Protein AF-0000000076643589 (afdb_homodimer)

Organism: NCBI:txid1194090

pLDDT: mean 88.9, std 22.43, range [17.17, 98.94]

Secondary structure (DSSP, 8-state):
---------------------------------------PPP-PPSSEEEETTEEEEPPTT-EEEE---SB-B-EEETTTTEEEEEE--S-TTT-SS--EEEEE-TTS-EEEEEEE--S-HHHHTTSSSPP-------EEEETTEEEEEEEE--SBTTB--EEEEEEEETTT--B---EEETT-S----EEE-TTS-EEEEE----SSS--GGG-EEEEE-TT--EEEEEESTT-SSEEEEEE-TTS-EEEEESSSSEEEEE-TTS-EEEEEE-SSSSEEEEEE-TTS-EEEEETTT--EEEE-TTS-EEEEE---TTB-B-EEETTTTEEEEEEGGGTEEEEEE--/---------------------------------------PPP-PPSSEEEETTEEEEPPTT-EEEE---SB-B-EEETTTTEEEEEE--S-TTT-SS--EEEEE-TTS-EEEEEEE--S-HHHHTTSSSPP-------EEEETTEEEEEEEE--SBTTB--EEEEEEEETTT--B---EEETT-S----EEE-TTS-EEEEE----SSS--GGG-EEEEE-TT--EEEEEESTT-SSEEEEEE-TTS-EEEEESSSSEEEEE-TTS-EEEEEE-SSSSEEEEEE-TTS-EEEEETTT--EEEE-TTS-EEEEE---TTB-B-EEETTTTEEEEEEGGGTEEEEEE--

Structure (mmCIF, N/CA/C/O backbone):
data_AF-0000000076643589-model_v1
#
loop_
_entity.id
_entity.type
_entity.pdbx_description
1 polymer 'Sugar lactone lactonase YvrE'
#
loop_
_atom_site.group_PDB
_atom_site.id
_atom_site.type_symbol
_atom_site.label_atom_id
_atom_site.label_alt_id
_atom_site.label_comp_id
_atom_site.label_asym_id
_atom_site.label_entity_id
_atom_site.label_seq_id
_atom_site.pdbx_PDB_ins_code
_atom_site.Cartn_x
_atom_site.Cartn_y
_atom_site.Cartn_z
_atom_site.occupancy
_atom_site.B_iso_or_equiv
_atom_site.auth_seq_id
_atom_site.auth_comp_id
_atom_site.auth_asym_id
_atom_site.auth_atom_id
_atom_site.pdbx_PDB_model_num
ATOM 1 N N . MET A 1 1 ? 22.094 65.625 -28.172 1 22.08 1 MET A N 1
ATOM 2 C CA . MET A 1 1 ? 22 64.562 -29.156 1 22.08 1 MET A CA 1
ATOM 3 C C . MET A 1 1 ? 23.266 63.688 -29.156 1 22.08 1 MET A C 1
ATOM 5 O O . MET A 1 1 ? 23.609 63.094 -30.172 1 22.08 1 MET A O 1
ATOM 9 N N . LYS A 1 2 ? 24.047 63.531 -28.078 1 18.34 2 LYS A N 1
ATOM 10 C CA . LYS A 1 2 ? 25.5 63.438 -28.047 1 18.34 2 LYS A CA 1
ATOM 11 C C . LYS A 1 2 ? 25.984 62.062 -28.438 1 18.34 2 LYS A C 1
ATOM 13 O O . LYS A 1 2 ? 25.672 61.062 -27.75 1 18.34 2 LYS A O 1
ATOM 18 N N . LYS A 1 3 ? 26.469 61.875 -29.703 1 22.38 3 LYS A N 1
ATOM 19 C CA . LYS A 1 3 ? 26.812 60.781 -30.609 1 22.38 3 LYS A CA 1
ATOM 20 C C . LYS A 1 3 ? 28.031 60 -30.109 1 22.38 3 LYS A C 1
ATOM 22 O O . LYS A 1 3 ? 29.172 60.312 -30.5 1 22.38 3 LYS A O 1
ATOM 27 N N . SER A 1 4 ? 28.328 59.844 -28.75 1 21.42 4 SER A N 1
ATOM 28 C CA . SER A 1 4 ? 29.688 59.469 -28.375 1 21.42 4 SER A CA 1
ATOM 29 C C . SER A 1 4 ? 30.062 58.125 -28.938 1 21.42 4 SER A C 1
ATOM 31 O O . SER A 1 4 ? 29.281 57.156 -28.859 1 21.42 4 SER A O 1
ATOM 33 N N . ASN A 1 5 ? 31.031 58.094 -29.906 1 21.81 5 ASN A N 1
ATOM 34 C CA . ASN A 1 5 ? 31.688 57.188 -30.844 1 21.81 5 ASN A CA 1
ATOM 35 C C . ASN A 1 5 ? 32.406 56.031 -30.109 1 21.81 5 ASN A C 1
ATOM 37 O O . ASN A 1 5 ? 33.156 56.281 -29.172 1 21.81 5 ASN A O 1
ATOM 41 N N . PRO A 1 6 ? 32.062 54.719 -30.422 1 23.7 6 PRO A N 1
ATOM 42 C CA . PRO A 1 6 ? 32.281 53.344 -29.906 1 23.7 6 PRO A CA 1
ATOM 43 C C . PRO A 1 6 ? 33.688 52.812 -30.203 1 23.7 6 PRO A C 1
ATOM 45 O O . PRO A 1 6 ? 34.031 52.594 -31.359 1 23.7 6 PRO A O 1
ATOM 48 N N . ARG A 1 7 ? 34.812 53.469 -29.578 1 20.39 7 ARG A N 1
ATOM 49 C CA . ARG A 1 7 ? 36.188 53.125 -29.953 1 20.39 7 ARG A CA 1
ATOM 50 C C . ARG A 1 7 ? 36.438 51.656 -29.828 1 20.39 7 ARG A C 1
ATOM 52 O O . ARG A 1 7 ? 36.156 51.031 -28.797 1 20.39 7 ARG A O 1
ATOM 59 N N . THR A 1 8 ? 36.719 50.844 -30.953 1 19.97 8 THR A N 1
ATOM 60 C CA . THR A 1 8 ? 36.906 49.469 -31.375 1 19.97 8 THR A CA 1
ATOM 61 C C . THR A 1 8 ? 38.281 48.938 -30.953 1 19.97 8 THR A C 1
ATOM 63 O O . THR A 1 8 ? 39.281 49.406 -31.469 1 19.97 8 THR A O 1
ATOM 66 N N . PHE A 1 9 ? 38.75 48.938 -29.641 1 20.39 9 PHE A N 1
ATOM 67 C CA . PHE A 1 9 ? 40.156 48.625 -29.391 1 20.39 9 PHE A CA 1
ATOM 68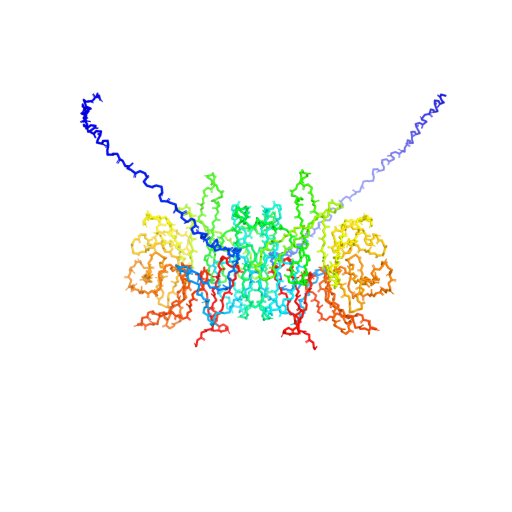 C C . PHE A 1 9 ? 40.469 47.219 -29.812 1 20.39 9 PHE A C 1
ATOM 70 O O . PHE A 1 9 ? 39.812 46.25 -29.391 1 20.39 9 PHE A O 1
ATOM 77 N N . HIS A 1 10 ? 41.062 47.031 -31.016 1 19.94 10 HIS A N 1
ATOM 78 C CA . HIS A 1 10 ? 41.469 45.812 -31.719 1 19.94 10 HIS A CA 1
ATOM 79 C C . HIS A 1 10 ? 42.688 45.188 -31.062 1 19.94 10 HIS A C 1
ATOM 81 O O . HIS A 1 10 ? 43.781 45.75 -31.094 1 19.94 10 HIS A O 1
ATOM 87 N N . LEU A 1 11 ? 42.688 44.719 -29.766 1 20.22 11 LEU A N 1
ATOM 88 C CA . LEU A 1 11 ? 43.969 44.219 -29.234 1 20.22 11 LEU A CA 1
ATOM 89 C C . LEU A 1 11 ? 44.438 43 -30.016 1 20.22 11 LEU A C 1
ATOM 91 O O . LEU A 1 11 ? 43.719 42.031 -30.156 1 20.22 11 LEU A O 1
ATOM 95 N N . ILE A 1 12 ? 45.406 43.156 -30.891 1 20.02 12 ILE A N 1
ATOM 96 C CA . ILE A 1 12 ? 46.062 42.281 -31.844 1 20.02 12 ILE A CA 1
ATOM 97 C C . ILE A 1 12 ? 46.938 41.281 -31.078 1 20.02 12 ILE A C 1
ATOM 99 O O . ILE A 1 12 ? 47.875 41.656 -30.406 1 20.02 12 ILE A O 1
ATOM 103 N N . ILE A 1 13 ? 46.375 40.406 -30.156 1 21.41 13 ILE A N 1
ATOM 104 C CA . ILE A 1 13 ? 47.312 39.562 -29.406 1 21.41 13 ILE A CA 1
ATOM 105 C C . ILE A 1 13 ? 48.031 38.594 -30.359 1 21.41 13 ILE A C 1
ATOM 107 O O . ILE A 1 13 ? 47.406 38 -31.219 1 21.41 13 ILE A O 1
ATOM 111 N N . ASN A 1 14 ? 49.344 38.781 -30.516 1 20.58 14 ASN A N 1
ATOM 112 C CA . ASN A 1 14 ? 50.406 38.156 -31.25 1 20.58 14 ASN A CA 1
ATOM 113 C C . ASN A 1 14 ? 50.469 36.656 -30.984 1 20.58 14 ASN A C 1
ATOM 115 O O . ASN A 1 14 ? 50.375 36.219 -29.828 1 20.58 14 ASN A O 1
ATOM 119 N N . THR A 1 15 ? 50.156 35.781 -32.031 1 20.41 15 THR A N 1
ATOM 120 C CA . THR A 1 15 ? 49.938 34.375 -32.25 1 20.41 15 THR A CA 1
ATOM 121 C C . THR A 1 15 ? 51.25 33.594 -32.188 1 20.41 15 THR A C 1
ATOM 123 O O . THR A 1 15 ? 51.312 32.438 -32.625 1 20.41 15 THR A O 1
ATOM 126 N N . VAL A 1 16 ? 52.188 33.906 -31.234 1 22.73 16 VAL A N 1
ATOM 127 C CA . VAL A 1 16 ? 53.438 33.188 -31.484 1 22.73 16 VAL A CA 1
ATOM 128 C C . VAL A 1 16 ? 53.188 31.688 -31.453 1 22.73 16 VAL A C 1
ATOM 130 O O . VAL A 1 16 ? 52.625 31.172 -30.484 1 22.73 16 VAL A O 1
ATOM 133 N N . VAL A 1 17 ? 53.219 31.047 -32.625 1 21.38 17 VAL A N 1
ATOM 134 C CA . VAL A 1 17 ? 53 29.656 -33 1 21.38 17 VAL A CA 1
ATOM 135 C C . VAL A 1 17 ? 54.156 28.797 -32.5 1 21.38 17 VAL A C 1
ATOM 137 O O . VAL A 1 17 ? 55.281 28.875 -33.031 1 21.38 17 VAL A O 1
ATOM 140 N N . LEU A 1 18 ? 54.562 28.859 -31.188 1 22.28 18 LEU A N 1
ATOM 141 C CA . LEU A 1 18 ? 55.75 28.031 -30.875 1 22.28 18 LEU A CA 1
ATOM 142 C C . LEU A 1 18 ? 55.469 26.562 -31.188 1 22.28 18 LEU A C 1
ATOM 144 O O . LEU A 1 18 ? 54.438 26.016 -30.734 1 22.28 18 LEU A O 1
ATOM 148 N N . THR A 1 19 ? 56.031 26.047 -32.281 1 22.34 19 THR A N 1
ATOM 149 C CA . THR A 1 19 ? 55.969 24.719 -32.875 1 22.34 19 THR A CA 1
ATOM 150 C C . THR A 1 19 ? 56.656 23.703 -31.969 1 22.34 19 THR A C 1
ATOM 152 O O . THR A 1 19 ? 57.906 23.656 -31.906 1 22.34 19 THR A O 1
ATOM 155 N N . THR A 1 20 ? 56.531 23.734 -30.609 1 22.42 20 THR A N 1
ATOM 156 C CA . THR A 1 20 ? 57.344 22.734 -29.953 1 22.42 20 THR A CA 1
ATOM 157 C C . THR A 1 20 ? 57 21.328 -30.453 1 22.42 20 THR A C 1
ATOM 159 O O . THR A 1 20 ? 55.812 20.984 -30.562 1 22.42 20 THR A O 1
ATOM 162 N N . VAL A 1 21 ? 57.906 20.688 -31.125 1 24.98 21 VAL A N 1
ATOM 163 C CA . VAL A 1 21 ? 58 19.328 -31.656 1 24.98 21 VAL A CA 1
ATOM 164 C C . VAL A 1 21 ? 57.875 18.328 -30.5 1 24.98 21 VAL A C 1
ATOM 166 O O . VAL A 1 21 ? 58.781 18.219 -29.672 1 24.98 21 VAL A O 1
ATOM 169 N N . LEU A 1 22 ? 56.781 18.297 -29.719 1 22.33 22 LEU A N 1
ATOM 170 C CA . LEU A 1 22 ? 56.812 17.297 -28.641 1 22.33 22 LEU A CA 1
ATOM 171 C C . LEU A 1 22 ? 56.875 15.891 -29.219 1 22.33 22 LEU A C 1
ATOM 173 O O . LEU A 1 22 ? 56.062 15.523 -30.062 1 22.33 22 LEU A O 1
ATOM 177 N N . THR A 1 23 ? 58.062 15.25 -29.156 1 26.44 23 THR A N 1
ATOM 178 C CA . THR A 1 23 ? 58.344 13.844 -29.391 1 26.44 23 THR A CA 1
ATOM 179 C C . THR A 1 23 ? 57.406 12.953 -28.578 1 26.44 23 THR A C 1
ATOM 181 O O . THR A 1 23 ? 57.375 13.055 -27.344 1 26.44 23 THR A O 1
ATOM 184 N N . ILE A 1 24 ? 56.312 12.523 -29.141 1 23.69 24 ILE A N 1
ATOM 185 C CA . ILE A 1 24 ? 55.312 11.648 -28.562 1 23.69 24 ILE A CA 1
ATOM 186 C C . ILE A 1 24 ? 55.906 10.273 -28.281 1 23.69 24 ILE A C 1
ATOM 188 O O . ILE A 1 24 ? 56.312 9.562 -29.203 1 23.69 24 ILE A O 1
ATOM 192 N N . GLY A 1 25 ? 56.812 10.211 -27.203 1 27.08 25 GLY A N 1
ATOM 193 C CA . GLY A 1 25 ? 57.094 8.844 -26.797 1 27.08 25 GLY A CA 1
ATOM 194 C C . GLY A 1 25 ? 55.844 8 -26.594 1 27.08 25 GLY A C 1
ATOM 195 O O . GLY A 1 25 ? 54.875 8.453 -25.969 1 27.08 25 GLY A O 1
ATOM 196 N N . VAL A 1 26 ? 55.656 7.004 -27.453 1 29.16 26 VAL A N 1
ATOM 197 C CA . VAL A 1 26 ? 54.625 5.996 -27.406 1 29.16 26 VAL A CA 1
ATOM 198 C C . VAL A 1 26 ? 54.719 5.188 -26.125 1 29.16 26 VAL A C 1
ATOM 200 O O . VAL A 1 26 ? 55.688 4.461 -25.906 1 29.16 26 VAL A O 1
ATOM 203 N N . SER A 1 27 ? 54.594 5.898 -24.922 1 29.83 27 SER A N 1
ATOM 204 C CA . SER A 1 27 ? 54.469 4.93 -23.828 1 29.83 27 SER A CA 1
ATOM 205 C C . SER A 1 27 ? 53.375 3.906 -24.109 1 29.83 27 SER A C 1
ATOM 207 O O . SER A 1 27 ? 52.281 4.266 -24.516 1 29.83 27 SER A O 1
ATOM 209 N N . VAL A 1 28 ? 53.75 2.672 -24.359 1 34.12 28 VAL A N 1
ATOM 210 C CA . VAL A 1 28 ? 52.906 1.491 -24.312 1 34.12 28 VAL A CA 1
ATOM 211 C C . VAL A 1 28 ? 52.125 1.471 -23 1 34.12 28 VAL A C 1
ATOM 213 O O . VAL A 1 28 ? 52.688 1.375 -21.922 1 34.12 28 VAL A O 1
ATOM 216 N N . ASN A 1 29 ? 51.125 2.34 -22.906 1 30.98 29 ASN A N 1
ATOM 217 C CA . ASN A 1 29 ? 50.25 2.174 -21.766 1 30.98 29 ASN A CA 1
ATOM 218 C C . ASN A 1 29 ? 49.75 0.729 -21.625 1 30.98 29 ASN A C 1
ATOM 220 O O . ASN A 1 29 ? 49.125 0.189 -22.547 1 30.98 29 ASN A O 1
ATOM 224 N N . SER A 1 30 ? 50.562 -0.019 -20.906 1 34.72 30 SER A N 1
ATOM 225 C CA . SER A 1 30 ? 49.969 -1.243 -20.391 1 34.72 30 SER A CA 1
ATOM 226 C C . SER A 1 30 ? 48.531 -0.989 -19.922 1 34.72 30 SER A C 1
ATOM 228 O O . SER A 1 30 ? 48.312 -0.137 -19.062 1 34.72 30 SER A O 1
ATOM 230 N N . SER A 1 31 ? 47.656 -1.167 -20.75 1 33.59 31 SER A N 1
ATOM 231 C CA . SER A 1 31 ? 46.25 -1.226 -20.328 1 33.59 31 SER A CA 1
ATOM 232 C C . SER A 1 31 ? 46.094 -2.096 -19.078 1 33.59 31 SER A C 1
ATOM 234 O O . SER A 1 31 ? 46.25 -3.316 -19.141 1 33.59 31 SER A O 1
ATOM 236 N N . THR A 1 32 ? 46.656 -1.638 -17.938 1 35.19 32 THR A N 1
ATOM 237 C CA . THR A 1 32 ? 46 -2.275 -16.797 1 35.19 32 THR A CA 1
ATOM 238 C C . THR A 1 32 ? 44.5 -2.441 -17.062 1 35.19 32 THR A C 1
ATOM 240 O O . THR A 1 32 ? 43.812 -1.477 -17.406 1 35.19 32 THR A O 1
ATOM 243 N N . ALA A 1 33 ? 44.188 -3.541 -17.359 1 33.34 33 ALA A N 1
ATOM 244 C CA . ALA A 1 33 ? 42.781 -3.914 -17.219 1 33.34 33 ALA A CA 1
ATOM 245 C C . ALA A 1 33 ? 42.156 -3.312 -15.961 1 33.34 33 ALA A C 1
ATOM 247 O O . ALA A 1 33 ? 42.531 -3.699 -14.844 1 33.34 33 ALA A O 1
ATOM 248 N N . GLN A 1 34 ? 41.938 -2.051 -15.875 1 33.09 34 GLN A N 1
ATOM 249 C CA . GLN A 1 34 ? 40.938 -1.758 -14.836 1 33.09 34 GLN A CA 1
ATOM 250 C C . GLN A 1 34 ? 39.938 -2.891 -14.711 1 33.09 34 GLN A C 1
ATOM 252 O O . GLN A 1 34 ? 39.281 -3.26 -15.688 1 33.09 34 GLN A O 1
ATOM 257 N N . ALA A 1 35 ? 40.125 -3.816 -13.828 1 36.97 35 ALA A N 1
ATOM 258 C CA . ALA A 1 35 ? 39.031 -4.711 -13.438 1 36.97 35 ALA A CA 1
ATOM 259 C C . ALA A 1 35 ? 37.656 -4.016 -13.57 1 36.97 35 ALA A C 1
ATOM 261 O O . ALA A 1 35 ? 37.438 -2.982 -12.945 1 36.97 35 ALA A O 1
ATOM 262 N N . GLN A 1 36 ? 37.062 -4.082 -14.727 1 37.12 36 GLN A N 1
ATOM 263 C CA . GLN A 1 36 ? 35.656 -3.672 -14.797 1 37.12 36 GLN A CA 1
ATOM 264 C C . GLN A 1 36 ? 34.938 -3.988 -13.492 1 37.12 36 GLN A C 1
ATOM 266 O O . GLN A 1 36 ? 34.75 -5.156 -13.156 1 37.12 36 GLN A O 1
ATOM 271 N N . GLN A 1 37 ? 35.094 -3.355 -12.445 1 40.94 37 GLN A N 1
ATOM 272 C CA . GLN A 1 37 ? 34.188 -3.531 -11.305 1 40.94 37 GLN A CA 1
ATOM 273 C C . GLN A 1 37 ? 32.781 -3.916 -11.758 1 40.94 37 GLN A C 1
ATOM 275 O O . GLN A 1 37 ? 32.125 -3.143 -12.453 1 40.94 37 GLN A O 1
ATOM 280 N N . THR A 1 38 ? 32.469 -5.051 -12.203 1 49.25 38 THR A N 1
ATOM 281 C CA . THR A 1 38 ? 31.172 -5.582 -12.562 1 49.25 38 THR A CA 1
ATOM 282 C C . THR A 1 38 ? 30.078 -4.977 -11.68 1 49.25 38 THR A C 1
ATOM 284 O O . THR A 1 38 ? 30 -5.281 -10.492 1 49.25 38 THR A O 1
ATOM 287 N N . GLU A 1 39 ? 29.594 -3.744 -11.875 1 66.5 39 GLU A N 1
ATOM 288 C CA . GLU A 1 39 ? 28.562 -3.006 -11.141 1 66.5 39 GLU A CA 1
ATOM 289 C C . GLU A 1 39 ? 27.312 -3.85 -10.945 1 66.5 39 GLU A C 1
ATOM 291 O O . GLU A 1 39 ? 26.812 -4.465 -11.891 1 66.5 39 GLU A O 1
ATOM 296 N N . SER A 1 40 ? 27 -4.211 -9.703 1 86.44 40 SER A N 1
ATOM 297 C CA . SER A 1 40 ? 25.812 -4.965 -9.305 1 86.44 40 SER A CA 1
ATOM 298 C C . SER A 1 40 ? 24.547 -4.336 -9.875 1 86.44 40 SER A C 1
ATOM 300 O O . SER A 1 40 ? 24.5 -3.127 -10.109 1 86.44 40 SER A O 1
ATOM 302 N N . TYR A 1 41 ? 23.641 -5.176 -10.43 1 94.56 41 TYR A N 1
ATOM 303 C CA . TYR A 1 41 ? 22.344 -4.695 -10.891 1 94.56 41 TYR A CA 1
ATOM 304 C C . TYR A 1 41 ? 21.641 -3.889 -9.805 1 94.56 41 TYR A C 1
ATOM 306 O O . TYR A 1 41 ? 21.562 -4.316 -8.656 1 94.56 41 TYR A O 1
ATOM 314 N N . PRO A 1 42 ? 21.203 -2.682 -10.164 1 95.12 42 PRO A N 1
ATOM 315 C CA . PRO A 1 42 ? 20.625 -1.824 -9.125 1 95.12 42 PRO A CA 1
ATOM 316 C C . PRO A 1 42 ? 19.266 -2.324 -8.633 1 95.12 42 PRO A C 1
ATOM 318 O O . PRO A 1 42 ? 18.312 -2.396 -9.406 1 95.12 42 PRO A O 1
ATOM 321 N N . VAL A 1 43 ? 19.188 -2.676 -7.418 1 96.56 43 VAL A N 1
ATOM 322 C CA . VAL A 1 43 ? 17.938 -3.037 -6.738 1 96.56 43 VAL A CA 1
ATOM 323 C C . VAL A 1 43 ? 17.781 -2.197 -5.473 1 96.56 43 VAL A C 1
ATOM 325 O O . VAL A 1 43 ? 18.688 -1.459 -5.09 1 96.56 43 VAL A O 1
ATOM 328 N N . GLY A 1 44 ? 16.609 -2.254 -4.926 1 96.19 44 GLY A N 1
ATOM 329 C CA . GLY A 1 44 ? 16.375 -1.49 -3.711 1 96.19 44 GLY A CA 1
ATOM 330 C C . GLY A 1 44 ? 17.016 -2.117 -2.484 1 96.19 44 GLY A C 1
ATOM 331 O O . GLY A 1 44 ? 17.078 -3.344 -2.369 1 96.19 44 GLY A O 1
ATOM 332 N N . ASN A 1 45 ? 17.391 -1.239 -1.504 1 95.5 45 ASN A N 1
ATOM 333 C CA . ASN A 1 45 ? 17.906 -1.665 -0.206 1 95.5 45 ASN A CA 1
ATOM 334 C C . ASN A 1 45 ? 16.781 -1.934 0.783 1 95.5 45 ASN A C 1
ATOM 336 O O . ASN A 1 45 ? 15.656 -1.476 0.583 1 95.5 45 ASN A O 1
ATOM 340 N N . PRO A 1 46 ? 17.156 -2.721 1.817 1 97.44 46 PRO A N 1
ATOM 341 C CA . PRO A 1 46 ? 16.234 -2.717 2.953 1 97.44 46 PRO A CA 1
ATOM 342 C C . PRO A 1 46 ? 15.945 -1.312 3.473 1 97.44 46 PRO A C 1
ATOM 344 O O . PRO A 1 46 ? 16.625 -0.356 3.094 1 97.44 46 PRO A O 1
ATOM 347 N N . LEU A 1 47 ? 14.961 -1.165 4.297 1 98.19 47 LEU A N 1
ATOM 348 C CA . LEU A 1 47 ? 14.57 0.146 4.805 1 98.19 47 LEU A CA 1
ATOM 349 C C . LEU A 1 47 ? 15.75 0.848 5.465 1 98.19 47 LEU A C 1
ATOM 351 O O . LEU A 1 47 ? 16.453 0.25 6.285 1 98.19 47 LEU A O 1
ATOM 355 N N . GLY A 1 48 ? 15.891 2.1 5.168 1 98 48 GLY A N 1
ATOM 356 C CA . GLY A 1 48 ? 17 2.93 5.598 1 98 48 GLY A CA 1
ATOM 357 C C . GLY A 1 48 ? 17.312 4.07 4.641 1 98 48 GLY A C 1
ATOM 358 O O . GLY A 1 48 ? 16.484 4.402 3.789 1 98 48 GLY A O 1
ATOM 359 N N . LEU A 1 49 ? 18.438 4.734 4.844 1 96.44 49 LEU A N 1
ATOM 360 C CA . LEU A 1 49 ? 18.828 5.844 3.986 1 96.44 49 LEU A CA 1
ATOM 361 C C . LEU A 1 49 ? 20.281 5.695 3.543 1 96.44 49 LEU A C 1
ATOM 363 O O . LEU A 1 49 ? 21.109 5.184 4.293 1 96.44 49 LEU A O 1
ATOM 367 N N . THR A 1 50 ? 20.469 6.043 2.301 1 90.12 50 THR A N 1
ATOM 368 C CA . THR A 1 50 ? 21.844 6.125 1.789 1 90.12 50 THR A CA 1
ATOM 369 C C . THR A 1 50 ? 22.312 7.574 1.737 1 90.12 50 THR A C 1
ATOM 371 O O . THR A 1 50 ? 21.641 8.438 1.173 1 90.12 50 THR A O 1
ATOM 374 N N . SER A 1 51 ? 23.297 7.895 2.494 1 82.94 51 SER A N 1
ATOM 375 C CA . SER A 1 51 ? 23.906 9.219 2.486 1 82.94 51 SER A CA 1
ATOM 376 C C . SER A 1 51 ? 25.406 9.133 2.172 1 82.94 51 SER A C 1
ATOM 378 O O . SER A 1 51 ? 26.141 8.383 2.818 1 82.94 51 SER A O 1
ATOM 380 N N . GLU A 1 52 ? 25.844 9.953 1.196 1 81.19 52 GLU A N 1
ATOM 381 C CA . GLU A 1 52 ? 27.25 10.016 0.765 1 81.19 52 GLU A CA 1
ATOM 382 C C . GLU A 1 52 ? 27.797 8.625 0.485 1 81.19 52 GLU A C 1
ATOM 384 O O . GLU A 1 52 ? 28.906 8.297 0.907 1 81.19 52 GLU A O 1
ATOM 389 N N . GLY A 1 53 ? 26.938 7.703 -0.067 1 81.12 53 GLY A N 1
ATOM 390 C CA . GLY A 1 53 ? 27.359 6.383 -0.5 1 81.12 53 GLY A CA 1
ATOM 391 C C . GLY A 1 53 ? 27.266 5.336 0.592 1 81.12 53 GLY A C 1
ATOM 392 O O . GLY A 1 53 ? 27.469 4.145 0.339 1 81.12 53 GLY A O 1
ATOM 393 N N . ASP A 1 54 ? 27 5.828 1.791 1 90.88 54 ASP A N 1
ATOM 394 C CA . ASP A 1 54 ? 26.906 4.895 2.908 1 90.88 54 ASP A CA 1
ATOM 395 C C . ASP A 1 54 ? 25.438 4.609 3.256 1 90.88 54 ASP A C 1
ATOM 397 O O . ASP A 1 54 ? 24.672 5.531 3.533 1 90.88 54 ASP A O 1
ATOM 401 N N . PHE A 1 55 ? 25.125 3.357 3.23 1 94.62 55 PHE A N 1
ATOM 402 C CA . PHE A 1 55 ? 23.781 2.951 3.617 1 94.62 55 PHE A CA 1
ATOM 403 C C . PHE A 1 55 ? 23.672 2.799 5.129 1 94.62 55 PHE A C 1
ATOM 405 O O . PHE A 1 55 ? 24.531 2.166 5.758 1 94.62 55 PHE A O 1
ATOM 412 N N . LYS A 1 56 ? 22.672 3.449 5.668 1 97.19 56 LYS A N 1
ATOM 413 C CA . LYS A 1 56 ? 22.344 3.305 7.086 1 97.19 56 LYS A CA 1
ATOM 414 C C . LYS A 1 56 ? 20.938 2.734 7.27 1 97.19 56 LYS A C 1
ATOM 416 O O . LYS A 1 56 ? 19.969 3.307 6.785 1 97.19 56 LYS A O 1
ATOM 421 N N . PRO A 1 57 ? 20.875 1.586 7.953 1 97.81 57 PRO A N 1
ATOM 422 C CA . PRO A 1 57 ? 19.547 0.992 8.172 1 97.81 57 PRO A CA 1
ATOM 423 C C . PRO A 1 57 ? 18.641 1.857 9.047 1 97.81 57 PRO A C 1
ATOM 425 O O . PRO A 1 57 ? 19.141 2.641 9.859 1 97.81 57 PRO A O 1
ATOM 4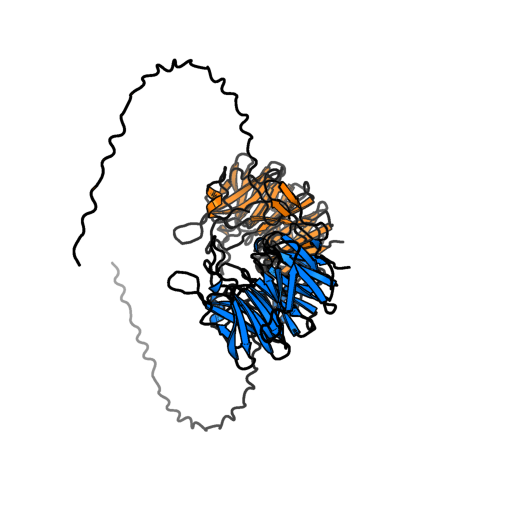28 N N . ILE A 1 58 ? 17.406 1.759 8.836 1 98.5 58 ILE A N 1
ATOM 429 C CA . ILE A 1 58 ? 16.406 2.406 9.672 1 98.5 58 ILE A CA 1
ATOM 430 C C . ILE A 1 58 ? 16.594 1.995 11.125 1 98.5 58 ILE A C 1
ATOM 432 O O . ILE A 1 58 ? 17.031 0.878 11.414 1 98.5 58 ILE A O 1
ATOM 436 N N . SER A 1 59 ? 16.266 2.914 12.07 1 98.56 59 SER A N 1
ATOM 437 C CA . SER A 1 59 ? 16.375 2.6 13.484 1 98.56 59 SER A CA 1
ATOM 438 C C . SER A 1 59 ? 15.594 1.337 13.836 1 98.56 59 SER A C 1
ATOM 440 O O . SER A 1 59 ? 14.477 1.141 13.359 1 98.56 59 SER A O 1
ATOM 442 N N . SER A 1 60 ? 16.141 0.493 14.734 1 97.94 60 SER A N 1
ATOM 443 C CA . SER A 1 60 ? 15.602 -0.825 15.039 1 97.94 60 SER A CA 1
ATOM 444 C C . SER A 1 60 ? 14.273 -0.715 15.781 1 97.94 60 SER A C 1
ATOM 446 O O . SER A 1 60 ? 13.508 -1.681 15.836 1 97.94 60 SER A O 1
ATOM 448 N N . ASN A 1 61 ? 14.008 0.438 16.391 1 98.38 61 ASN A N 1
ATOM 449 C CA . ASN A 1 61 ? 12.766 0.584 17.125 1 98.38 61 ASN A CA 1
ATOM 450 C C . ASN A 1 61 ? 11.617 1 16.219 1 98.38 61 ASN A C 1
ATOM 452 O O . ASN A 1 61 ? 10.492 1.228 16.688 1 98.38 61 ASN A O 1
ATOM 456 N N . VAL A 1 62 ? 11.867 1.12 14.914 1 98.81 62 VAL A N 1
ATOM 457 C CA . VAL A 1 62 ? 10.812 1.475 13.961 1 98.81 62 VAL A CA 1
ATOM 458 C C . VAL A 1 62 ? 10.297 0.216 13.273 1 98.81 62 VAL A C 1
ATOM 460 O O . VAL A 1 62 ? 11.062 -0.499 12.617 1 98.81 62 VAL A O 1
ATOM 463 N N . THR A 1 63 ? 9.031 -0.119 13.43 1 98.81 63 THR A N 1
ATOM 464 C CA . THR A 1 63 ? 8.383 -1.185 12.672 1 98.81 63 THR A CA 1
ATOM 465 C C . THR A 1 63 ? 7.535 -0.608 11.547 1 98.81 63 THR A C 1
ATOM 467 O O . THR A 1 63 ? 6.727 0.296 11.773 1 98.81 63 THR A O 1
ATOM 470 N N . VAL A 1 64 ? 7.695 -1.111 10.359 1 98.94 64 VAL A N 1
ATOM 471 C CA . VAL A 1 64 ? 7.102 -0.487 9.18 1 98.94 64 VAL A CA 1
ATOM 472 C C . VAL A 1 64 ? 6.148 -1.466 8.5 1 98.94 64 VAL A C 1
ATOM 474 O O . VAL A 1 64 ? 6.48 -2.639 8.312 1 98.94 64 VAL A O 1
ATOM 477 N N . TYR A 1 65 ? 4.938 -1.051 8.148 1 98.88 65 TYR A N 1
ATOM 478 C CA . TYR A 1 65 ? 3.975 -1.839 7.387 1 98.88 65 TYR A CA 1
ATOM 479 C C . TYR A 1 65 ? 3.568 -1.116 6.109 1 98.88 65 TYR A C 1
ATOM 481 O O . TYR A 1 65 ? 3.686 0.108 6.016 1 98.88 65 TYR A O 1
ATOM 489 N N . GLY A 1 66 ? 3.049 -1.886 5.117 1 98.69 66 GLY A N 1
ATOM 490 C CA . GLY A 1 66 ? 2.68 -1.323 3.828 1 98.69 66 GLY A CA 1
ATOM 491 C C . GLY A 1 66 ? 3.498 -1.88 2.678 1 98.69 66 GLY A C 1
ATOM 492 O O . GLY A 1 66 ? 3.676 -3.096 2.566 1 98.69 66 GLY A O 1
ATOM 493 N N . ALA A 1 67 ? 3.838 -0.991 1.727 1 98.44 67 ALA A N 1
ATOM 494 C CA . ALA A 1 67 ? 4.684 -1.283 0.572 1 98.44 67 ALA A CA 1
ATOM 495 C C . ALA A 1 67 ? 4.02 -2.303 -0.35 1 98.44 67 ALA A C 1
ATOM 497 O O . ALA A 1 67 ? 4.703 -3.102 -0.996 1 98.44 67 ALA A O 1
ATOM 498 N N . LEU A 1 68 ? 2.705 -2.328 -0.385 1 98.5 68 LEU A N 1
ATOM 499 C CA . LEU A 1 68 ? 1.935 -3.273 -1.185 1 98.5 68 LEU A CA 1
ATOM 500 C C . LEU A 1 68 ? 1.021 -2.543 -2.162 1 98.5 68 LEU A C 1
ATOM 502 O O . LEU A 1 68 ? 0.382 -1.553 -1.8 1 98.5 68 LEU A O 1
ATOM 506 N N . GLY A 1 69 ? 1.032 -2.992 -3.369 1 96.69 69 GLY A N 1
ATOM 507 C CA . GLY A 1 69 ? 0.206 -2.395 -4.406 1 96.69 69 GLY A CA 1
ATOM 508 C C . GLY A 1 69 ? -0.344 -3.408 -5.391 1 96.69 69 GLY A C 1
ATOM 509 O O . GLY A 1 69 ? 0.363 -3.842 -6.301 1 96.69 69 GLY A O 1
ATOM 510 N N . SER A 1 70 ? -1.549 -3.791 -5.18 1 96.69 70 SER A N 1
ATOM 511 C CA . SER A 1 70 ? -2.291 -4.668 -6.078 1 96.69 70 SER A CA 1
ATOM 512 C C . SER A 1 70 ? -1.543 -5.973 -6.32 1 96.69 70 SER A C 1
ATOM 514 O O . SER A 1 70 ? -1.371 -6.395 -7.465 1 96.69 70 SER A O 1
ATOM 516 N N . ALA A 1 71 ? -1.079 -6.555 -5.305 1 98.38 71 ALA A N 1
ATOM 517 C CA . ALA A 1 71 ? -0.403 -7.844 -5.422 1 98.38 71 ALA A CA 1
ATOM 518 C C . ALA A 1 71 ? -1.396 -8.953 -5.754 1 98.38 71 ALA A C 1
ATOM 520 O O . ALA A 1 71 ? -2.482 -9.016 -5.172 1 98.38 71 ALA A O 1
ATOM 521 N N . GLU A 1 72 ? -0.97 -9.805 -6.684 1 98.31 72 GLU A N 1
ATOM 522 C CA . GLU A 1 72 ? -1.803 -10.938 -7.07 1 98.31 72 GLU A CA 1
ATOM 523 C C . GLU A 1 72 ? -1.243 -12.242 -6.516 1 98.31 72 GLU A C 1
ATOM 525 O O . GLU A 1 72 ? -1.943 -13.258 -6.48 1 98.31 72 GLU A O 1
ATOM 530 N N . SER A 1 73 ? 0.024 -12.227 -6.164 1 98.88 73 SER A N 1
ATOM 531 C CA . SER A 1 73 ? 0.64 -13.445 -5.637 1 98.88 73 SER A CA 1
ATOM 532 C C . SER A 1 73 ? 1.722 -13.117 -4.613 1 98.88 73 SER A C 1
ATOM 534 O O . SER A 1 73 ? 2.125 -11.961 -4.477 1 98.88 73 SER A O 1
ATOM 536 N N . CYS A 1 74 ? 2.111 -14.062 -3.936 1 98.88 74 CYS A N 1
ATOM 537 C CA . CYS A 1 74 ? 3.279 -14.055 -3.061 1 98.88 74 CYS A CA 1
ATOM 538 C C . CYS A 1 74 ? 3.971 -15.414 -3.059 1 98.88 74 CYS A C 1
ATOM 540 O O . CYS A 1 74 ? 3.387 -16.406 -3.482 1 98.88 74 CYS A O 1
ATOM 542 N N . ILE A 1 75 ? 5.184 -15.375 -2.643 1 98.69 75 ILE A N 1
ATOM 543 C CA . ILE A 1 75 ? 5.969 -16.609 -2.584 1 98.69 75 ILE A CA 1
ATOM 544 C C . ILE A 1 75 ? 6.984 -16.516 -1.447 1 98.69 75 ILE A C 1
ATOM 546 O O . ILE A 1 75 ? 7.57 -15.461 -1.215 1 98.69 75 ILE A O 1
ATOM 550 N N . TYR A 1 76 ? 7.184 -17.609 -0.805 1 98.44 76 TYR A N 1
ATOM 551 C CA . TYR A 1 76 ? 8.188 -17.656 0.254 1 98.44 76 TYR A CA 1
ATOM 552 C C . TYR A 1 76 ? 9.57 -17.938 -0.317 1 98.44 76 TYR A C 1
ATOM 554 O O . TYR A 1 76 ? 9.75 -18.859 -1.107 1 98.44 76 TYR A O 1
ATOM 562 N N . ASP A 1 77 ? 10.508 -17.109 0.028 1 98.31 77 ASP A N 1
ATOM 563 C CA . ASP A 1 77 ? 11.922 -17.328 -0.259 1 98.31 77 ASP A CA 1
ATOM 564 C C . ASP A 1 77 ? 12.625 -18 0.922 1 98.31 77 ASP A C 1
ATOM 566 O O . ASP A 1 77 ? 12.93 -17.344 1.921 1 98.31 77 ASP A O 1
ATOM 570 N N . PRO A 1 78 ? 12.953 -19.25 0.812 1 95.94 78 PRO A N 1
ATOM 571 C CA . PRO A 1 78 ? 13.539 -19.938 1.962 1 95.94 78 PRO A CA 1
ATOM 572 C C . PRO A 1 78 ? 14.961 -19.469 2.27 1 95.94 78 PRO A C 1
ATOM 574 O O . PRO A 1 78 ? 15.43 -19.609 3.398 1 95.94 78 PRO A O 1
ATOM 577 N N . GLU A 1 79 ? 15.648 -18.953 1.308 1 97.12 79 GLU A N 1
ATOM 578 C CA . GLU A 1 79 ? 17.016 -18.5 1.535 1 97.12 79 GLU A CA 1
ATOM 579 C C . GLU A 1 79 ? 17.047 -17.234 2.387 1 97.12 79 GLU A C 1
ATOM 581 O O . GLU A 1 79 ? 17.828 -17.141 3.346 1 97.12 79 GLU A O 1
ATOM 586 N N . ARG A 1 80 ? 16.156 -16.297 2.07 1 97 80 ARG A N 1
ATOM 587 C CA . ARG A 1 80 ? 16.141 -15.039 2.812 1 97 80 ARG A CA 1
ATOM 588 C C . ARG A 1 80 ? 15.195 -15.125 4.008 1 97 80 ARG A C 1
ATOM 590 O O . ARG A 1 80 ? 15.227 -14.273 4.898 1 97 80 ARG A O 1
ATOM 597 N N . GLU A 1 81 ? 14.367 -16.188 3.955 1 98.12 81 GLU A N 1
ATOM 598 C CA . GLU A 1 81 ? 13.305 -16.328 4.945 1 98.12 81 GLU A CA 1
ATOM 599 C C . GLU A 1 81 ? 12.375 -15.117 4.938 1 98.12 81 GLU A C 1
ATOM 601 O O . GLU A 1 81 ? 12.07 -14.555 5.992 1 98.12 81 GLU A O 1
ATOM 606 N N . LEU A 1 82 ? 12.031 -14.641 3.75 1 98.81 82 LEU A N 1
ATOM 607 C CA . LEU A 1 82 ? 11.133 -13.516 3.512 1 98.81 82 LEU A CA 1
ATOM 608 C C . LEU A 1 82 ? 10.016 -13.906 2.543 1 98.81 82 LEU A C 1
ATOM 610 O O . LEU A 1 82 ? 10.141 -14.898 1.82 1 98.81 82 LEU A O 1
ATOM 614 N N . ILE A 1 83 ? 8.969 -13.18 2.592 1 98.94 83 ILE A N 1
ATOM 615 C CA . ILE A 1 83 ? 7.895 -13.289 1.615 1 98.94 83 ILE A CA 1
ATOM 616 C C . ILE A 1 83 ? 8.164 -12.344 0.444 1 98.94 83 ILE A C 1
ATOM 618 O O . ILE A 1 83 ? 8.352 -11.141 0.638 1 98.94 83 ILE A O 1
ATOM 622 N N . VAL A 1 84 ? 8.227 -12.891 -0.736 1 98.94 84 VAL A N 1
ATOM 623 C CA . VAL A 1 84 ? 8.438 -12.148 -1.977 1 98.94 84 VAL A CA 1
ATOM 624 C C . VAL A 1 84 ? 7.094 -11.805 -2.607 1 98.94 84 VAL A C 1
ATOM 626 O O . VAL A 1 84 ? 6.273 -12.688 -2.863 1 98.94 84 VAL A O 1
ATOM 629 N N . VAL A 1 85 ? 6.879 -10.516 -2.881 1 98.94 85 VAL A N 1
ATOM 630 C CA . VAL A 1 85 ? 5.551 -10.094 -3.305 1 98.94 85 VAL A CA 1
ATOM 631 C C . VAL A 1 85 ? 5.66 -9.258 -4.578 1 98.94 85 VAL A C 1
ATOM 633 O O . VAL A 1 85 ? 5.961 -8.062 -4.523 1 98.94 85 VAL A O 1
ATOM 636 N N . PRO A 1 86 ? 5.383 -9.82 -5.73 1 98.88 86 PRO A N 1
ATOM 637 C CA . PRO A 1 86 ? 5.215 -8.992 -6.922 1 98.88 86 PRO A CA 1
ATOM 638 C C . PRO A 1 86 ? 3.98 -8.094 -6.848 1 98.88 86 PRO A C 1
ATOM 640 O O . PRO A 1 86 ? 2.885 -8.57 -6.539 1 98.88 86 PRO A O 1
ATOM 643 N N . ASN A 1 87 ? 4.199 -6.836 -7.078 1 98.44 87 ASN A N 1
ATOM 644 C CA . ASN A 1 87 ? 3.131 -5.844 -7.059 1 98.44 87 ASN A CA 1
ATOM 645 C C . ASN A 1 87 ? 2.881 -5.258 -8.445 1 98.44 87 ASN A C 1
ATOM 647 O O . ASN A 1 87 ? 3.822 -4.891 -9.148 1 98.44 87 ASN A O 1
ATOM 651 N N . ARG A 1 88 ? 1.652 -5.133 -8.82 1 96.25 88 ARG A N 1
ATOM 652 C CA . ARG A 1 88 ? 1.296 -4.641 -10.148 1 96.25 88 ARG A CA 1
ATOM 653 C C . ARG A 1 88 ? 1.478 -3.129 -10.242 1 96.25 88 ARG A C 1
ATOM 655 O O . ARG A 1 88 ? 1.887 -2.609 -11.281 1 96.25 88 ARG A O 1
ATOM 662 N N . GLY A 1 89 ? 1.146 -2.473 -9.086 1 91.19 89 GLY A N 1
ATOM 663 C CA . GLY A 1 89 ? 1.136 -1.019 -9.125 1 91.19 89 GLY A CA 1
ATOM 664 C C . GLY A 1 89 ? -0.022 -0.449 -9.922 1 91.19 89 GLY A C 1
ATOM 665 O O . GLY A 1 89 ? -1.173 -0.841 -9.719 1 91.19 89 GLY A O 1
ATOM 666 N N . ALA A 1 90 ? 0.271 0.479 -10.828 1 86 90 ALA A N 1
ATOM 667 C CA . ALA A 1 90 ? -0.753 1.078 -11.68 1 86 90 ALA A CA 1
ATOM 668 C C . ALA A 1 90 ? -1.15 0.131 -12.805 1 86 90 ALA A C 1
ATOM 670 O O . ALA A 1 90 ? -0.299 -0.552 -13.383 1 86 90 ALA A O 1
ATOM 671 N N . PRO A 1 91 ? -2.463 0.166 -13.133 1 85.5 91 PRO A N 1
ATOM 672 C CA . PRO A 1 91 ? -2.846 -0.604 -14.312 1 85.5 91 PRO A CA 1
ATOM 673 C C . PRO A 1 91 ? -2.086 -0.176 -15.57 1 85.5 91 PRO A C 1
ATOM 675 O O . PRO A 1 91 ? -1.775 1.007 -15.734 1 85.5 91 PRO A O 1
ATOM 678 N N . GLN A 1 92 ? -1.859 -1.077 -16.469 1 88 92 GLN A N 1
ATOM 679 C CA . GLN A 1 92 ? -1.071 -0.807 -17.672 1 88 92 GLN A CA 1
ATOM 680 C C . GLN A 1 92 ? -1.72 0.281 -18.531 1 88 92 GLN A C 1
ATOM 682 O O . GLN A 1 92 ? -1.03 1.008 -19.25 1 88 92 GLN A O 1
ATOM 687 N N . GLN A 1 93 ? -3.016 0.369 -18.422 1 84.19 93 GLN A N 1
ATOM 688 C CA . GLN A 1 93 ? -3.73 1.39 -19.188 1 84.19 93 GLN A CA 1
ATOM 689 C C . GLN A 1 93 ? -3.359 2.791 -18.703 1 84.19 93 GLN A C 1
ATOM 691 O O . GLN A 1 93 ? -3.5 3.764 -19.453 1 84.19 93 GLN A O 1
ATOM 696 N N . VAL A 1 94 ? -2.908 2.795 -17.484 1 83.06 94 VAL A N 1
ATOM 697 C CA . VAL A 1 94 ? -2.525 4.07 -16.875 1 83.06 94 VAL A CA 1
ATOM 698 C C . VAL A 1 94 ? -1.025 4.297 -17.062 1 83.06 94 VAL A C 1
ATOM 700 O O . VAL A 1 94 ? -0.6 5.367 -17.5 1 83.06 94 VAL A O 1
ATOM 703 N N . GLN A 1 95 ? -0.23 3.326 -16.797 1 87.06 95 GLN A N 1
ATOM 704 C CA . GLN A 1 95 ? 1.222 3.396 -16.922 1 87.06 95 GLN A CA 1
ATOM 705 C C . GLN A 1 95 ? 1.829 2.006 -17.062 1 87.06 95 GLN A C 1
ATOM 707 O O . GLN A 1 95 ? 1.659 1.15 -16.203 1 87.06 95 GLN A O 1
ATOM 712 N N . THR A 1 96 ? 2.553 1.806 -18.156 1 91.94 96 THR A N 1
ATOM 713 C CA . THR A 1 96 ? 3.252 0.542 -18.375 1 91.94 96 THR A CA 1
ATOM 714 C C . THR A 1 96 ? 4.527 0.485 -17.531 1 91.94 96 THR A C 1
ATOM 716 O O . THR A 1 96 ? 5.047 1.521 -17.109 1 91.94 96 THR A O 1
ATOM 719 N N . ASN A 1 97 ? 4.992 -0.753 -17.297 1 95.75 97 ASN A N 1
ATOM 720 C CA . ASN A 1 97 ? 6.281 -0.995 -16.656 1 95.75 97 ASN A CA 1
ATOM 721 C C . ASN A 1 97 ? 6.348 -0.372 -15.266 1 95.75 97 ASN A C 1
ATOM 723 O O . ASN A 1 97 ? 7.363 0.22 -14.898 1 95.75 97 ASN A O 1
ATOM 727 N N . ASN A 1 98 ? 5.277 -0.515 -14.5 1 93.88 98 ASN A N 1
ATOM 728 C CA . ASN A 1 98 ? 5.156 0.137 -13.195 1 93.88 98 ASN A CA 1
ATOM 729 C C . ASN A 1 98 ? 5.254 -0.869 -12.055 1 93.88 98 ASN A C 1
ATOM 731 O O . ASN A 1 98 ? 5.305 -0.484 -10.883 1 93.88 98 ASN A O 1
ATOM 735 N N . ALA A 1 99 ? 5.418 -2.133 -12.328 1 97.44 99 ALA A N 1
ATOM 736 C CA . ALA A 1 99 ? 5.371 -3.168 -11.297 1 97.44 99 ALA A CA 1
ATOM 737 C C . ALA A 1 99 ? 6.672 -3.217 -10.508 1 97.44 99 ALA A C 1
ATOM 739 O O . ALA A 1 99 ? 7.688 -2.656 -10.93 1 97.44 99 ALA A O 1
ATOM 740 N N . TRP A 1 100 ? 6.625 -3.805 -9.328 1 98.12 100 TRP A N 1
ATOM 741 C CA . TRP A 1 100 ? 7.809 -3.98 -8.492 1 98.12 100 TRP A CA 1
ATOM 742 C C . TRP A 1 100 ? 7.676 -5.215 -7.605 1 98.12 100 TRP A C 1
ATOM 744 O O . TRP A 1 100 ? 6.625 -5.863 -7.59 1 98.12 100 TRP A O 1
ATOM 754 N N . VAL A 1 101 ? 8.734 -5.598 -6.926 1 98.88 101 VAL A N 1
ATOM 755 C CA . VAL A 1 101 ? 8.734 -6.684 -5.953 1 98.88 101 VAL A CA 1
ATOM 756 C C . VAL A 1 101 ? 9.094 -6.145 -4.57 1 98.88 101 VAL A C 1
ATOM 758 O O . VAL A 1 101 ? 10.125 -5.488 -4.406 1 98.88 101 VAL A O 1
ATOM 761 N N . SER A 1 102 ? 8.273 -6.367 -3.627 1 98.88 102 SER A N 1
ATOM 762 C CA . SER A 1 102 ? 8.586 -6.078 -2.232 1 98.88 102 SER A CA 1
ATOM 763 C C . SER A 1 102 ? 9.016 -7.34 -1.487 1 98.88 102 SER A C 1
ATOM 765 O O . SER A 1 102 ? 8.695 -8.453 -1.91 1 98.88 102 SER A O 1
ATOM 767 N N . LEU A 1 103 ? 9.797 -7.176 -0.439 1 98.94 103 LEU A N 1
ATOM 768 C CA . LEU A 1 103 ? 10.156 -8.234 0.497 1 98.94 103 LEU A CA 1
ATOM 769 C C . LEU A 1 103 ? 9.562 -7.973 1.875 1 98.94 103 LEU A C 1
ATOM 771 O O . LEU A 1 103 ? 9.82 -6.926 2.479 1 98.94 103 LEU A O 1
ATOM 775 N N . ILE A 1 104 ? 8.766 -8.906 2.334 1 98.94 104 ILE A N 1
ATOM 776 C CA . ILE A 1 104 ? 7.969 -8.734 3.545 1 98.94 104 ILE A CA 1
ATOM 777 C C . ILE A 1 104 ? 8.383 -9.773 4.586 1 98.94 104 ILE A C 1
ATOM 779 O O . ILE A 1 104 ? 8.617 -10.938 4.25 1 98.94 104 ILE A O 1
ATOM 783 N N . ASN A 1 105 ? 8.461 -9.352 5.844 1 98.88 105 ASN A N 1
ATOM 784 C CA . ASN A 1 105 ? 8.773 -10.258 6.945 1 98.88 105 ASN A CA 1
ATOM 785 C C . ASN A 1 105 ? 7.586 -11.141 7.297 1 98.88 105 ASN A C 1
ATOM 787 O O . ASN A 1 105 ? 6.453 -10.859 6.898 1 98.88 105 ASN A O 1
ATOM 791 N N . HIS A 1 106 ? 7.805 -12.109 8.164 1 98.44 106 HIS A N 1
ATOM 792 C CA . HIS A 1 106 ? 6.785 -13.07 8.57 1 98.44 106 HIS A CA 1
ATOM 793 C C . HIS A 1 106 ? 5.652 -12.383 9.328 1 98.44 106 HIS A C 1
ATOM 795 O O . HIS A 1 106 ? 4.512 -12.844 9.297 1 98.44 106 HIS A O 1
ATOM 801 N N . ASP A 1 107 ? 6.008 -11.312 9.977 1 98.38 107 ASP A N 1
ATOM 802 C CA . ASP A 1 107 ? 5.012 -10.656 10.82 1 98.38 107 ASP A CA 1
ATOM 803 C C . ASP A 1 107 ? 4.273 -9.562 10.047 1 98.38 107 ASP A C 1
ATOM 805 O O . ASP A 1 107 ? 3.523 -8.781 10.625 1 98.38 107 ASP A O 1
ATOM 809 N N . GLY A 1 108 ? 4.508 -9.5 8.758 1 98.75 108 GLY A N 1
ATOM 810 C CA . GLY A 1 108 ? 3.818 -8.539 7.914 1 98.75 108 GLY A CA 1
ATOM 811 C C . GLY A 1 108 ? 4.562 -7.223 7.777 1 98.75 108 GLY A C 1
ATOM 812 O O . GLY A 1 108 ? 4.188 -6.371 6.969 1 98.75 108 GLY A O 1
ATOM 813 N N . SER A 1 109 ? 5.613 -7.004 8.562 1 98.81 109 SER A N 1
ATOM 814 C CA . SER A 1 109 ? 6.391 -5.773 8.445 1 98.81 109 SER A CA 1
ATOM 815 C C . SER A 1 109 ? 7.258 -5.789 7.191 1 98.81 109 SER A C 1
ATOM 817 O O . SER A 1 109 ? 7.57 -6.852 6.66 1 98.81 109 SER A O 1
ATOM 819 N N . VAL A 1 110 ? 7.664 -4.66 6.785 1 98.88 110 VAL A N 1
ATOM 820 C CA . VAL A 1 110 ? 8.375 -4.504 5.52 1 98.88 110 VAL A CA 1
ATOM 821 C C . VAL A 1 110 ? 9.875 -4.699 5.742 1 98.88 110 VAL A C 1
ATOM 823 O O . VAL A 1 110 ? 10.453 -4.105 6.656 1 98.88 110 VAL A O 1
ATOM 826 N N . HIS A 1 111 ? 10.484 -5.531 4.996 1 98.81 111 HIS A N 1
ATOM 827 C CA . HIS A 1 111 ? 11.938 -5.605 4.906 1 98.81 111 HIS A CA 1
ATOM 828 C C . HIS A 1 111 ? 12.477 -4.652 3.846 1 98.81 111 HIS A C 1
ATOM 830 O O . HIS A 1 111 ? 13.328 -3.805 4.137 1 98.81 111 HIS A O 1
ATOM 836 N N . THR A 1 112 ? 12.016 -4.742 2.668 1 98.62 112 THR A N 1
ATOM 837 C CA . THR A 1 112 ? 12.375 -3.922 1.516 1 98.62 112 THR A CA 1
ATOM 838 C C . THR A 1 112 ? 11.125 -3.502 0.742 1 98.62 112 THR A C 1
ATOM 840 O O . THR A 1 112 ? 10.367 -4.352 0.275 1 98.62 112 THR A O 1
ATOM 843 N N . SER A 1 113 ? 10.961 -2.242 0.587 1 98.25 113 SER A N 1
ATOM 844 C CA . SER A 1 113 ? 9.742 -1.756 -0.048 1 98.25 113 SER A CA 1
ATOM 845 C C . SER A 1 113 ? 9.719 -2.092 -1.535 1 98.25 113 SER A C 1
ATOM 847 O O . SER A 1 113 ? 8.719 -2.588 -2.051 1 98.25 113 SER A O 1
ATOM 849 N N . LYS A 1 114 ? 10.789 -1.803 -2.207 1 97.94 114 LYS A N 1
ATOM 850 C CA . LYS A 1 114 ? 10.953 -2.109 -3.625 1 97.94 114 LYS A CA 1
ATOM 851 C C . LYS A 1 114 ? 12.32 -2.736 -3.898 1 97.94 114 LYS A C 1
ATOM 853 O O . LYS A 1 114 ? 13.297 -2.027 -4.145 1 97.94 114 LYS A O 1
ATOM 858 N N . TRP A 1 115 ? 12.336 -4.027 -3.883 1 98.5 115 TRP A N 1
ATOM 859 C CA . TRP A 1 115 ? 13.57 -4.742 -4.184 1 98.5 115 TRP A CA 1
ATOM 860 C C . TRP A 1 115 ? 13.875 -4.699 -5.68 1 98.5 115 TRP A C 1
ATOM 862 O O . TRP A 1 115 ? 14.898 -4.156 -6.094 1 98.5 115 TRP A O 1
ATOM 872 N N . ILE A 1 116 ? 13 -5.215 -6.414 1 98.38 116 ILE A N 1
ATOM 873 C CA . ILE A 1 116 ? 13.039 -5.039 -7.859 1 98.38 116 ILE A CA 1
ATOM 874 C C . ILE A 1 116 ? 12.039 -3.963 -8.273 1 98.38 116 ILE A C 1
ATOM 876 O O . ILE A 1 116 ? 10.891 -3.963 -7.82 1 98.38 116 ILE A O 1
ATOM 880 N N . GLY A 1 117 ? 12.492 -3.043 -9.133 1 97.25 117 GLY A N 1
ATOM 881 C CA . GLY A 1 117 ? 11.578 -2.045 -9.664 1 97.25 117 GLY A CA 1
ATOM 882 C C . GLY A 1 117 ? 11.602 -0.744 -8.883 1 97.25 117 GLY A C 1
ATOM 883 O O . GLY A 1 117 ? 10.594 -0.029 -8.836 1 97.25 117 GLY A O 1
ATOM 884 N N . MET A 1 118 ? 12.68 -0.385 -8.273 1 93.62 118 MET A N 1
ATOM 885 C CA . MET A 1 118 ? 12.781 0.864 -7.523 1 93.62 118 MET A CA 1
ATOM 886 C C . MET A 1 118 ? 12.844 2.061 -8.469 1 93.62 118 MET A C 1
ATOM 888 O O . MET A 1 118 ? 12.523 3.184 -8.078 1 93.62 118 MET A O 1
ATOM 892 N N . GLN A 1 119 ? 13.227 1.817 -9.711 1 92.69 119 GLN A N 1
ATOM 893 C CA . GLN A 1 119 ? 13.383 2.891 -10.688 1 92.69 119 GLN A CA 1
ATOM 894 C C . GLN A 1 119 ? 12.031 3.314 -11.258 1 92.69 119 GLN A C 1
ATOM 896 O O . GLN A 1 119 ? 11.125 2.49 -11.398 1 92.69 119 GLN A O 1
ATOM 901 N N . ASN A 1 120 ? 11.945 4.516 -11.602 1 88.94 120 ASN A N 1
ATOM 902 C CA . ASN A 1 120 ? 10.789 4.938 -12.375 1 88.94 120 ASN A CA 1
ATOM 903 C C . ASN A 1 120 ? 10.781 4.301 -13.758 1 88.94 120 ASN A C 1
ATOM 905 O O . ASN A 1 120 ? 11.836 3.979 -14.305 1 88.94 120 ASN A O 1
ATOM 909 N N . PRO A 1 121 ? 9.602 4.18 -14.289 1 86.81 121 PRO A N 1
ATOM 910 C CA . PRO A 1 121 ? 9.492 3.5 -15.586 1 86.81 121 PRO A CA 1
ATOM 911 C C . PRO A 1 121 ? 10.422 4.098 -16.641 1 86.81 121 PRO A C 1
ATOM 913 O O . PRO A 1 121 ? 11.016 3.361 -17.422 1 86.81 121 PRO A O 1
ATOM 916 N N . SER A 1 122 ? 10.641 5.391 -16.641 1 87.62 122 SER A N 1
ATOM 917 C CA . SER A 1 122 ? 11.469 6.039 -17.656 1 87.62 122 SER A CA 1
ATOM 918 C C . SER A 1 122 ? 12.938 5.699 -17.484 1 87.62 122 SER A C 1
ATOM 920 O O . SER A 1 122 ? 13.727 5.785 -18.422 1 87.62 122 SER A O 1
ATOM 922 N N . GLN A 1 123 ? 13.352 5.281 -16.281 1 93.81 123 GLN A N 1
ATOM 923 C CA . GLN A 1 123 ? 14.742 4.977 -15.961 1 93.81 123 GLN A CA 1
ATOM 924 C C . GLN A 1 123 ? 15.062 3.512 -16.234 1 93.81 123 GLN A C 1
ATOM 926 O O . GLN A 1 123 ? 16.234 3.129 -16.297 1 93.81 123 GLN A O 1
ATOM 931 N N . ARG A 1 124 ? 14.047 2.705 -16.438 1 96.69 124 ARG A N 1
ATOM 932 C CA . ARG A 1 124 ? 14.227 1.257 -16.453 1 96.69 124 ARG A CA 1
ATOM 933 C C . ARG A 1 124 ? 14.844 0.804 -17.781 1 96.69 124 ARG A C 1
ATOM 935 O O . ARG A 1 124 ? 15.492 -0.241 -17.844 1 96.69 124 ARG A O 1
ATOM 942 N N . SER A 1 125 ? 14.641 1.596 -18.844 1 94.62 125 SER A N 1
ATOM 943 C CA . SER A 1 125 ? 15.195 1.257 -20.141 1 94.62 125 SER A CA 1
ATOM 944 C C . SER A 1 125 ? 16.703 1.466 -20.172 1 94.62 125 SER A C 1
ATOM 946 O O . SER A 1 125 ? 17.406 0.937 -21.047 1 94.62 125 SER A O 1
ATOM 948 N N . GLU A 1 126 ? 17.266 2.277 -19.203 1 94.75 126 GLU A N 1
ATOM 949 C CA . GLU A 1 126 ? 18.688 2.604 -19.156 1 94.75 126 GLU A CA 1
ATOM 950 C C . GLU A 1 126 ? 19.469 1.548 -18.391 1 94.75 126 GLU A C 1
ATOM 952 O O . GLU A 1 126 ? 20.703 1.549 -18.391 1 94.75 126 GLU A O 1
ATOM 957 N N . LEU A 1 127 ? 18.719 0.688 -17.766 1 96.38 127 LEU A N 1
ATOM 958 C CA . LEU A 1 127 ? 19.391 -0.381 -17.031 1 96.38 127 LEU A CA 1
ATOM 959 C C . LEU A 1 127 ? 19.984 -1.413 -17.969 1 96.38 127 LEU A C 1
ATOM 961 O O . LEU A 1 127 ? 19.609 -1.471 -19.156 1 96.38 127 LEU A O 1
ATOM 965 N N . SER A 1 128 ? 21.016 -2.17 -17.406 1 95.12 128 SER A N 1
ATOM 966 C CA . SER A 1 128 ? 21.641 -3.242 -18.188 1 95.12 128 SER A CA 1
ATOM 967 C C . SER A 1 128 ? 21.562 -4.574 -17.438 1 95.12 128 SER A C 1
ATOM 969 O O . SER A 1 128 ? 22.297 -4.801 -16.484 1 95.12 128 SER A O 1
ATOM 971 N N . PRO A 1 129 ? 20.719 -5.531 -17.922 1 96.88 129 PRO A N 1
ATOM 972 C CA . PRO A 1 129 ? 19.734 -5.328 -18.984 1 96.88 129 PRO A CA 1
ATOM 973 C C . PRO A 1 129 ? 18.578 -4.418 -18.547 1 96.88 129 PRO A C 1
ATOM 975 O O . PRO A 1 129 ? 18.453 -4.117 -17.359 1 96.88 129 PRO A O 1
ATOM 978 N N . PRO A 1 130 ? 17.75 -3.945 -19.547 1 97.19 130 PRO A N 1
ATOM 979 C CA . PRO A 1 130 ? 16.578 -3.154 -19.172 1 97.19 130 PRO A CA 1
ATOM 980 C C . PRO A 1 130 ? 15.57 -3.945 -18.328 1 97.19 130 PRO A C 1
ATOM 982 O O . PRO A 1 130 ? 15.461 -5.164 -18.484 1 97.19 130 PRO A O 1
ATOM 985 N N . LEU A 1 131 ? 14.852 -3.234 -17.469 1 98.12 131 LEU A N 1
ATOM 986 C CA . LEU A 1 131 ? 13.797 -3.861 -16.688 1 98.12 131 LEU A CA 1
ATOM 987 C C . LEU A 1 131 ? 12.438 -3.668 -17.359 1 98.12 131 LEU A C 1
ATOM 989 O O . LEU A 1 131 ? 12.055 -2.539 -17.672 1 98.12 131 LEU A O 1
ATOM 993 N N . VAL A 1 132 ? 11.773 -4.73 -17.641 1 97.56 132 VAL A N 1
ATOM 994 C CA . VAL A 1 132 ? 10.383 -4.719 -18.062 1 97.56 132 VAL A CA 1
ATOM 995 C C . VAL A 1 132 ? 9.531 -5.527 -17.094 1 97.56 132 VAL A C 1
ATOM 997 O O . VAL A 1 132 ? 9.797 -6.711 -16.875 1 97.56 132 VAL A O 1
ATOM 1000 N N . PHE A 1 133 ? 8.594 -4.914 -16.516 1 98.12 133 PHE A N 1
ATOM 1001 C CA . PHE A 1 133 ? 7.715 -5.508 -15.523 1 98.12 133 PHE A CA 1
ATOM 1002 C C . PHE A 1 133 ? 6.355 -4.812 -15.516 1 98.12 133 PHE A C 1
ATOM 1004 O O . PHE A 1 133 ? 6.199 -3.752 -14.906 1 98.12 133 PHE A O 1
ATOM 1011 N N . ASN A 1 134 ? 5.355 -5.402 -16.141 1 96.88 134 ASN A N 1
ATOM 1012 C CA . ASN A 1 134 ? 4.129 -4.695 -16.484 1 96.88 134 ASN A CA 1
ATOM 1013 C C . ASN A 1 134 ? 2.994 -5.035 -15.523 1 96.88 134 ASN A C 1
ATOM 1015 O O . ASN A 1 134 ? 2.607 -4.207 -14.695 1 96.88 134 ASN A O 1
ATOM 1019 N N . GLU A 1 135 ? 2.543 -6.27 -15.562 1 96 135 GLU A N 1
ATOM 1020 C CA . GLU A 1 135 ? 1.368 -6.676 -14.789 1 96 135 GLU A CA 1
ATOM 1021 C C . GLU A 1 135 ? 1.535 -8.086 -14.234 1 96 135 GLU A C 1
ATOM 1023 O O . GLU A 1 135 ? 0.849 -9.016 -14.664 1 96 135 GLU A O 1
ATOM 1028 N N . PRO A 1 136 ? 2.357 -8.18 -13.242 1 98.25 136 PRO A N 1
ATOM 1029 C CA . PRO A 1 136 ? 2.602 -9.508 -12.68 1 98.25 136 PRO A CA 1
ATOM 1030 C C . PRO A 1 136 ? 1.347 -10.133 -12.07 1 98.25 136 PRO A C 1
ATOM 1032 O O . PRO A 1 136 ? 0.554 -9.438 -11.43 1 98.25 136 PRO A O 1
ATOM 1035 N N . LEU A 1 137 ? 1.153 -11.414 -12.305 1 98.12 137 LEU A N 1
ATOM 1036 C CA . LEU A 1 137 ? 0.093 -12.219 -11.711 1 98.12 137 LEU A CA 1
ATOM 1037 C C . LEU A 1 137 ? 0.675 -13.312 -10.828 1 98.12 137 LEU A C 1
ATOM 1039 O O . LEU A 1 137 ? 1.309 -13.023 -9.805 1 98.12 137 LEU A O 1
ATOM 1043 N N . GLY A 1 138 ? 0.605 -14.57 -11.18 1 98.81 138 GLY A N 1
ATOM 1044 C CA . GLY A 1 138 ? 1.184 -15.656 -10.414 1 98.81 138 GLY A CA 1
ATOM 1045 C C . GLY A 1 138 ? 2.699 -15.688 -10.461 1 98.81 138 GLY A C 1
ATOM 1046 O O . GLY A 1 138 ? 3.303 -15.211 -11.422 1 98.81 138 GLY A O 1
ATOM 1047 N N . SER A 1 139 ? 3.264 -16.312 -9.445 1 98.88 139 SER A N 1
ATOM 1048 C CA . SER A 1 139 ? 4.719 -16.375 -9.367 1 98.88 139 SER A CA 1
ATOM 1049 C C . SER A 1 139 ? 5.176 -17.625 -8.609 1 98.88 139 SER A C 1
ATOM 1051 O O . SER A 1 139 ? 4.395 -18.219 -7.863 1 98.88 139 SER A O 1
ATOM 1053 N N . THR A 1 140 ? 6.406 -17.984 -8.875 1 98.81 140 THR A N 1
ATOM 1054 C CA . THR A 1 140 ? 7.055 -19.062 -8.141 1 98.81 140 THR A CA 1
ATOM 1055 C C . THR A 1 140 ? 8.57 -18.875 -8.125 1 98.81 140 THR A C 1
ATOM 1057 O O . THR A 1 140 ? 9.109 -18.062 -8.875 1 98.81 140 THR A O 1
ATOM 1060 N N . ILE A 1 141 ? 9.203 -19.516 -7.195 1 98.75 141 ILE A N 1
ATOM 1061 C CA . ILE A 1 141 ? 10.664 -19.547 -7.133 1 98.75 141 ILE A CA 1
ATOM 1062 C C . ILE A 1 141 ? 11.156 -20.969 -7.34 1 98.75 141 ILE A C 1
ATOM 1064 O O . ILE A 1 141 ? 10.664 -21.906 -6.699 1 98.75 141 ILE A O 1
ATOM 1068 N N . ALA A 1 142 ? 12.047 -21.125 -8.25 1 98.31 142 ALA A N 1
ATOM 1069 C CA . ALA A 1 142 ? 12.695 -22.406 -8.492 1 98.31 142 ALA A CA 1
ATOM 1070 C C . ALA A 1 142 ? 14.148 -22.219 -8.906 1 98.31 142 ALA A C 1
ATOM 1072 O O . ALA A 1 142 ? 14.453 -21.391 -9.773 1 98.31 142 ALA A O 1
ATOM 1073 N N . ASP A 1 143 ? 15.031 -22.953 -8.227 1 97.31 143 ASP A N 1
ATOM 1074 C CA . ASP A 1 143 ? 16.453 -22.984 -8.562 1 97.31 143 ASP A CA 1
ATOM 1075 C C . ASP A 1 143 ? 17.031 -21.578 -8.609 1 97.31 143 ASP A C 1
ATOM 1077 O O . ASP A 1 143 ? 17.719 -21.203 -9.57 1 97.31 143 ASP A O 1
ATOM 1081 N N . GLY A 1 144 ? 16.719 -20.766 -7.695 1 97.88 144 GLY A N 1
ATOM 1082 C CA . GLY A 1 144 ? 17.297 -19.438 -7.539 1 97.88 144 GLY A CA 1
ATOM 1083 C C . GLY A 1 144 ? 16.719 -18.422 -8.5 1 97.88 144 GLY A C 1
ATOM 1084 O O . GLY A 1 144 ? 17.281 -17.344 -8.688 1 97.88 144 GLY A O 1
ATOM 1085 N N . ILE A 1 145 ? 15.617 -18.781 -9.141 1 98.69 145 ILE A N 1
ATOM 1086 C CA . ILE A 1 145 ? 15 -17.891 -10.117 1 98.69 145 ILE A CA 1
ATOM 1087 C C . ILE A 1 145 ? 13.57 -17.578 -9.688 1 98.69 145 ILE A C 1
ATOM 1089 O O . ILE A 1 145 ? 12.82 -18.469 -9.297 1 98.69 145 ILE A O 1
ATOM 1093 N N . LEU A 1 146 ? 13.227 -16.312 -9.703 1 98.88 146 LEU A N 1
ATOM 1094 C CA . LEU A 1 146 ? 11.836 -15.875 -9.586 1 98.88 146 LEU A CA 1
ATOM 1095 C C . LEU A 1 146 ? 11.148 -15.891 -10.953 1 98.88 146 LEU A C 1
ATOM 1097 O O . LEU A 1 146 ? 11.602 -15.219 -11.883 1 98.88 146 LEU A O 1
ATOM 1101 N N . TYR A 1 147 ? 10.141 -16.688 -11.109 1 98.94 147 TYR A N 1
ATOM 1102 C CA . TYR A 1 147 ? 9.281 -16.703 -12.289 1 98.94 147 TYR A CA 1
ATOM 1103 C C . TYR A 1 147 ? 7.984 -15.953 -12.039 1 98.94 147 TYR A C 1
ATOM 1105 O O . TYR A 1 147 ? 7.309 -16.188 -11.039 1 98.94 147 TYR A O 1
ATOM 1113 N N . VAL A 1 148 ? 7.648 -15.062 -12.977 1 98.94 148 VAL A N 1
ATOM 1114 C CA . VAL A 1 148 ? 6.426 -14.273 -12.805 1 98.94 148 VAL A CA 1
ATOM 1115 C C . VAL A 1 148 ? 5.621 -14.289 -14.102 1 98.94 148 VAL A C 1
ATOM 1117 O O . VAL A 1 148 ? 6.145 -13.969 -15.172 1 98.94 148 VAL A O 1
ATOM 1120 N N . ALA A 1 149 ? 4.352 -14.703 -14.016 1 98.88 149 ALA A N 1
ATOM 1121 C CA . ALA A 1 149 ? 3.438 -14.508 -15.133 1 98.88 149 ALA A CA 1
ATOM 1122 C C . ALA A 1 149 ? 3.18 -13.023 -15.383 1 98.88 149 ALA A C 1
ATOM 1124 O O . ALA A 1 149 ? 2.756 -12.297 -14.484 1 98.88 149 ALA A O 1
ATOM 1125 N N . ASP A 1 150 ? 3.457 -12.578 -16.547 1 98.38 150 ASP A N 1
ATOM 1126 C CA . ASP A 1 150 ? 3.318 -11.188 -16.969 1 98.38 150 ASP A CA 1
ATOM 1127 C C . ASP A 1 150 ? 2.82 -11.094 -18.406 1 98.38 150 ASP A C 1
ATOM 1129 O O . ASP A 1 150 ? 2.365 -12.086 -18.969 1 98.38 150 ASP A O 1
ATOM 1133 N N . ARG A 1 151 ? 2.729 -9.891 -18.906 1 96.94 151 ARG A N 1
ATOM 1134 C CA . ARG A 1 151 ? 2.322 -9.727 -20.297 1 96.94 151 ARG A CA 1
ATOM 1135 C C . ARG A 1 151 ? 2.898 -8.445 -20.891 1 96.94 151 ARG A C 1
ATOM 1137 O O . ARG A 1 151 ? 3.232 -7.512 -20.141 1 96.94 151 ARG A O 1
ATOM 1144 N N . ASP A 1 152 ? 3.088 -8.438 -22.094 1 96.44 152 ASP A N 1
ATOM 1145 C CA . ASP A 1 152 ? 3.365 -7.242 -22.891 1 96.44 152 ASP A CA 1
ATOM 1146 C C . ASP A 1 152 ? 2.143 -6.824 -23.703 1 96.44 152 ASP A C 1
ATOM 1148 O O . ASP A 1 152 ? 1.317 -7.668 -24.062 1 96.44 152 ASP A O 1
ATOM 1152 N N . GLY A 1 153 ? 2.039 -5.555 -23.875 1 94.25 153 GLY A N 1
ATOM 1153 C CA . GLY A 1 153 ? 0.935 -5.047 -24.672 1 94.25 153 GLY A CA 1
ATOM 1154 C C . GLY A 1 153 ? -0.39 -5.059 -23.938 1 94.25 153 GLY A C 1
ATOM 1155 O O . GLY A 1 153 ? -0.423 -4.949 -22.703 1 94.25 153 GLY A O 1
ATOM 1156 N N . GLY A 1 154 ? -1.559 -4.977 -24.719 1 90.69 154 GLY A N 1
ATOM 1157 C CA . GLY A 1 154 ? -2.898 -4.992 -24.156 1 90.69 154 GLY A CA 1
ATOM 1158 C C . GLY A 1 154 ? -3.359 -3.629 -23.688 1 90.69 154 GLY A C 1
ATOM 1159 O O . GLY A 1 154 ? -4.223 -3.533 -22.797 1 90.69 154 GLY A O 1
ATOM 1160 N N . THR A 1 155 ? -2.703 -2.629 -24.094 1 89.5 155 THR A N 1
ATOM 1161 C CA . THR A 1 155 ? -3.047 -1.291 -23.625 1 89.5 155 THR A CA 1
ATOM 1162 C C . THR A 1 155 ? -4.008 -0.606 -24.594 1 89.5 155 THR A C 1
ATOM 1164 O O . THR A 1 155 ? -4.469 0.507 -24.328 1 89.5 155 THR A O 1
ATOM 1167 N N . GLY A 1 156 ? -4.293 -1.249 -25.688 1 86.62 156 GLY A N 1
ATOM 1168 C CA . GLY A 1 156 ? -5.188 -0.72 -26.719 1 86.62 156 GLY A CA 1
ATOM 1169 C C . GLY A 1 156 ? -5.359 -1.65 -27.891 1 86.62 156 GLY A C 1
ATOM 1170 O O . GLY A 1 156 ? -4.723 -2.705 -27.969 1 86.62 156 GLY A O 1
ATOM 1171 N N . ASN A 1 157 ? -6.125 -1.278 -28.797 1 86.81 157 ASN A N 1
ATOM 1172 C CA . ASN A 1 157 ? -6.457 -2.115 -29.938 1 86.81 157 ASN A CA 1
ATOM 1173 C C . ASN A 1 157 ? -5.238 -2.373 -30.812 1 86.81 157 ASN A C 1
ATOM 1175 O O . ASN A 1 157 ? -5.137 -3.424 -31.453 1 86.81 157 ASN A O 1
ATOM 1179 N N . ASP A 1 158 ? -4.34 -1.466 -30.891 1 90.94 158 ASP A N 1
ATOM 1180 C CA . ASP A 1 158 ? -3.162 -1.588 -31.75 1 90.94 158 ASP A CA 1
ATOM 1181 C C . ASP A 1 158 ? -1.968 -2.125 -30.953 1 90.94 158 ASP A C 1
ATOM 1183 O O . ASP A 1 158 ? -0.827 -2.043 -31.422 1 90.94 158 ASP A O 1
ATOM 1187 N N . ASP A 1 159 ? -2.172 -2.678 -29.797 1 93 159 ASP A N 1
ATOM 1188 C CA . ASP A 1 159 ? -1.138 -3.217 -28.922 1 93 159 ASP A CA 1
ATOM 1189 C C . ASP A 1 159 ? -1.576 -4.543 -28.312 1 93 159 ASP A C 1
ATOM 1191 O O . ASP A 1 159 ? -1.831 -4.621 -27.109 1 93 159 ASP A O 1
ATOM 1195 N N . PRO A 1 160 ? -1.649 -5.547 -29.203 1 93.12 160 PRO A N 1
ATOM 1196 C CA . PRO A 1 160 ? -2.148 -6.832 -28.703 1 93.12 160 PRO A CA 1
ATOM 1197 C C . PRO A 1 160 ? -1.342 -7.359 -27.516 1 93.12 160 PRO A C 1
ATOM 1199 O O . PRO A 1 160 ? -0.121 -7.184 -27.469 1 93.12 160 PRO A O 1
ATOM 1202 N N . SER A 1 161 ? -2.1 -7.988 -26.672 1 95.56 161 SER A N 1
ATOM 1203 C CA . SER A 1 161 ? -1.469 -8.562 -25.484 1 95.56 161 SER A CA 1
ATOM 1204 C C . SER A 1 161 ? -0.768 -9.875 -25.828 1 95.56 161 SER A C 1
ATOM 1206 O O . SER A 1 161 ? -1.286 -10.688 -26.594 1 95.56 161 SER A O 1
ATOM 1208 N N . VAL A 1 162 ? 0.395 -10.094 -25.25 1 97.69 162 VAL A N 1
ATOM 1209 C CA . VAL A 1 162 ? 1.117 -11.359 -25.359 1 97.69 162 VAL A CA 1
ATOM 1210 C C . VAL A 1 162 ? 1.62 -11.789 -23.984 1 97.69 162 VAL A C 1
ATOM 1212 O O . VAL A 1 162 ? 2.146 -10.977 -23.219 1 97.69 162 VAL A O 1
ATOM 1215 N N . ALA A 1 163 ? 1.465 -13.07 -23.719 1 98.5 163 ALA A N 1
ATOM 1216 C CA . ALA A 1 163 ? 1.915 -13.625 -22.453 1 98.5 163 ALA A CA 1
ATOM 1217 C C . ALA A 1 163 ? 3.438 -13.695 -22.391 1 98.5 163 ALA A C 1
ATOM 1219 O O . ALA A 1 163 ? 4.082 -14.117 -23.359 1 98.5 163 ALA A O 1
ATOM 1220 N N . VAL A 1 164 ? 3.963 -13.281 -21.297 1 98.69 164 VAL A N 1
ATOM 1221 C CA . VAL A 1 164 ? 5.402 -13.328 -21.062 1 98.69 164 VAL A CA 1
ATOM 1222 C C . VAL A 1 164 ? 5.684 -13.867 -19.656 1 98.69 164 VAL A C 1
ATOM 1224 O O . VAL A 1 164 ? 5.047 -13.445 -18.688 1 98.69 164 VAL A O 1
ATOM 1227 N N . ILE A 1 165 ? 6.531 -14.797 -19.516 1 98.88 165 ILE A N 1
ATOM 1228 C CA . ILE A 1 165 ? 7.098 -15.18 -18.234 1 98.88 165 ILE A CA 1
ATOM 1229 C C . ILE A 1 165 ? 8.375 -14.375 -17.969 1 98.88 165 ILE A C 1
ATOM 1231 O O . ILE A 1 165 ? 9.367 -14.523 -18.688 1 98.88 165 ILE A O 1
ATOM 1235 N N . ARG A 1 166 ? 8.289 -13.492 -16.969 1 98.88 166 ARG A N 1
ATOM 1236 C CA . ARG A 1 166 ? 9.477 -12.766 -16.516 1 98.88 166 ARG A CA 1
ATOM 1237 C C . ARG A 1 166 ? 10.305 -13.617 -15.562 1 98.88 166 ARG A C 1
ATOM 1239 O O . ARG A 1 166 ? 9.758 -14.281 -14.68 1 98.88 166 ARG A O 1
ATOM 1246 N N . ARG A 1 167 ? 11.602 -13.57 -15.758 1 98.81 167 ARG A N 1
ATOM 1247 C CA . ARG A 1 167 ? 12.516 -14.273 -14.867 1 98.81 167 ARG A CA 1
ATOM 1248 C C . ARG A 1 167 ? 13.523 -13.312 -14.242 1 98.81 167 ARG A C 1
ATOM 1250 O O . ARG A 1 167 ? 14.062 -12.438 -14.922 1 98.81 167 ARG A O 1
ATOM 1257 N N . PHE A 1 168 ? 13.719 -13.445 -12.953 1 98.88 168 PHE A N 1
ATOM 1258 C CA . PHE A 1 168 ? 14.68 -12.625 -12.227 1 98.88 168 PHE A CA 1
ATOM 1259 C C . PHE A 1 168 ? 15.594 -13.5 -11.367 1 98.88 168 PHE A C 1
ATOM 1261 O O . PHE A 1 168 ? 15.141 -14.469 -10.766 1 98.88 168 PHE A O 1
ATOM 1268 N N . SER A 1 169 ? 16.891 -13.141 -11.258 1 98.62 169 SER A N 1
ATOM 1269 C CA . SER A 1 169 ? 17.797 -13.789 -10.32 1 98.62 169 SER A CA 1
ATOM 1270 C C . SER A 1 169 ? 17.422 -13.484 -8.875 1 98.62 169 SER A C 1
ATOM 1272 O O . SER A 1 169 ? 17.375 -12.32 -8.477 1 98.62 169 SER A O 1
ATOM 1274 N N . MET A 1 170 ? 17.188 -14.555 -8.086 1 98.38 170 MET A N 1
ATOM 1275 C CA . MET A 1 170 ? 16.891 -14.344 -6.676 1 98.38 170 MET A CA 1
ATOM 1276 C C . MET A 1 170 ? 18.109 -13.805 -5.93 1 98.38 170 MET A C 1
ATOM 1278 O O . MET A 1 170 ? 17.969 -13.148 -4.898 1 98.38 170 MET A O 1
ATOM 1282 N N . GLU A 1 171 ? 19.234 -14.031 -6.453 1 97.5 171 GLU A N 1
ATOM 1283 C CA . GLU A 1 171 ? 20.453 -13.578 -5.812 1 97.5 171 GLU A CA 1
ATOM 1284 C C . GLU A 1 171 ? 20.656 -12.078 -5.996 1 97.5 171 GLU A C 1
ATOM 1286 O O . GLU A 1 171 ? 21 -11.367 -5.047 1 97.5 171 GLU A O 1
ATOM 1291 N N . THR A 1 172 ? 20.359 -11.539 -7.254 1 97.5 172 THR A N 1
ATOM 1292 C CA . THR A 1 172 ? 20.797 -10.18 -7.562 1 97.5 172 THR A CA 1
ATOM 1293 C C . THR A 1 172 ? 19.594 -9.297 -7.902 1 97.5 172 THR A C 1
ATOM 1295 O O . THR A 1 172 ? 19.703 -8.07 -7.922 1 97.5 172 THR A O 1
ATOM 1298 N N . GLY A 1 173 ? 18.484 -9.914 -8.227 1 98.12 173 GLY A N 1
ATOM 1299 C CA . GLY A 1 173 ? 17.328 -9.164 -8.703 1 98.12 173 GLY A CA 1
ATOM 1300 C C . GLY A 1 173 ? 17.406 -8.828 -10.18 1 98.12 173 GLY A C 1
ATOM 1301 O O . GLY A 1 173 ? 16.5 -8.203 -10.734 1 98.12 173 GLY A O 1
ATOM 1302 N N . LYS A 1 174 ? 18.422 -9.242 -10.844 1 98.31 174 LYS A N 1
ATOM 1303 C CA . LYS A 1 174 ? 18.672 -8.938 -12.25 1 98.31 174 LYS A CA 1
ATOM 1304 C C . LYS A 1 174 ? 17.703 -9.703 -13.148 1 98.31 174 LYS A C 1
ATOM 1306 O O . LYS A 1 174 ? 17.453 -10.891 -12.945 1 98.31 174 LYS A O 1
ATOM 1311 N N . PRO A 1 175 ? 17.094 -8.992 -14.117 1 98.56 175 PRO A N 1
ATOM 1312 C CA . PRO A 1 175 ? 16.312 -9.719 -15.117 1 98.56 175 PRO A CA 1
ATOM 1313 C C . PRO A 1 175 ? 17.125 -10.742 -15.891 1 98.56 175 PRO A C 1
ATOM 1315 O O . PRO A 1 175 ? 18.297 -10.492 -16.219 1 98.56 175 PRO A O 1
ATOM 1318 N N . LEU A 1 176 ? 16.531 -11.852 -16.078 1 98.38 176 LEU A N 1
ATOM 1319 C CA . LEU A 1 176 ? 17.062 -12.883 -16.969 1 98.38 176 LEU A CA 1
ATOM 1320 C C . LEU A 1 176 ? 16.266 -12.938 -18.266 1 98.38 176 LEU A C 1
ATOM 1322 O O . LEU A 1 176 ? 15.43 -12.07 -18.516 1 98.38 176 LEU A O 1
ATOM 1326 N N . GLU A 1 177 ? 16.547 -13.883 -19.125 1 97.62 177 GLU A N 1
ATOM 1327 C CA . GLU A 1 177 ? 15.844 -13.969 -20.406 1 97.62 177 GLU A CA 1
ATOM 1328 C C . GLU A 1 177 ? 14.359 -14.289 -20.188 1 97.62 177 GLU A C 1
ATOM 1330 O O . GLU A 1 177 ? 14.023 -15.211 -19.438 1 97.62 177 GLU A O 1
ATOM 1335 N N . ASP A 1 178 ? 13.547 -13.539 -20.844 1 98.12 178 ASP A N 1
ATOM 1336 C CA . ASP A 1 178 ? 12.102 -13.758 -20.812 1 98.12 178 ASP A CA 1
ATOM 1337 C C . ASP A 1 178 ? 11.711 -14.984 -21.641 1 98.12 178 ASP A C 1
ATOM 1339 O O . ASP A 1 178 ? 12.461 -15.414 -22.516 1 98.12 178 ASP A O 1
ATOM 1343 N N . ILE A 1 179 ? 10.578 -15.547 -21.281 1 98.69 179 ILE A N 1
ATOM 1344 C CA . ILE A 1 179 ? 9.93 -16.547 -22.125 1 98.69 179 ILE A CA 1
ATOM 1345 C C . ILE A 1 179 ? 8.602 -16 -22.641 1 98.69 179 ILE A C 1
ATOM 1347 O O . ILE A 1 179 ? 7.672 -15.766 -21.875 1 98.69 179 ILE A O 1
ATOM 1351 N N . ARG A 1 180 ? 8.516 -15.867 -23.906 1 98.44 180 ARG A N 1
ATOM 1352 C CA . ARG A 1 180 ? 7.301 -15.375 -24.547 1 98.44 180 ARG A CA 1
ATOM 1353 C C . ARG A 1 180 ? 6.465 -16.516 -25.094 1 98.44 180 ARG A C 1
ATOM 1355 O O . ARG A 1 180 ? 6.992 -17.406 -25.766 1 98.44 180 ARG A O 1
ATOM 1362 N N . ILE A 1 181 ? 5.262 -16.547 -24.734 1 98.62 181 ILE A N 1
ATOM 1363 C CA . ILE A 1 181 ? 4.312 -17.484 -25.328 1 98.62 181 ILE A CA 1
ATOM 1364 C C . ILE A 1 181 ? 3.471 -16.75 -26.375 1 98.62 181 ILE A C 1
ATOM 1366 O O . ILE A 1 181 ? 2.381 -16.266 -26.078 1 98.62 181 ILE A O 1
ATOM 1370 N N . GLU A 1 182 ? 3.898 -16.781 -27.594 1 97.5 182 GLU A N 1
ATOM 1371 C CA . GLU A 1 182 ? 3.361 -15.938 -28.672 1 97.5 182 GLU A CA 1
ATOM 1372 C C . GLU A 1 182 ? 1.892 -16.25 -28.938 1 97.5 182 GLU A C 1
ATOM 1374 O O . GLU A 1 182 ? 1.117 -15.367 -29.297 1 97.5 182 GLU A O 1
ATOM 1379 N N . ASP A 1 183 ? 1.527 -17.453 -28.656 1 96.88 183 ASP A N 1
ATOM 1380 C CA . ASP A 1 183 ? 0.173 -17.891 -28.984 1 96.88 183 ASP A CA 1
ATOM 1381 C C . ASP A 1 183 ? -0.775 -17.672 -27.812 1 96.88 183 ASP A C 1
ATOM 1383 O O . ASP A 1 183 ? -1.908 -18.156 -27.828 1 96.88 183 ASP A O 1
ATOM 1387 N N . SER A 1 184 ? -0.319 -16.953 -26.828 1 97.81 184 SER A N 1
ATOM 1388 C CA . SER A 1 184 ? -1.15 -16.703 -25.656 1 97.81 184 SER A CA 1
ATOM 1389 C C . SER A 1 184 ? -1.265 -15.211 -25.375 1 97.81 184 SER A C 1
ATOM 1391 O O . SER A 1 184 ? -0.253 -14.516 -25.281 1 97.81 184 SER A O 1
ATOM 1393 N N . PRO A 1 185 ? -2.486 -14.734 -25.188 1 95.88 185 PRO A N 1
ATOM 1394 C CA . PRO A 1 185 ? -2.629 -13.32 -24.812 1 95.88 185 PRO A CA 1
ATOM 1395 C C . PRO A 1 185 ? -2.213 -13.047 -23.375 1 95.88 185 PRO A C 1
ATOM 1397 O O . PRO A 1 185 ? -1.789 -11.938 -23.047 1 95.88 185 PRO A O 1
ATOM 1400 N N . TRP A 1 186 ? -2.424 -13.953 -22.469 1 95.56 186 TRP A N 1
ATOM 1401 C CA . TRP A 1 186 ? -2.039 -13.781 -21.078 1 95.56 186 TRP A CA 1
ATOM 1402 C C . TRP A 1 186 ? -2.043 -15.117 -20.344 1 95.56 186 TRP A C 1
ATOM 1404 O O . TRP A 1 186 ? -2.672 -16.078 -20.781 1 95.56 186 TRP A O 1
ATOM 1414 N N . ILE A 1 187 ? -1.328 -15.195 -19.297 1 98.44 187 ILE A N 1
ATOM 1415 C CA . ILE A 1 187 ? -1.246 -16.359 -18.406 1 98.44 187 ILE A CA 1
ATOM 1416 C C . ILE A 1 187 ? -1.459 -15.914 -16.969 1 98.44 187 ILE A C 1
ATOM 1418 O O . ILE A 1 187 ? -1.29 -14.742 -16.641 1 98.44 187 ILE A O 1
ATOM 1422 N N . ASN A 1 188 ? -1.871 -16.812 -16.125 1 98.5 188 ASN A N 1
ATOM 1423 C CA . ASN A 1 188 ? -2.318 -16.438 -14.789 1 98.5 188 ASN A CA 1
ATOM 1424 C C . ASN A 1 188 ? -1.339 -16.922 -13.719 1 98.5 188 ASN A C 1
ATOM 1426 O O . ASN A 1 188 ? -0.713 -16.094 -13.039 1 98.5 188 ASN A O 1
ATOM 1430 N N . ASP A 1 189 ? -1.214 -18.203 -13.539 1 98.88 189 ASP A N 1
ATOM 1431 C CA . ASP A 1 189 ? -0.328 -18.734 -12.508 1 98.88 189 ASP A CA 1
ATOM 1432 C C . ASP A 1 189 ? 0.743 -19.641 -13.109 1 98.88 189 ASP A C 1
ATOM 1434 O O . ASP A 1 189 ? 0.653 -20.016 -14.281 1 98.88 189 ASP A O 1
ATOM 1438 N N . ILE A 1 190 ? 1.773 -19.922 -12.328 1 98.81 190 ILE A N 1
ATOM 1439 C CA . ILE A 1 190 ? 2.936 -20.625 -12.859 1 98.81 190 ILE A CA 1
ATOM 1440 C C . ILE A 1 190 ? 3.518 -21.547 -11.781 1 98.81 190 ILE A C 1
ATOM 1442 O O . ILE A 1 190 ? 3.531 -21.188 -10.602 1 98.81 190 ILE A O 1
ATOM 1446 N N . THR A 1 191 ? 3.99 -22.641 -12.18 1 98.81 191 THR A N 1
ATOM 1447 C CA . THR A 1 191 ? 4.793 -23.516 -11.344 1 98.81 191 THR A CA 1
ATOM 1448 C C . THR A 1 191 ? 5.914 -24.172 -12.148 1 98.81 191 THR A C 1
ATOM 1450 O O . THR A 1 191 ? 5.863 -24.188 -13.383 1 98.81 191 TH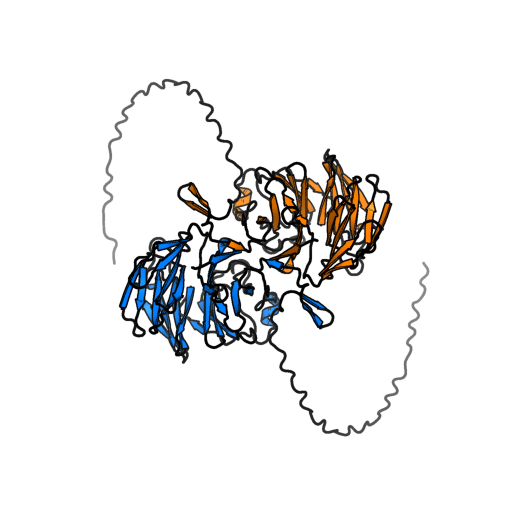R A O 1
ATOM 1453 N N . VAL A 1 192 ? 6.918 -24.578 -11.508 1 98.81 192 VAL A N 1
ATOM 1454 C CA . VAL A 1 192 ? 8.078 -25.203 -12.133 1 98.81 192 VAL A CA 1
ATOM 1455 C C . VAL A 1 192 ? 8.352 -26.562 -11.477 1 98.81 192 VAL A C 1
ATOM 1457 O O . VAL A 1 192 ? 8.5 -26.656 -10.258 1 98.81 192 VAL A O 1
ATOM 1460 N N . ALA A 1 193 ? 8.438 -27.547 -12.328 1 98.5 193 ALA A N 1
ATOM 1461 C CA . ALA A 1 193 ? 8.727 -28.891 -11.836 1 98.5 193 ALA A CA 1
ATOM 1462 C C . ALA A 1 193 ? 10.219 -29.062 -11.531 1 98.5 193 ALA A C 1
ATOM 1464 O O . ALA A 1 193 ? 11.031 -28.219 -11.938 1 98.5 193 ALA A O 1
ATOM 1465 N N . GLU A 1 194 ? 10.562 -30.172 -10.883 1 97.06 194 GLU A N 1
ATOM 1466 C CA . GLU A 1 194 ? 11.93 -30.422 -10.445 1 97.06 194 GLU A CA 1
ATOM 1467 C C . GLU A 1 194 ? 12.883 -30.484 -11.633 1 97.06 194 GLU A C 1
ATOM 1469 O O . GLU A 1 194 ? 14.039 -30.062 -11.531 1 97.06 194 GLU A O 1
ATOM 1474 N N . ASP A 1 195 ? 12.422 -30.969 -12.758 1 97.19 195 ASP A N 1
ATOM 1475 C CA . ASP A 1 195 ? 13.281 -31.125 -13.922 1 97.19 195 ASP A CA 1
ATOM 1476 C C . ASP A 1 195 ? 13.406 -29.828 -14.703 1 97.19 195 ASP A C 1
ATOM 1478 O O . ASP A 1 195 ? 14.062 -29.781 -15.75 1 97.19 195 ASP A O 1
ATOM 1482 N N . GLY A 1 196 ? 12.695 -28.781 -14.266 1 98 196 GLY A N 1
ATOM 1483 C CA . GLY A 1 196 ? 12.789 -27.484 -14.906 1 98 196 GLY A CA 1
ATOM 1484 C C . GLY A 1 196 ? 11.625 -27.203 -15.836 1 98 196 GLY A C 1
ATOM 1485 O O . GLY A 1 196 ? 11.531 -26.094 -16.391 1 98 196 GLY A O 1
ATOM 1486 N N . THR A 1 197 ? 10.742 -28.188 -15.992 1 98.75 197 THR A N 1
ATOM 1487 C CA . THR A 1 197 ? 9.57 -27.953 -16.828 1 98.75 197 THR A CA 1
ATOM 1488 C C . THR A 1 197 ? 8.641 -26.922 -16.188 1 98.75 197 THR A C 1
ATOM 1490 O O . THR A 1 197 ? 8.352 -27 -15 1 98.75 197 THR A O 1
ATOM 1493 N N . ILE A 1 198 ? 8.203 -25.953 -16.984 1 98.88 198 ILE A N 1
ATOM 1494 C CA . ILE A 1 198 ? 7.293 -24.922 -16.531 1 98.88 198 ILE A CA 1
ATOM 1495 C C . ILE A 1 198 ? 5.867 -25.25 -16.953 1 98.88 198 ILE A C 1
ATOM 1497 O O . ILE A 1 198 ? 5.629 -25.641 -18.094 1 98.88 198 ILE A O 1
ATOM 1501 N N . TYR A 1 199 ? 4.941 -25.156 -16.047 1 98.94 199 TYR A N 1
ATOM 1502 C CA . TYR A 1 199 ? 3.512 -25.203 -16.328 1 98.94 199 TYR A CA 1
ATOM 1503 C C . TYR A 1 199 ? 2.842 -23.875 -15.969 1 98.94 199 TYR A C 1
ATOM 1505 O O . TYR A 1 199 ? 3.109 -23.312 -14.906 1 98.94 199 TYR A O 1
ATOM 1513 N N . THR A 1 200 ? 2.043 -23.359 -16.859 1 98.88 200 THR A N 1
ATOM 1514 C CA . THR A 1 200 ? 1.353 -22.109 -16.594 1 98.88 200 THR A CA 1
ATOM 1515 C C . THR A 1 200 ? -0.076 -22.156 -17.125 1 98.88 200 THR A C 1
ATOM 1517 O O . THR A 1 200 ? -0.347 -22.797 -18.125 1 98.88 200 THR A O 1
ATOM 1520 N N . THR A 1 201 ? -0.948 -21.5 -16.422 1 98.88 201 THR A N 1
ATOM 1521 C CA . THR A 1 201 ? -2.359 -21.531 -16.797 1 98.88 201 THR A CA 1
ATOM 1522 C C . THR A 1 201 ? -2.713 -20.312 -17.641 1 98.88 201 THR A C 1
ATOM 1524 O O . THR A 1 201 ? -2.221 -19.203 -17.406 1 98.88 201 THR A O 1
ATOM 1527 N N . GLN A 1 202 ? -3.48 -20.562 -18.609 1 98.56 202 GLN A N 1
ATOM 1528 C CA . GLN A 1 202 ? -4.199 -19.531 -19.359 1 98.56 202 GLN A CA 1
ATOM 1529 C C . GLN A 1 202 ? -5.691 -19.562 -19.031 1 98.56 202 GLN A C 1
ATOM 1531 O O . GLN A 1 202 ? -6.418 -20.422 -19.531 1 98.56 202 GLN A O 1
ATOM 1536 N N . THR A 1 203 ? -6.074 -18.578 -18.234 1 97 203 THR A N 1
ATOM 1537 C CA . THR A 1 203 ? -7.438 -18.562 -17.719 1 97 203 THR A CA 1
ATOM 1538 C C . THR A 1 203 ? -8.445 -18.422 -18.859 1 97 203 THR A C 1
ATOM 1540 O O . THR A 1 203 ? -9.508 -19.047 -18.828 1 97 203 THR A O 1
ATOM 1543 N N . GLY A 1 204 ? -8.055 -17.578 -19.812 1 93.56 204 GLY A N 1
ATOM 1544 C CA . GLY A 1 204 ? -8.875 -17.438 -21 1 93.56 204 GLY A CA 1
ATOM 1545 C C . GLY A 1 204 ? -10.008 -16.438 -20.828 1 93.56 204 GLY A C 1
ATOM 1546 O O . GLY A 1 204 ? -9.883 -15.469 -20.078 1 93.56 204 GLY A O 1
ATOM 1547 N N . ASP A 1 205 ? -11.031 -16.656 -21.547 1 82.75 205 ASP A N 1
ATOM 1548 C CA . ASP A 1 205 ? -12.211 -15.797 -21.625 1 82.75 205 ASP A CA 1
ATOM 1549 C C . ASP A 1 205 ? -13.031 -15.875 -20.328 1 82.75 205 ASP A C 1
ATOM 1551 O O . ASP A 1 205 ? -13.32 -16.969 -19.844 1 82.75 205 ASP A O 1
ATOM 1555 N N . LEU A 1 206 ? -13.422 -14.75 -19.688 1 81.31 206 LEU A N 1
ATOM 1556 C CA . LEU A 1 206 ? -14.227 -14.688 -18.469 1 81.31 206 LEU A CA 1
ATOM 1557 C C . LEU A 1 206 ? -15.633 -14.195 -18.766 1 81.31 206 LEU A C 1
ATOM 1559 O O . LEU A 1 206 ? -16.422 -13.953 -17.859 1 81.31 206 LEU A O 1
ATOM 1563 N N . GLY A 1 207 ? -16.016 -14.172 -20 1 79.12 207 GLY A N 1
ATOM 1564 C CA . GLY A 1 207 ? -17.297 -13.609 -20.391 1 79.12 207 GLY A CA 1
ATOM 1565 C C . GLY A 1 207 ? -18.469 -14.516 -20.078 1 79.12 207 GLY A C 1
ATOM 1566 O O . GLY A 1 207 ? -18.312 -15.539 -19.406 1 79.12 207 GLY A O 1
ATOM 1567 N N . GLN A 1 208 ? -19.734 -14.211 -20.422 1 82.25 208 GLN A N 1
ATOM 1568 C CA . GLN A 1 208 ? -20.984 -14.906 -20.141 1 82.25 208 GLN A CA 1
ATOM 1569 C C . GLN A 1 208 ? -20.984 -16.297 -20.766 1 82.25 208 GLN A C 1
ATOM 1571 O O . GLN A 1 208 ? -21.453 -17.25 -20.141 1 82.25 208 GLN A O 1
ATOM 1576 N N . ASN A 1 209 ? -20.453 -16.406 -21.969 1 84.62 209 ASN A N 1
ATOM 1577 C CA . ASN A 1 209 ? -20.328 -17.672 -22.688 1 84.62 209 ASN A CA 1
ATOM 1578 C C . ASN A 1 209 ? -18.891 -17.922 -23.125 1 84.62 209 ASN A C 1
ATOM 1580 O O . ASN A 1 209 ? -18.578 -17.906 -24.312 1 84.62 209 ASN A O 1
ATOM 1584 N N . PRO A 1 210 ? -18.125 -18.219 -22.125 1 88.62 210 PRO A N 1
ATOM 1585 C CA . PRO A 1 210 ? -16.703 -18.328 -22.453 1 88.62 210 PRO A CA 1
ATOM 1586 C C . PRO A 1 210 ? -16.422 -19.547 -23.344 1 88.62 210 PRO A C 1
ATOM 1588 O O . PRO A 1 210 ? -17.031 -20.594 -23.203 1 88.62 210 PRO A O 1
ATOM 1591 N N . ASP A 1 211 ? -15.469 -19.391 -24.344 1 92.88 211 ASP A N 1
ATOM 1592 C CA . ASP A 1 211 ? -15.008 -20.469 -25.219 1 92.88 211 ASP A CA 1
ATOM 1593 C C . ASP A 1 211 ? -14.008 -21.359 -24.5 1 92.88 211 ASP A C 1
ATOM 1595 O O . ASP A 1 211 ? -12.867 -20.953 -24.25 1 92.88 211 ASP A O 1
ATOM 1599 N N . PRO A 1 212 ? -14.352 -22.547 -24.234 1 95.25 212 PRO A N 1
ATOM 1600 C CA . PRO A 1 212 ? -13.469 -23.453 -23.5 1 95.25 212 PRO A CA 1
ATOM 1601 C C . PRO A 1 212 ? -12.125 -23.656 -24.188 1 95.25 212 PRO A C 1
ATOM 1603 O O . PRO A 1 212 ? -11.141 -24.031 -23.531 1 95.25 212 PRO A O 1
ATOM 1606 N N . GLN A 1 213 ? -12.055 -23.344 -25.484 1 95.5 213 GLN A N 1
ATOM 1607 C CA . GLN A 1 213 ? -10.812 -23.562 -26.219 1 95.5 213 GLN A CA 1
ATOM 1608 C C . GLN A 1 213 ? -9.766 -22.531 -25.828 1 95.5 213 GLN A C 1
ATOM 1610 O O . GLN A 1 213 ? -8.586 -22.672 -26.156 1 95.5 213 GLN A O 1
ATOM 1615 N N . THR A 1 214 ? -10.219 -21.484 -25.062 1 96.69 214 THR A N 1
ATOM 1616 C CA . THR A 1 214 ? -9.281 -20.453 -24.625 1 96.69 214 THR A CA 1
ATOM 1617 C C . THR A 1 214 ? -8.664 -20.828 -23.281 1 96.69 214 THR A C 1
ATOM 1619 O O . THR A 1 214 ? -7.695 -20.219 -22.844 1 96.69 214 THR A O 1
ATOM 1622 N N . TRP A 1 215 ? -9.234 -21.859 -22.672 1 97.94 215 TRP A N 1
ATOM 1623 C CA . TRP A 1 215 ? -8.688 -22.344 -21.406 1 97.94 215 TRP A CA 1
ATOM 1624 C C . TRP A 1 215 ? -7.535 -23.312 -21.656 1 97.94 215 TRP A C 1
ATOM 1626 O O . TRP A 1 215 ? -7.715 -24.344 -22.312 1 97.94 215 TRP A O 1
ATOM 1636 N N . LYS A 1 216 ? -6.371 -22.969 -21.203 1 98.44 216 LYS A N 1
ATOM 1637 C CA . LYS A 1 216 ? -5.219 -23.812 -21.5 1 98.44 216 LYS A CA 1
ATOM 1638 C C . LYS A 1 216 ? -4.285 -23.922 -20.297 1 98.44 216 LYS A C 1
ATOM 1640 O O . LYS A 1 216 ? -4.258 -23.031 -19.453 1 98.44 216 LYS A O 1
ATOM 1645 N N . ILE A 1 217 ? -3.596 -24.984 -20.219 1 98.81 217 ILE A N 1
ATOM 1646 C CA . ILE A 1 217 ? -2.332 -25.094 -19.5 1 98.81 217 ILE A CA 1
ATOM 1647 C C . ILE A 1 217 ? -1.185 -25.266 -20.5 1 98.81 217 ILE A C 1
ATOM 1649 O O . ILE A 1 217 ? -1.211 -26.172 -21.344 1 98.81 217 ILE A O 1
ATOM 1653 N N . TRP A 1 218 ? -0.269 -24.359 -20.422 1 98.88 218 TRP A N 1
ATOM 1654 C CA . TRP A 1 218 ? 0.931 -24.453 -21.25 1 98.88 218 TRP A CA 1
ATOM 1655 C C . TRP A 1 218 ? 2.023 -25.234 -20.531 1 98.88 218 TRP A C 1
ATOM 1657 O O . TRP A 1 218 ? 2.156 -25.156 -19.312 1 98.88 218 TRP A O 1
ATOM 1667 N N . LYS A 1 219 ? 2.768 -25.969 -21.328 1 98.88 219 LYS A N 1
ATOM 1668 C CA . LYS A 1 219 ? 3.963 -26.672 -20.875 1 98.88 219 LYS A CA 1
ATOM 1669 C C . LYS A 1 219 ? 5.203 -26.188 -21.625 1 98.88 219 LYS A C 1
ATOM 1671 O O . LYS A 1 219 ? 5.207 -26.125 -22.859 1 98.88 219 LYS A O 1
ATOM 1676 N N . ILE A 1 220 ? 6.156 -25.797 -20.906 1 98.88 220 ILE A N 1
ATOM 1677 C CA . ILE A 1 220 ? 7.422 -25.359 -21.484 1 98.88 220 ILE A CA 1
ATOM 1678 C C . ILE A 1 220 ? 8.555 -26.266 -21 1 98.88 220 ILE A C 1
ATOM 1680 O O . ILE A 1 220 ? 8.836 -26.312 -19.797 1 98.88 220 ILE A O 1
ATOM 1684 N N . SER A 1 221 ? 9.258 -26.938 -21.891 1 98.31 221 SER A N 1
ATOM 1685 C CA . SER A 1 221 ? 10.344 -27.844 -21.531 1 98.31 221 SER A CA 1
ATOM 1686 C C . SER A 1 221 ? 11.57 -27.062 -21.078 1 98.31 221 SER A C 1
ATOM 1688 O O . SER A 1 221 ? 11.688 -25.859 -21.328 1 98.31 221 SER A O 1
ATOM 1690 N N . PRO A 1 222 ? 12.469 -27.75 -20.391 1 97 222 PRO A N 1
ATOM 1691 C CA . PRO A 1 222 ? 13.703 -27.078 -19.984 1 97 222 PRO A CA 1
ATOM 1692 C C . PRO A 1 222 ? 14.492 -26.531 -21.172 1 97 222 PRO A C 1
ATOM 1694 O O . PRO A 1 222 ? 15.273 -25.594 -21.016 1 97 222 PRO A O 1
ATOM 1697 N N . GLN A 1 223 ? 14.273 -27.078 -22.375 1 96.69 223 GLN A N 1
ATOM 1698 C CA . GLN A 1 223 ? 14.961 -26.641 -23.578 1 96.69 223 GLN A CA 1
ATOM 1699 C C . GLN A 1 223 ? 14.219 -25.484 -24.25 1 96.69 223 GLN A C 1
ATOM 1701 O O . GLN A 1 223 ? 14.695 -24.922 -25.234 1 96.69 223 GLN A O 1
ATOM 1706 N N . GLY A 1 224 ? 13.062 -25.203 -23.734 1 96.75 224 GLY A N 1
ATOM 1707 C CA . GLY A 1 224 ? 12.375 -24.016 -24.203 1 96.75 224 GLY A CA 1
ATOM 1708 C C . GLY A 1 224 ? 11.25 -24.312 -25.172 1 96.75 224 GLY A C 1
ATOM 1709 O O . GLY A 1 224 ? 10.633 -23.406 -25.734 1 96.75 224 GLY A O 1
ATOM 1710 N N . THR A 1 225 ? 10.984 -25.594 -25.359 1 98.12 225 THR A N 1
ATOM 1711 C CA . THR A 1 225 ? 9.883 -25.938 -26.25 1 98.12 225 THR A CA 1
ATOM 1712 C C . THR A 1 225 ? 8.539 -25.672 -25.578 1 98.12 225 THR A C 1
ATOM 1714 O O . THR A 1 225 ? 8.273 -26.172 -24.484 1 98.12 225 THR A O 1
ATOM 1717 N N . ILE A 1 226 ? 7.672 -24.922 -26.234 1 98.75 226 ILE A N 1
ATOM 1718 C CA . ILE A 1 226 ? 6.359 -24.547 -25.719 1 98.75 226 ILE A CA 1
ATOM 1719 C C . ILE A 1 226 ? 5.289 -25.422 -26.375 1 98.75 226 ILE A C 1
ATOM 1721 O O . ILE A 1 226 ? 5.25 -25.547 -27.594 1 98.75 226 ILE A O 1
ATOM 1725 N N . SER A 1 227 ? 4.438 -26.047 -25.547 1 98.44 227 SER A N 1
ATOM 1726 C CA . SER A 1 227 ? 3.348 -26.875 -26.062 1 98.44 227 SER A CA 1
ATOM 1727 C C . SER A 1 227 ? 2.109 -26.75 -25.172 1 98.44 227 SER A C 1
ATOM 1729 O O . SER A 1 227 ? 2.184 -26.234 -24.062 1 98.44 227 SER A O 1
ATOM 1731 N N . GLU A 1 228 ? 0.976 -27.156 -25.734 1 98.38 228 GLU A N 1
ATOM 1732 C CA . GLU A 1 228 ? -0.261 -27.234 -24.953 1 98.38 228 GLU A CA 1
ATOM 1733 C C . GLU A 1 228 ? -0.301 -28.516 -24.125 1 98.38 228 GLU A C 1
ATOM 1735 O O . GLU A 1 228 ? -0.202 -29.625 -24.656 1 98.38 228 GLU A O 1
ATOM 1740 N N . PHE A 1 229 ? -0.435 -28.391 -22.859 1 98.5 229 PHE A N 1
ATOM 1741 C CA . PHE A 1 229 ? -0.537 -29.531 -21.953 1 98.5 229 PHE A CA 1
ATOM 1742 C C . PHE A 1 229 ? -1.972 -30.031 -21.875 1 98.5 229 PHE A C 1
ATOM 1744 O O . PHE A 1 229 ? -2.225 -31.219 -22.094 1 98.5 229 PHE A O 1
ATOM 1751 N N . THR A 1 230 ? -2.875 -29.141 -21.562 1 97.44 230 THR A N 1
ATOM 1752 C CA . THR A 1 230 ? -4.312 -29.391 -21.562 1 97.44 230 THR A CA 1
ATOM 1753 C C . THR A 1 230 ? -5.07 -28.203 -22.156 1 97.44 230 THR A C 1
ATOM 1755 O O . THR A 1 230 ? -4.699 -27.062 -21.922 1 97.44 230 THR A O 1
ATOM 1758 N N . VAL A 1 231 ? -6.156 -28.531 -22.891 1 97.44 231 VAL A N 1
ATOM 1759 C CA . VAL A 1 231 ? -7.02 -27.516 -23.469 1 97.44 231 VAL A CA 1
ATOM 1760 C C . VAL A 1 231 ? -8.484 -27.859 -23.219 1 97.44 231 VAL A C 1
ATOM 1762 O O . VAL A 1 231 ? -8.898 -29 -23.438 1 97.44 231 VAL A O 1
ATOM 1765 N N . GLY A 1 232 ? -9.164 -26.938 -22.734 1 96.56 232 GLY A N 1
ATOM 1766 C CA . GLY A 1 232 ? -10.602 -27.125 -22.547 1 96.56 232 GLY A CA 1
ATOM 1767 C C . GLY A 1 232 ? -10.93 -28.094 -21.438 1 96.56 232 GLY A C 1
ATOM 1768 O O . GLY A 1 232 ? -10.086 -28.391 -20.578 1 96.56 232 GLY A O 1
ATOM 1769 N N . ASN A 1 233 ? -12.133 -28.594 -21.469 1 94.19 233 ASN A N 1
ATOM 1770 C CA . ASN A 1 233 ? -12.547 -29.5 -20.422 1 94.19 233 ASN A CA 1
ATOM 1771 C C . ASN A 1 233 ? -11.508 -30.594 -20.188 1 94.19 233 ASN A C 1
ATOM 1773 O O . ASN A 1 233 ? -10.891 -31.094 -21.125 1 94.19 233 ASN A O 1
ATOM 1777 N N . PRO A 1 234 ? -11.258 -30.875 -18.906 1 96.31 234 PRO A N 1
ATOM 1778 C CA . PRO A 1 234 ? -12.07 -30.562 -17.719 1 96.31 234 PRO A CA 1
ATOM 1779 C C . PRO A 1 234 ? -11.656 -29.266 -17.047 1 96.31 234 PRO A C 1
ATOM 1781 O O . PRO A 1 234 ? -12.281 -28.844 -16.062 1 96.31 234 PRO A O 1
ATOM 1784 N N . ILE A 1 235 ? -10.602 -28.641 -17.516 1 96.94 235 ILE A N 1
ATOM 1785 C CA . ILE A 1 235 ? -10.289 -27.359 -16.891 1 96.94 235 ILE A CA 1
ATOM 1786 C C . ILE A 1 235 ? -11.367 -26.344 -17.25 1 96.94 235 ILE A C 1
ATOM 1788 O O . ILE A 1 235 ? -11.906 -26.359 -18.359 1 96.94 235 ILE A O 1
ATOM 1792 N N . ASN A 1 236 ? -11.781 -25.547 -16.328 1 97.12 236 ASN A N 1
ATOM 1793 C CA . ASN A 1 236 ? -12.836 -24.547 -16.438 1 97.12 236 ASN A CA 1
ATOM 1794 C C . ASN A 1 236 ? -12.383 -23.188 -15.891 1 97.12 236 ASN A C 1
ATOM 1796 O O . ASN A 1 236 ? -12.523 -22.922 -14.695 1 97.12 236 ASN A O 1
ATOM 1800 N N . VAL A 1 237 ? -11.859 -22.297 -16.875 1 97 237 VAL A N 1
ATOM 1801 C CA . VAL A 1 237 ? -11.266 -21.031 -16.5 1 97 237 VAL A CA 1
ATOM 1802 C C . VAL A 1 237 ? -10.164 -21.266 -15.469 1 97 237 VAL A C 1
ATOM 1804 O O . VAL A 1 237 ? -10.25 -20.797 -14.328 1 97 237 VAL A O 1
ATOM 1807 N N . PRO A 1 238 ? -9.102 -22.031 -15.883 1 98.38 238 PRO A N 1
ATOM 1808 C CA . PRO A 1 238 ? -8.047 -22.422 -14.938 1 98.38 238 PRO A CA 1
ATOM 1809 C C . PRO A 1 238 ? -7.309 -21.203 -14.367 1 98.38 238 PRO A C 1
ATOM 1811 O O . PRO A 1 238 ? -7.137 -20.203 -15.062 1 98.38 238 PRO A O 1
ATOM 1814 N N . ASN A 1 239 ? -6.91 -21.312 -13.094 1 98.5 239 ASN A N 1
ATOM 1815 C CA . ASN A 1 239 ? -6.227 -20.219 -12.398 1 98.5 239 ASN A CA 1
ATOM 1816 C C . ASN A 1 239 ? -4.984 -20.719 -11.664 1 98.5 239 ASN A C 1
ATOM 1818 O O . ASN A 1 239 ? -3.939 -20.922 -12.281 1 98.5 239 ASN A O 1
ATOM 1822 N N . GLY A 1 240 ? -5.051 -21.188 -10.398 1 98.81 240 GLY A N 1
ATOM 1823 C CA . GLY A 1 240 ? -3.912 -21.641 -9.617 1 98.81 240 GLY A CA 1
ATOM 1824 C C . GLY A 1 240 ? -3.352 -22.969 -10.094 1 98.81 240 GLY A C 1
ATOM 1825 O O . GLY A 1 240 ? -4.102 -23.844 -10.531 1 98.81 240 GLY A O 1
ATOM 1826 N N . ILE A 1 241 ? -2.084 -23.141 -10.008 1 98.94 241 ILE A N 1
ATOM 1827 C CA . ILE A 1 241 ? -1.419 -24.375 -10.43 1 98.94 241 ILE A CA 1
ATOM 1828 C C . ILE A 1 241 ? -0.229 -24.656 -9.516 1 98.94 241 ILE A C 1
ATOM 1830 O O . ILE A 1 241 ? 0.473 -23.734 -9.102 1 98.94 241 ILE A O 1
ATOM 1834 N N . ALA A 1 242 ? -0.027 -25.891 -9.188 1 98.88 242 ALA A N 1
ATOM 1835 C CA . ALA A 1 242 ? 1.082 -26.328 -8.344 1 98.88 242 ALA A CA 1
ATOM 1836 C C . ALA A 1 242 ? 1.468 -27.781 -8.664 1 98.88 242 ALA A C 1
ATOM 1838 O O . ALA A 1 242 ? 0.745 -28.469 -9.383 1 98.88 242 ALA A O 1
ATOM 1839 N N . ILE A 1 243 ? 2.596 -28.156 -8.211 1 98.62 243 ILE A N 1
ATOM 1840 C CA . ILE A 1 243 ? 3.066 -29.531 -8.312 1 98.62 243 ILE A CA 1
ATOM 1841 C C . ILE A 1 243 ? 2.908 -30.219 -6.961 1 98.62 243 ILE A C 1
ATOM 1843 O O . ILE A 1 243 ? 3.328 -29.703 -5.93 1 98.62 243 ILE A O 1
ATOM 1847 N N . ASP A 1 244 ? 2.275 -31.328 -6.934 1 98.06 244 ASP A N 1
ATOM 1848 C CA . ASP A 1 244 ? 2.156 -32.031 -5.66 1 98.06 244 ASP A CA 1
ATOM 1849 C C . ASP A 1 244 ? 3.412 -32.844 -5.363 1 98.06 244 ASP A C 1
ATOM 1851 O O . ASP A 1 244 ? 4.332 -32.906 -6.184 1 98.06 244 ASP A O 1
ATOM 1855 N N . PRO A 1 245 ? 3.518 -33.5 -4.195 1 96.75 245 PRO A N 1
ATOM 1856 C CA . PRO A 1 245 ? 4.742 -34.188 -3.791 1 96.75 245 PRO A CA 1
ATOM 1857 C C . PRO A 1 245 ? 5.078 -35.375 -4.699 1 96.75 245 PRO A C 1
ATOM 1859 O O . PRO A 1 245 ? 6.234 -35.812 -4.754 1 96.75 245 PRO A O 1
ATOM 1862 N N . ASP A 1 246 ? 4.168 -35.906 -5.445 1 97.06 246 ASP A N 1
ATOM 1863 C CA . ASP A 1 246 ? 4.387 -37.031 -6.336 1 97.06 246 ASP A CA 1
ATOM 1864 C C . ASP A 1 246 ? 4.781 -36.562 -7.734 1 97.06 246 ASP A C 1
ATOM 1866 O O . ASP A 1 246 ? 4.98 -37.375 -8.633 1 97.06 246 ASP A O 1
ATOM 1870 N N . GLY A 1 247 ? 4.793 -35.25 -7.945 1 97.88 247 GLY A N 1
ATOM 1871 C CA . GLY A 1 247 ? 5.207 -34.688 -9.219 1 97.88 247 GLY A CA 1
ATOM 1872 C C . GLY A 1 247 ? 4.047 -34.438 -10.172 1 97.88 247 GLY A C 1
ATOM 1873 O O . GLY A 1 247 ? 4.258 -34.125 -11.344 1 97.88 247 GLY A O 1
ATOM 1874 N N . ASN A 1 248 ? 2.828 -34.656 -9.672 1 98.62 248 ASN A N 1
ATOM 1875 C CA . ASN A 1 248 ? 1.653 -34.375 -10.492 1 98.62 248 ASN A CA 1
ATOM 1876 C C . ASN A 1 248 ? 1.319 -32.906 -10.539 1 98.62 248 ASN A C 1
ATOM 1878 O O . ASN A 1 248 ? 1.706 -32.125 -9.648 1 98.62 248 ASN A O 1
ATOM 1882 N N . ILE A 1 249 ? 0.626 -32.5 -11.625 1 98.81 249 ILE A N 1
ATOM 1883 C CA . ILE A 1 249 ? 0.218 -31.125 -11.828 1 98.81 249 ILE A CA 1
ATOM 1884 C C . ILE A 1 249 ? -1.2 -30.922 -11.297 1 98.81 249 ILE A C 1
ATOM 1886 O O . ILE A 1 249 ? -2.133 -31.609 -11.727 1 98.81 249 ILE A O 1
ATOM 1890 N N . VAL A 1 250 ? -1.355 -30.031 -10.367 1 98.94 250 VAL A N 1
ATOM 1891 C CA . VAL A 1 250 ? -2.652 -29.766 -9.758 1 98.94 250 VAL A CA 1
ATOM 1892 C C . VAL A 1 250 ? -3.137 -28.375 -10.164 1 98.94 250 VAL A C 1
ATOM 1894 O O . VAL A 1 250 ? -2.396 -27.391 -10.055 1 98.94 250 VAL A O 1
ATOM 1897 N N . VAL A 1 251 ? -4.359 -28.297 -10.617 1 98.88 251 VAL A N 1
ATOM 1898 C CA . VAL A 1 251 ? -4.914 -27.047 -11.141 1 98.88 251 VAL A CA 1
ATOM 1899 C C . VAL A 1 251 ? -6.234 -26.734 -10.43 1 98.88 251 VAL A C 1
ATOM 1901 O O . VAL A 1 251 ? -7.055 -27.625 -10.219 1 98.88 251 VAL A O 1
ATOM 1904 N N . VAL A 1 252 ? -6.344 -25.5 -10.094 1 98.56 252 VAL A N 1
ATOM 1905 C CA . VAL A 1 252 ? -7.582 -25 -9.492 1 98.56 252 VAL A CA 1
ATOM 1906 C C . VAL A 1 252 ? -8.391 -24.234 -10.531 1 98.56 252 VAL A C 1
ATOM 1908 O O . VAL A 1 252 ? -7.84 -23.406 -11.266 1 98.56 252 VAL A O 1
ATOM 1911 N N . ASN A 1 253 ? -9.695 -24.5 -10.562 1 98.12 253 ASN A N 1
ATOM 1912 C CA . ASN A 1 253 ? -10.602 -23.812 -11.477 1 98.12 253 ASN A CA 1
ATOM 1913 C C . ASN A 1 253 ? -11.227 -22.578 -10.828 1 98.12 253 ASN A C 1
ATOM 1915 O O . ASN A 1 253 ? -11.609 -22.609 -9.656 1 98.12 253 ASN A O 1
ATOM 1919 N N . PHE A 1 254 ? -11.352 -21.562 -11.578 1 97.88 254 PHE A N 1
ATOM 1920 C CA . PHE A 1 254 ? -12.172 -20.406 -11.203 1 97.88 254 PHE A CA 1
ATOM 1921 C C . PHE A 1 254 ? -13.648 -20.688 -11.484 1 97.88 254 PHE A C 1
ATOM 1923 O O . PHE A 1 254 ? -14.516 -20.297 -10.703 1 97.88 254 PHE A O 1
ATOM 1930 N N . GLY A 1 255 ? -13.922 -21.344 -12.555 1 96.75 255 GLY A N 1
ATOM 1931 C CA . GLY A 1 255 ? -15.273 -21.484 -13.086 1 96.75 255 GLY A CA 1
ATOM 1932 C C . GLY A 1 255 ? -16.125 -22.453 -12.289 1 96.75 255 GLY A C 1
ATOM 1933 O O . GLY A 1 255 ? -17.359 -22.406 -12.367 1 96.75 255 GLY A O 1
ATOM 1934 N N . ASN A 1 256 ? -15.562 -23.328 -11.633 1 97.31 256 ASN A N 1
ATOM 1935 C CA . ASN A 1 256 ? -16.203 -24.281 -10.734 1 97.31 256 ASN A CA 1
ATOM 1936 C C . ASN A 1 256 ? -15.289 -24.672 -9.57 1 97.31 256 ASN A C 1
ATOM 1938 O O . ASN A 1 256 ? -14.156 -24.188 -9.484 1 97.31 256 ASN A O 1
ATOM 1942 N N . PRO A 1 257 ? -15.703 -25.516 -8.586 1 98.5 257 PRO A N 1
ATOM 1943 C CA . PRO A 1 257 ? -14.898 -25.766 -7.391 1 98.5 257 PRO A CA 1
ATOM 1944 C C . PRO A 1 257 ? -13.875 -26.875 -7.594 1 98.5 257 PRO A C 1
ATOM 1946 O O . PRO A 1 257 ? -13.219 -27.297 -6.637 1 98.5 257 PRO A O 1
ATOM 1949 N N . ASP A 1 258 ? -13.703 -27.359 -8.836 1 98.62 258 ASP A N 1
ATOM 1950 C CA . ASP A 1 258 ? -12.859 -28.531 -9.094 1 98.62 258 ASP A CA 1
ATOM 1951 C C . ASP A 1 258 ? -11.383 -28.203 -8.852 1 98.62 258 ASP A C 1
ATOM 1953 O O . ASP A 1 258 ? -10.922 -27.109 -9.203 1 98.62 258 ASP A O 1
ATOM 1957 N N . VAL A 1 259 ? -10.727 -29.094 -8.219 1 98.81 259 VAL A N 1
ATOM 1958 C CA . VAL A 1 259 ? -9.273 -29.188 -8.102 1 98.81 259 VAL A CA 1
ATOM 1959 C C . VAL A 1 259 ? -8.773 -30.438 -8.828 1 98.81 259 VAL A C 1
ATOM 1961 O O . VAL A 1 259 ? -9.008 -31.562 -8.383 1 98.81 259 VAL A O 1
ATOM 1964 N N . LEU A 1 260 ? -8.109 -30.219 -9.93 1 98.88 260 LEU A N 1
ATOM 1965 C CA . LEU A 1 260 ? -7.781 -31.297 -10.844 1 98.88 260 LEU A CA 1
ATOM 1966 C C . LEU A 1 260 ? -6.312 -31.688 -10.719 1 98.88 260 LEU A C 1
ATOM 1968 O O . LEU A 1 260 ? -5.43 -30.828 -10.703 1 98.88 260 LEU A O 1
ATOM 1972 N N . THR A 1 261 ? -6.086 -32.969 -10.617 1 98.75 261 THR A N 1
ATOM 1973 C CA . THR A 1 261 ? -4.723 -33.469 -10.602 1 98.75 261 THR A CA 1
ATOM 1974 C C . THR A 1 261 ? -4.43 -34.281 -11.875 1 98.75 261 THR A C 1
ATOM 1976 O O . THR A 1 261 ? -5.137 -35.219 -12.203 1 98.75 261 THR A O 1
ATOM 1979 N N . PHE A 1 262 ? -3.369 -33.844 -12.555 1 98.81 262 PHE A N 1
ATOM 1980 C CA . PHE A 1 262 ? -2.939 -34.5 -13.789 1 98.81 262 PHE A CA 1
ATOM 1981 C C . PHE A 1 262 ? -1.575 -35.156 -13.617 1 98.81 262 PHE A C 1
ATOM 1983 O O . PHE A 1 262 ? -0.71 -34.625 -12.922 1 98.81 262 PHE A O 1
ATOM 1990 N N . SER A 1 263 ? -1.381 -36.25 -14.32 1 98.56 263 SER A N 1
ATOM 1991 C CA . SER A 1 263 ? -0.027 -36.781 -14.453 1 98.56 263 SER A CA 1
ATOM 1992 C C . SER A 1 263 ? 0.813 -35.906 -15.391 1 98.56 263 SER A C 1
ATOM 1994 O O . SER A 1 263 ? 0.274 -35.125 -16.156 1 98.56 263 SER A O 1
ATOM 1996 N N . PRO A 1 264 ? 2.107 -36.062 -15.336 1 97.62 264 PRO A N 1
ATOM 1997 C CA . PRO A 1 264 ? 2.963 -35.281 -16.234 1 97.62 264 PRO A CA 1
ATOM 1998 C C . PRO A 1 264 ? 2.676 -35.562 -17.703 1 97.62 264 PRO A C 1
ATOM 2000 O O . PRO A 1 264 ? 2.988 -34.719 -18.562 1 97.62 264 PRO A O 1
ATOM 2003 N N . ASP A 1 265 ? 2.047 -36.719 -18.031 1 95.88 265 ASP A N 1
ATOM 2004 C CA . ASP A 1 265 ? 1.731 -37.031 -19.406 1 95.88 265 ASP A CA 1
ATOM 2005 C C . ASP A 1 265 ? 0.363 -36.5 -19.812 1 95.88 265 ASP A C 1
ATOM 2007 O O . ASP A 1 265 ? -0.063 -36.656 -20.953 1 95.88 265 ASP A O 1
ATOM 2011 N N . GLY A 1 266 ? -0.347 -35.906 -18.828 1 96.62 266 GLY A N 1
ATOM 2012 C CA . GLY A 1 266 ? -1.572 -35.188 -19.156 1 96.62 266 GLY A CA 1
ATOM 2013 C C . GLY A 1 266 ? -2.826 -35.969 -18.797 1 96.62 266 GLY A C 1
ATOM 2014 O O . GLY A 1 266 ? -3.939 -35.531 -19.109 1 96.62 266 GLY A O 1
ATOM 2015 N N . GLU A 1 267 ? -2.633 -37.125 -18.141 1 97.62 267 GLU A N 1
ATOM 2016 C CA . GLU A 1 267 ? -3.789 -37.906 -17.719 1 97.62 267 GLU A CA 1
ATOM 2017 C C . GLU A 1 267 ? -4.426 -37.312 -16.453 1 97.62 267 GLU A C 1
ATOM 2019 O O . GLU A 1 267 ? -3.727 -37 -15.492 1 97.62 267 GLU A O 1
ATOM 2024 N N . LEU A 1 268 ? -5.762 -37.156 -16.484 1 98.44 268 LEU A N 1
ATOM 2025 C CA . LEU A 1 268 ? -6.469 -36.75 -15.273 1 98.44 268 LEU A CA 1
ATOM 2026 C C . LEU A 1 268 ? -6.496 -37.875 -14.25 1 98.44 268 LEU A C 1
ATOM 2028 O O . LEU A 1 268 ? -7.113 -38.938 -14.484 1 98.44 268 LEU A O 1
ATOM 2032 N N . LEU A 1 269 ? -5.891 -37.656 -13.133 1 98.06 269 LEU A N 1
ATOM 2033 C CA . LEU A 1 269 ? -5.758 -38.719 -12.117 1 98.06 269 LEU A CA 1
ATOM 2034 C C . LEU A 1 269 ? -6.875 -38.594 -11.078 1 98.06 269 LEU A C 1
ATOM 2036 O O . LEU A 1 269 ? -7.336 -39.625 -10.555 1 98.06 269 LEU A O 1
ATOM 2040 N N . LYS A 1 270 ? -7.191 -37.344 -10.727 1 96.44 270 LYS A N 1
ATOM 2041 C CA . LYS A 1 270 ? -8.109 -37.125 -9.617 1 96.44 270 LYS A CA 1
ATOM 2042 C C . LYS A 1 270 ? -8.812 -35.781 -9.75 1 96.44 270 LYS A C 1
ATOM 2044 O O . LYS A 1 270 ? -8.219 -34.812 -10.242 1 96.44 270 LYS A O 1
ATOM 2049 N N . THR A 1 271 ? -10.094 -35.75 -9.391 1 97.88 271 THR A N 1
ATOM 2050 C CA . THR A 1 271 ? -10.844 -34.5 -9.219 1 97.88 271 THR A CA 1
ATOM 2051 C C . THR A 1 271 ? -11.312 -34.344 -7.777 1 97.88 271 THR A C 1
ATOM 2053 O O . THR A 1 271 ? -12.031 -35.219 -7.258 1 97.88 271 THR A O 1
ATOM 2056 N N . GLU A 1 272 ? -10.828 -33.375 -7.074 1 98.31 272 GLU A N 1
ATOM 2057 C CA . GLU A 1 272 ? -11.328 -32.969 -5.773 1 98.31 272 GLU A CA 1
ATOM 2058 C C . GLU A 1 272 ? -12.141 -31.672 -5.891 1 98.31 272 GLU A C 1
ATOM 2060 O O . GLU A 1 272 ? -12.281 -31.109 -6.98 1 98.31 272 GLU A O 1
ATOM 2065 N N . ASN A 1 273 ? -12.758 -31.312 -4.793 1 98.5 273 ASN A N 1
ATOM 2066 C CA . ASN A 1 273 ? -13.547 -30.078 -4.805 1 98.5 273 ASN A CA 1
ATOM 2067 C C . ASN A 1 273 ? -13.188 -29.172 -3.631 1 98.5 273 ASN A C 1
ATOM 2069 O O . ASN A 1 273 ? -13.203 -29.609 -2.479 1 98.5 273 ASN A O 1
ATOM 2073 N N . ALA A 1 274 ? -12.867 -27.906 -3.957 1 98.69 274 ALA A N 1
ATOM 2074 C CA . ALA A 1 274 ? -12.836 -26.891 -2.904 1 98.69 274 ALA A CA 1
ATOM 2075 C C . ALA A 1 274 ? -14.25 -26.594 -2.402 1 98.69 274 ALA A C 1
ATOM 2077 O O . ALA A 1 274 ? -15.234 -27.031 -2.998 1 98.69 274 ALA A O 1
ATOM 2078 N N . VAL A 1 275 ? -14.336 -25.844 -1.308 1 98.69 275 VAL A N 1
ATOM 2079 C CA . VAL A 1 275 ? -15.648 -25.5 -0.778 1 98.69 275 VAL A CA 1
ATOM 2080 C C . VAL A 1 275 ? -16.328 -24.484 -1.702 1 98.69 275 VAL A C 1
ATOM 2082 O O . VAL A 1 275 ? -17.547 -24.547 -1.909 1 98.69 275 VAL A O 1
ATOM 2085 N N . GLN A 1 276 ? -15.562 -23.625 -2.264 1 98.38 276 GLN A N 1
ATOM 2086 C CA . GLN A 1 276 ? -16.094 -22.531 -3.076 1 98.38 276 GLN A CA 1
ATOM 2087 C C . GLN A 1 276 ? -15.531 -22.578 -4.492 1 98.38 276 GLN A C 1
ATOM 2089 O O . GLN A 1 276 ? -14.359 -22.906 -4.691 1 98.38 276 GLN A O 1
ATOM 2094 N N . ALA A 1 277 ? -16.359 -22.203 -5.488 1 97.88 277 ALA A N 1
ATOM 2095 C CA . ALA A 1 277 ? -15.844 -21.891 -6.82 1 97.88 277 ALA A CA 1
ATOM 2096 C C . ALA A 1 277 ? -15.062 -20.578 -6.809 1 97.88 277 ALA A C 1
ATOM 2098 O O . ALA A 1 277 ? -14.875 -19.969 -5.75 1 97.88 277 ALA A O 1
ATOM 2099 N N . GLY A 1 278 ? -14.586 -20.203 -7.961 1 97.5 278 GLY A N 1
ATOM 2100 C CA . GLY A 1 278 ? -13.82 -18.969 -8.031 1 97.5 278 GLY A CA 1
ATOM 2101 C C . GLY A 1 278 ? -12.398 -19.109 -7.539 1 97.5 278 GLY A C 1
ATOM 2102 O O . GLY A 1 278 ? -11.836 -18.188 -6.957 1 97.5 278 GLY A O 1
ATOM 2103 N N . GLY A 1 279 ? -11.82 -20.281 -7.719 1 98.44 279 GLY A N 1
ATOM 2104 C CA . GLY A 1 279 ? -10.484 -20.578 -7.23 1 98.44 279 GLY A CA 1
ATOM 2105 C C . GLY A 1 279 ? -9.414 -19.703 -7.871 1 98.44 279 GLY A C 1
ATOM 2106 O O . GLY A 1 279 ? -9.492 -19.391 -9.055 1 98.44 279 GLY A O 1
ATOM 2107 N N . ASP A 1 280 ? -8.375 -19.344 -7.117 1 98.62 280 ASP A N 1
ATOM 2108 C CA . ASP A 1 280 ? -7.273 -18.5 -7.594 1 98.62 280 ASP A CA 1
ATOM 2109 C C . ASP A 1 280 ? -5.922 -19.141 -7.27 1 98.62 280 ASP A C 1
ATOM 2111 O O . ASP A 1 280 ? -5.238 -19.641 -8.164 1 98.62 280 ASP A O 1
ATOM 2115 N N . GLY A 1 281 ? -5.559 -19.25 -5.965 1 98.75 281 GLY A N 1
ATOM 2116 C CA . GLY A 1 281 ? -4.277 -19.797 -5.566 1 98.75 281 GLY A CA 1
ATOM 2117 C C . GLY A 1 281 ? -4.391 -21.188 -4.957 1 98.75 281 GLY A C 1
ATOM 2118 O O . GLY A 1 281 ? -5.465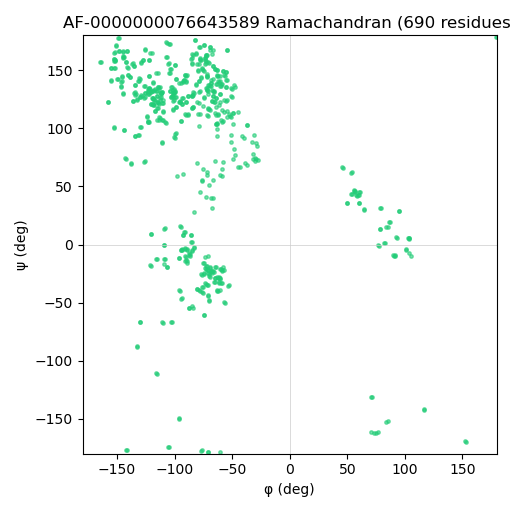 -21.578 -4.492 1 98.75 281 GLY A O 1
ATOM 2119 N N . ILE A 1 282 ? -3.242 -21.891 -4.926 1 98.88 282 ILE A N 1
ATOM 2120 C CA . ILE A 1 282 ? -3.16 -23.203 -4.301 1 98.88 282 ILE A CA 1
ATOM 2121 C C . ILE A 1 282 ? -1.775 -23.391 -3.689 1 98.88 282 ILE A C 1
ATOM 2123 O O . ILE A 1 282 ? -0.767 -23 -4.281 1 98.88 282 ILE A O 1
ATOM 2127 N N . GLU A 1 283 ? -1.774 -23.906 -2.549 1 98.75 283 GLU A N 1
ATOM 2128 C CA . GLU A 1 283 ? -0.588 -24.422 -1.872 1 98.75 283 GLU A CA 1
ATOM 2129 C C . GLU A 1 283 ? -0.768 -25.891 -1.48 1 98.75 283 GLU A C 1
ATOM 2131 O O . GLU A 1 283 ? -1.825 -26.281 -0.979 1 98.75 283 GLU A O 1
ATOM 2136 N N . ILE A 1 284 ? 0.206 -26.672 -1.79 1 98.62 284 ILE A N 1
ATOM 2137 C CA . ILE A 1 284 ? 0.164 -28.078 -1.437 1 98.62 284 ILE A CA 1
ATOM 2138 C C . ILE A 1 284 ? 1.274 -28.391 -0.436 1 98.62 284 ILE A C 1
ATOM 2140 O O . ILE A 1 284 ? 2.457 -28.219 -0.736 1 98.62 284 ILE A O 1
ATOM 2144 N N . MET A 1 285 ? 0.87 -28.891 0.659 1 97.94 285 MET A N 1
ATOM 2145 C CA . MET A 1 285 ? 1.8 -29.219 1.735 1 97.94 285 MET A CA 1
ATOM 2146 C C . MET A 1 285 ? 2.473 -30.562 1.481 1 97.94 285 MET A C 1
ATOM 2148 O O . MET A 1 285 ? 1.983 -31.359 0.685 1 97.94 285 MET A O 1
ATOM 2152 N N . PRO A 1 286 ? 3.559 -30.844 2.184 1 96.44 286 PRO A N 1
ATOM 2153 C CA . PRO A 1 286 ? 4.277 -32.094 1.978 1 96.44 286 PRO A CA 1
ATOM 2154 C C . PRO A 1 286 ? 3.41 -33.344 2.258 1 96.44 286 PRO A C 1
ATOM 2156 O O . PRO A 1 286 ? 3.611 -34.375 1.649 1 96.44 286 PRO A O 1
ATOM 2159 N N . ASP A 1 287 ? 2.471 -33.219 3.125 1 96.44 287 ASP A N 1
ATOM 2160 C CA . ASP A 1 287 ? 1.633 -34.375 3.473 1 96.44 287 ASP A CA 1
ATOM 2161 C C . ASP A 1 287 ? 0.469 -34.531 2.496 1 96.44 287 ASP A C 1
ATOM 2163 O O . ASP A 1 287 ? -0.361 -35.406 2.641 1 96.44 287 ASP A O 1
ATOM 2167 N N . GLY A 1 288 ? 0.34 -33.562 1.589 1 97 288 GLY A N 1
ATOM 2168 C CA . GLY A 1 288 ? -0.692 -33.656 0.568 1 97 288 GLY A CA 1
ATOM 2169 C C . GLY A 1 288 ? -1.868 -32.719 0.832 1 97 288 GLY A C 1
ATOM 2170 O O . GLY A 1 288 ? -2.762 -32.594 -0.007 1 97 288 GLY A O 1
ATOM 2171 N N . THR A 1 289 ? -1.878 -32.125 2.008 1 98.38 289 THR A N 1
ATOM 2172 C CA . THR A 1 289 ? -2.932 -31.156 2.289 1 98.38 289 THR A CA 1
ATOM 2173 C C . THR A 1 289 ? -2.883 -30 1.296 1 98.38 289 THR A C 1
ATOM 2175 O O . THR A 1 289 ? -1.804 -29.5 0.968 1 98.38 289 THR A O 1
ATOM 2178 N N . LYS A 1 290 ? -4.055 -29.625 0.828 1 98.81 290 LYS A N 1
ATOM 2179 C CA . LYS A 1 290 ? -4.152 -28.516 -0.115 1 98.81 290 LYS A CA 1
ATOM 2180 C C . LYS A 1 290 ? -4.91 -27.344 0.496 1 98.81 290 LYS A C 1
ATOM 2182 O O . LYS A 1 290 ? -5.91 -27.531 1.19 1 98.81 290 LYS A O 1
ATOM 2187 N N . TYR A 1 291 ? -4.438 -26.156 0.327 1 98.94 291 TYR A N 1
ATOM 2188 C CA . TYR A 1 291 ? -5.148 -24.922 0.605 1 98.94 291 TYR A CA 1
ATOM 2189 C C . TYR A 1 291 ? -5.473 -24.172 -0.686 1 98.94 291 TYR A C 1
ATOM 2191 O O . TYR A 1 291 ? -4.613 -24.016 -1.555 1 98.94 291 TYR A O 1
ATOM 2199 N N . ILE A 1 292 ? -6.707 -23.75 -0.846 1 98.94 292 ILE A N 1
ATOM 2200 C CA . ILE A 1 292 ? -7.16 -23.094 -2.064 1 98.94 292 ILE A CA 1
ATOM 2201 C C . ILE A 1 292 ? -7.859 -21.781 -1.711 1 98.94 292 ILE A C 1
ATOM 2203 O O . ILE A 1 292 ? -8.75 -21.75 -0.858 1 98.94 292 ILE A O 1
ATOM 2207 N N . SER A 1 293 ? -7.469 -20.719 -2.311 1 98.94 293 SER A N 1
ATOM 2208 C CA . SER A 1 293 ? -8.172 -19.453 -2.166 1 98.94 293 SER A CA 1
ATOM 2209 C C . SER A 1 293 ? -9.242 -19.281 -3.238 1 98.94 293 SER A C 1
ATOM 2211 O O . SER A 1 293 ? -9.062 -19.719 -4.375 1 98.94 293 SER A O 1
ATOM 2213 N N . SER A 1 294 ? -10.32 -18.641 -2.9 1 98.75 294 SER A N 1
ATOM 2214 C CA . SER A 1 294 ? -11.344 -18.234 -3.85 1 98.75 294 SER A CA 1
ATOM 2215 C C . SER A 1 294 ? -11.383 -16.719 -4.008 1 98.75 294 SER A C 1
ATOM 2217 O O . SER A 1 294 ? -11.883 -16.016 -3.131 1 98.75 294 SER A O 1
ATOM 2219 N N . VAL A 1 295 ? -10.93 -16.234 -5.102 1 98.06 295 VAL A N 1
ATOM 2220 C CA . VAL A 1 295 ? -10.898 -14.797 -5.328 1 98.06 295 VAL A CA 1
ATOM 2221 C C . VAL A 1 295 ? -12.32 -14.266 -5.504 1 98.06 295 VAL A C 1
ATOM 2223 O O . VAL A 1 295 ? -12.609 -13.117 -5.16 1 98.06 295 VAL A O 1
ATOM 2226 N N . ARG A 1 296 ? -13.195 -15.102 -5.961 1 95.69 296 ARG A N 1
ATOM 2227 C CA . ARG A 1 296 ? -14.578 -14.695 -6.227 1 95.69 296 ARG A CA 1
ATOM 2228 C C . ARG A 1 296 ? -15.391 -14.641 -4.938 1 95.69 296 ARG A C 1
ATOM 2230 O O . ARG A 1 296 ? -16.188 -13.719 -4.738 1 95.69 296 ARG A O 1
ATOM 2237 N N . GLN A 1 297 ? -15.141 -15.617 -4.059 1 97.25 297 GLN A N 1
ATOM 2238 C CA . GLN A 1 297 ? -16.062 -15.758 -2.932 1 97.25 297 GLN A CA 1
ATOM 2239 C C . GLN A 1 297 ? -15.352 -15.492 -1.606 1 97.25 297 GLN A C 1
ATOM 2241 O O . GLN A 1 297 ? -15.992 -15.422 -0.556 1 97.25 297 GLN A O 1
ATOM 2246 N N . GLY A 1 298 ? -14.047 -15.43 -1.61 1 98.44 298 GLY A N 1
ATOM 2247 C CA . GLY A 1 298 ? -13.312 -14.898 -0.474 1 98.44 298 GLY A CA 1
ATOM 2248 C C . GLY A 1 298 ? -13.016 -15.938 0.59 1 98.44 298 GLY A C 1
ATOM 2249 O O . GLY A 1 298 ? -12.797 -15.602 1.755 1 98.44 298 GLY A O 1
ATOM 2250 N N . GLY A 1 299 ? -13.086 -17.234 0.233 1 98.69 299 GLY A N 1
ATOM 2251 C CA . GLY A 1 299 ? -12.805 -18.281 1.2 1 98.69 299 GLY A CA 1
ATOM 2252 C C . GLY A 1 299 ? -11.453 -18.938 0.99 1 98.69 299 GLY A C 1
ATOM 2253 O O . GLY A 1 299 ? -10.891 -18.875 -0.105 1 98.69 299 GLY A O 1
ATOM 2254 N N . ILE A 1 300 ? -10.906 -19.516 2.047 1 98.94 300 ILE A N 1
ATOM 2255 C CA . ILE A 1 300 ? -9.766 -20.422 1.982 1 98.94 300 ILE A CA 1
ATOM 2256 C C . ILE A 1 300 ? -10.219 -21.844 2.322 1 98.94 300 ILE A C 1
ATOM 2258 O O . ILE A 1 300 ? -10.602 -22.125 3.461 1 98.94 300 ILE A O 1
ATOM 2262 N N . SER A 1 301 ? -10.125 -22.719 1.337 1 98.94 301 SER A N 1
ATOM 2263 C CA . SER A 1 301 ? -10.445 -24.141 1.534 1 98.94 301 SER A CA 1
ATOM 2264 C C . SER A 1 301 ? -9.211 -24.922 1.962 1 98.94 301 SER A C 1
ATOM 2266 O O . SER A 1 301 ? -8.117 -24.703 1.455 1 98.94 301 SER A O 1
ATOM 2268 N N . ARG A 1 302 ? -9.438 -25.797 2.844 1 98.88 302 ARG A N 1
ATOM 2269 C CA . ARG A 1 302 ? -8.469 -26.844 3.162 1 98.88 302 ARG A CA 1
ATOM 2270 C C . ARG A 1 302 ? -8.992 -28.219 2.754 1 98.88 302 ARG A C 1
ATOM 2272 O O . ARG A 1 302 ? -10.117 -28.578 3.08 1 98.88 302 ARG A O 1
ATOM 2279 N N . ILE A 1 303 ? -8.195 -28.922 1.968 1 98.69 303 ILE A N 1
ATOM 2280 C CA . ILE A 1 303 ? -8.484 -30.312 1.62 1 98.69 303 ILE A CA 1
ATOM 2281 C C . ILE A 1 303 ? -7.426 -31.234 2.219 1 98.69 303 ILE A C 1
ATOM 2283 O O . ILE A 1 303 ? -6.293 -31.281 1.738 1 98.69 303 ILE A O 1
ATOM 2287 N N . SER A 1 304 ? -7.785 -31.938 3.203 1 97.38 304 SER A N 1
ATOM 2288 C CA . SER A 1 304 ? -6.898 -32.969 3.74 1 97.38 304 SER A CA 1
ATOM 2289 C C . SER A 1 304 ? -6.887 -34.219 2.85 1 97.38 304 SER A C 1
ATOM 2291 O O . SER A 1 304 ? -7.875 -34.5 2.174 1 97.38 304 SER A O 1
ATOM 2293 N N . PRO A 1 305 ? -5.754 -34.906 2.891 1 94.56 305 PRO A N 1
ATOM 2294 C CA . PRO A 1 305 ? -5.73 -36.125 2.076 1 94.56 305 PRO A CA 1
ATOM 2295 C C . PRO A 1 305 ? -6.879 -37.094 2.4 1 94.56 305 PRO A C 1
ATOM 2297 O O . PRO A 1 305 ? -7.035 -37.5 3.551 1 94.56 305 PRO A O 1
ATOM 2300 N N . GLY A 1 306 ? -7.582 -37.375 1.417 1 90.56 306 GLY A N 1
ATOM 2301 C CA . GLY A 1 306 ? -8.68 -38.312 1.588 1 90.56 306 GLY A CA 1
ATOM 2302 C C . GLY A 1 306 ? -9.898 -37.688 2.252 1 90.56 306 GLY A C 1
ATOM 2303 O O . GLY A 1 306 ? -10.914 -38.375 2.443 1 90.56 306 GLY A O 1
ATOM 2304 N N . GLY A 1 307 ? -9.812 -36.438 2.596 1 92.38 307 GLY A N 1
ATOM 2305 C CA . GLY A 1 307 ? -10.906 -35.812 3.301 1 92.38 307 GLY A CA 1
ATOM 2306 C C . GLY A 1 307 ? -11.695 -34.844 2.428 1 92.38 307 GLY A C 1
ATOM 2307 O O . GLY A 1 307 ? -11.352 -34.625 1.266 1 92.38 307 GLY A O 1
ATOM 2308 N N . SER A 1 308 ? -12.773 -34.375 3.035 1 95.31 308 SER A N 1
ATOM 2309 C CA . SER A 1 308 ? -13.578 -33.344 2.383 1 95.31 308 SER A CA 1
ATOM 2310 C C . SER A 1 308 ? -13.016 -31.953 2.648 1 95.31 308 SER A C 1
ATOM 2312 O O . SER A 1 308 ? -12.336 -31.734 3.652 1 95.31 308 SER A O 1
ATOM 2314 N N . ALA A 1 309 ? -13.336 -31.047 1.739 1 98.31 309 ALA A N 1
ATOM 2315 C CA . ALA A 1 309 ? -12.875 -29.656 1.886 1 98.31 309 ALA A CA 1
ATOM 2316 C C . ALA A 1 309 ? -13.625 -28.953 3.01 1 98.31 309 ALA A C 1
ATOM 2318 O O . ALA A 1 309 ? -14.812 -29.188 3.223 1 98.31 309 ALA A O 1
ATOM 2319 N N . GLU A 1 310 ? -12.961 -28.094 3.732 1 98.56 310 GLU A N 1
ATOM 2320 C CA . GLU A 1 310 ? -13.555 -27.203 4.727 1 98.56 310 GLU A CA 1
ATOM 2321 C C . GLU A 1 310 ? -13 -25.797 4.602 1 98.56 310 GLU A C 1
ATOM 2323 O O . GLU A 1 310 ? -11.883 -25.594 4.117 1 98.56 310 GLU A O 1
ATOM 2328 N N . LEU A 1 311 ? -13.766 -24.781 5.016 1 98.56 311 LEU A N 1
ATOM 2329 C CA . LEU A 1 311 ? -13.273 -23.406 5.051 1 98.56 311 LEU A CA 1
ATOM 2330 C C . LEU A 1 311 ? -12.508 -23.141 6.34 1 98.56 311 LEU A C 1
ATOM 2332 O O . LEU A 1 311 ? -13 -23.438 7.434 1 98.56 311 LEU A O 1
ATOM 2336 N N . ILE A 1 312 ? -11.344 -22.578 6.211 1 98.75 312 ILE A N 1
ATOM 2337 C CA . ILE A 1 312 ? -10.594 -22.234 7.414 1 98.75 312 ILE A CA 1
ATOM 2338 C C . ILE A 1 312 ? -10.586 -20.719 7.609 1 98.75 312 ILE A C 1
ATOM 2340 O O . ILE A 1 312 ? -10.211 -20.219 8.672 1 98.75 312 ILE A O 1
ATOM 2344 N N . ALA A 1 313 ? -10.977 -19.953 6.652 1 98.81 313 ALA A N 1
ATOM 2345 C CA . ALA A 1 313 ? -11.18 -18.516 6.676 1 98.81 313 ALA A CA 1
ATOM 2346 C C . ALA A 1 313 ? -12.172 -18.078 5.605 1 98.81 313 ALA A C 1
ATOM 2348 O O . ALA A 1 313 ? -12.289 -18.719 4.555 1 98.81 313 ALA A O 1
ATOM 2349 N N . GLU A 1 314 ? -12.875 -16.984 5.84 1 98.44 314 GLU A N 1
ATOM 2350 C CA . GLU A 1 314 ? -13.914 -16.547 4.918 1 98.44 314 GLU A CA 1
ATOM 2351 C C . GLU A 1 314 ? -13.977 -15.023 4.836 1 98.44 314 GLU A C 1
ATOM 2353 O O . GLU A 1 314 ? -13.359 -14.328 5.641 1 98.44 314 GLU A O 1
ATOM 2358 N N . ASN A 1 315 ? -14.719 -14.594 3.789 1 98.31 315 ASN A N 1
ATOM 2359 C CA . ASN A 1 315 ? -15.039 -13.188 3.551 1 98.31 315 ASN A CA 1
ATOM 2360 C C . ASN A 1 315 ? -13.773 -12.352 3.367 1 98.31 315 ASN A C 1
ATOM 2362 O O . ASN A 1 315 ? -13.68 -11.242 3.891 1 98.31 315 ASN A O 1
ATOM 2366 N N . ILE A 1 316 ? -12.781 -12.891 2.758 1 98.62 316 ILE A N 1
ATOM 2367 C CA . ILE A 1 316 ? -11.547 -12.203 2.4 1 98.62 316 ILE A CA 1
ATOM 2368 C C . ILE A 1 316 ? -11.703 -11.547 1.03 1 98.62 316 ILE A C 1
ATOM 2370 O O . ILE A 1 316 ? -11.766 -12.234 0.01 1 98.62 316 ILE A O 1
ATOM 2374 N N . PRO A 1 317 ? -11.727 -10.234 0.964 1 97.62 317 PRO A N 1
ATOM 2375 C CA . PRO A 1 317 ? -11.922 -9.586 -0.333 1 97.62 317 PRO A CA 1
ATOM 2376 C C . PRO A 1 317 ? -10.781 -9.859 -1.308 1 97.62 317 PRO A C 1
ATOM 2378 O O . PRO A 1 317 ? -9.609 -9.672 -0.961 1 97.62 317 PRO A O 1
ATOM 2381 N N . SER A 1 318 ? -11.141 -10.359 -2.494 1 97.31 318 SER A N 1
ATOM 2382 C CA . SER A 1 318 ? -10.203 -10.57 -3.592 1 97.31 318 SER A CA 1
ATOM 2383 C C . SER A 1 318 ? -9.047 -11.469 -3.166 1 97.31 318 SER A C 1
ATOM 2385 O O . SER A 1 318 ? -7.883 -11.148 -3.396 1 97.31 318 SER A O 1
ATOM 2387 N N . ALA A 1 319 ? -9.312 -12.57 -2.492 1 98.75 319 ALA A N 1
ATOM 2388 C CA . ALA A 1 319 ? -8.289 -13.523 -2.078 1 98.75 319 ALA A CA 1
ATOM 2389 C C . ALA A 1 319 ? -7.613 -14.164 -3.287 1 98.75 319 ALA A C 1
ATOM 2391 O O . ALA A 1 319 ? -8.148 -15.117 -3.863 1 98.75 319 ALA A O 1
ATOM 2392 N N . ALA A 1 320 ? -6.43 -13.727 -3.578 1 98.69 320 ALA A N 1
ATOM 2393 C CA . ALA A 1 320 ? -5.75 -14.141 -4.805 1 98.69 320 ALA A CA 1
ATOM 2394 C C . ALA A 1 320 ? -4.797 -15.297 -4.543 1 98.69 320 ALA A C 1
ATOM 2396 O O . ALA A 1 320 ? -5.121 -16.219 -3.797 1 98.69 320 ALA A O 1
ATOM 2397 N N . SER A 1 321 ? -3.68 -15.391 -5.332 1 98.81 321 SER A N 1
ATOM 2398 C CA . SER A 1 321 ? -2.771 -16.531 -5.293 1 98.81 321 SER A CA 1
ATOM 2399 C C . SER A 1 321 ? -1.957 -16.547 -4.004 1 98.81 321 SER A C 1
ATOM 2401 O O . SER A 1 321 ? -1.012 -15.773 -3.854 1 98.81 321 SER A O 1
ATOM 2403 N N . ILE A 1 322 ? -2.211 -17.5 -3.133 1 98.88 322 ILE A N 1
ATOM 2404 C CA . ILE A 1 322 ? -1.703 -17.562 -1.768 1 98.88 322 ILE A CA 1
ATOM 2405 C C . ILE A 1 322 ? -0.313 -18.188 -1.761 1 98.88 322 ILE A C 1
ATOM 2407 O O . ILE A 1 322 ? 0.083 -18.844 -2.727 1 98.88 322 ILE A O 1
ATOM 2411 N N . CYS A 1 323 ? 0.407 -17.984 -0.642 1 98.75 323 CYS A N 1
ATOM 2412 C CA . CYS A 1 323 ? 1.635 -18.734 -0.397 1 98.75 323 CYS A CA 1
ATOM 2413 C C . CYS A 1 323 ? 1.701 -19.219 1.048 1 98.75 323 CYS A C 1
ATOM 2415 O O . CYS A 1 323 ? 0.973 -18.719 1.907 1 98.75 323 CYS A O 1
ATOM 2417 N N . TYR A 1 324 ? 2.457 -20.25 1.229 1 98.81 324 TYR A N 1
ATOM 2418 C CA . TYR A 1 324 ? 2.746 -20.781 2.559 1 98.81 324 TYR A CA 1
ATOM 2419 C C . TYR A 1 324 ? 4.062 -20.219 3.09 1 98.81 324 TYR A C 1
ATOM 2421 O O . TYR A 1 324 ? 5.086 -20.266 2.402 1 98.81 324 TYR A O 1
ATOM 2429 N N . ASP A 1 325 ? 3.979 -19.594 4.238 1 98.69 325 ASP A N 1
ATOM 2430 C CA . ASP A 1 325 ? 5.125 -19.094 4.992 1 98.69 325 ASP A CA 1
ATOM 2431 C C . ASP A 1 325 ? 5.504 -20.062 6.113 1 98.69 325 ASP A C 1
ATOM 2433 O O . ASP A 1 325 ? 4.965 -19.984 7.219 1 98.69 325 ASP A O 1
ATOM 2437 N N . PRO A 1 326 ? 6.496 -20.969 5.879 1 98.06 326 PRO A N 1
ATOM 2438 C CA . PRO A 1 326 ? 6.875 -21.938 6.91 1 98.06 326 PRO A CA 1
ATOM 2439 C C . PRO A 1 326 ? 7.555 -21.297 8.117 1 98.06 326 PRO A C 1
ATOM 2441 O O . PRO A 1 326 ? 7.586 -21.875 9.203 1 98.06 326 PRO A O 1
ATOM 2444 N N . GLY A 1 327 ? 8.148 -20.125 7.906 1 97.19 327 GLY A N 1
ATOM 2445 C CA . GLY A 1 327 ? 8.828 -19.453 9.008 1 97.19 327 GLY A CA 1
ATOM 2446 C C . GLY A 1 327 ? 7.902 -19.141 10.164 1 97.19 327 GLY A C 1
ATOM 2447 O O . GLY A 1 327 ? 8.32 -19.172 11.32 1 97.19 327 GLY A O 1
ATOM 2448 N N . ALA A 1 328 ? 6.629 -18.859 9.859 1 98.12 328 ALA A N 1
ATOM 2449 C CA . ALA A 1 328 ? 5.648 -18.547 10.898 1 98.12 328 ALA A CA 1
ATOM 2450 C C . ALA A 1 328 ? 4.48 -19.531 10.867 1 98.12 328 ALA A C 1
ATOM 2452 O O . ALA A 1 328 ? 3.479 -19.328 11.555 1 98.12 328 ALA A O 1
ATOM 2453 N N . ASN A 1 329 ? 4.598 -20.609 10.07 1 98.44 329 ASN A N 1
ATOM 2454 C CA . ASN A 1 329 ? 3.531 -21.578 9.875 1 98.44 329 ASN A CA 1
ATOM 2455 C C . ASN A 1 329 ? 2.189 -20.906 9.625 1 98.44 329 ASN A C 1
ATOM 2457 O O . ASN A 1 329 ? 1.241 -21.094 10.391 1 98.44 329 ASN A O 1
ATOM 2461 N N . GLN A 1 330 ? 2.076 -20.219 8.508 1 98.88 330 GLN A N 1
ATOM 2462 C CA . GLN A 1 330 ? 0.88 -19.453 8.172 1 98.88 330 GLN A CA 1
ATOM 2463 C C . GLN A 1 330 ? 0.701 -19.359 6.664 1 98.88 330 GLN A C 1
ATOM 2465 O O . GLN A 1 330 ? 1.645 -19.578 5.902 1 98.88 330 GLN A O 1
ATOM 2470 N N . LEU A 1 331 ? -0.522 -19.094 6.258 1 98.94 331 LEU A N 1
ATOM 2471 C CA . LEU A 1 331 ? -0.8 -18.703 4.875 1 98.94 331 LEU A CA 1
ATOM 2472 C C . LEU A 1 331 ? -0.775 -17.188 4.715 1 98.94 331 LEU A C 1
ATOM 2474 O O . LEU A 1 331 ? -1.184 -16.453 5.621 1 98.94 331 LEU A O 1
ATOM 2478 N N . VAL A 1 332 ? -0.275 -16.75 3.652 1 98.94 332 VAL A N 1
ATOM 2479 C CA . VAL A 1 332 ? -0.322 -15.352 3.26 1 98.94 332 VAL A CA 1
ATOM 2480 C C . VAL A 1 332 ? -1.216 -15.188 2.033 1 98.94 332 VAL A C 1
ATOM 2482 O O . VAL A 1 332 ? -1.078 -15.922 1.054 1 98.94 332 VAL A O 1
ATOM 2485 N N . VAL A 1 333 ? -2.127 -14.242 2.092 1 98.94 333 VAL A N 1
ATOM 2486 C CA . VAL A 1 333 ? -3.154 -14.078 1.067 1 98.94 333 VAL A CA 1
ATOM 2487 C C . VAL A 1 333 ? -3.08 -12.672 0.476 1 98.94 333 VAL A C 1
ATOM 2489 O O . VAL A 1 333 ? -3.479 -11.703 1.121 1 98.94 333 VAL A O 1
ATOM 2492 N N . PRO A 1 334 ? -2.568 -12.539 -0.743 1 98.88 334 PRO A N 1
ATOM 2493 C CA . PRO A 1 334 ? -2.729 -11.242 -1.414 1 98.88 334 PRO A CA 1
ATOM 2494 C C . PRO A 1 334 ? -4.195 -10.867 -1.628 1 98.88 334 PRO A C 1
ATOM 2496 O O . PRO A 1 334 ? -4.988 -11.703 -2.074 1 98.88 334 PRO A O 1
ATOM 2499 N N . MET A 1 335 ? -4.523 -9.727 -1.254 1 98.62 335 MET A N 1
ATOM 2500 C CA . MET A 1 335 ? -5.84 -9.148 -1.506 1 98.62 335 MET A CA 1
ATOM 2501 C C . MET A 1 335 ? -5.75 -8 -2.504 1 98.62 335 MET A C 1
ATOM 2503 O O . MET A 1 335 ? -5.707 -6.836 -2.109 1 98.62 335 MET A O 1
ATOM 2507 N N . THR A 1 336 ? -5.844 -8.297 -3.74 1 97.25 336 THR A N 1
ATOM 2508 C CA . THR A 1 336 ? -5.406 -7.465 -4.855 1 97.25 336 THR A CA 1
ATOM 2509 C C . THR A 1 336 ? -6.082 -6.098 -4.805 1 97.25 336 THR A C 1
ATOM 2511 O O . THR A 1 336 ? -5.406 -5.066 -4.824 1 97.25 336 THR A O 1
ATOM 2514 N N . SER A 1 337 ? -7.371 -6.078 -4.648 1 93.88 337 SER A N 1
ATOM 2515 C CA . SER A 1 337 ? -8.125 -4.832 -4.754 1 93.88 337 SER A CA 1
ATOM 2516 C C . SER A 1 337 ? -7.934 -3.967 -3.512 1 93.88 337 SER A C 1
ATOM 2518 O O . SER A 1 337 ? -8.234 -2.771 -3.527 1 93.88 337 SER A O 1
ATOM 2520 N N . GLN A 1 338 ? -7.438 -4.598 -2.471 1 96 338 GLN A N 1
ATOM 2521 C CA . GLN A 1 338 ? -7.281 -3.883 -1.21 1 96 338 GLN A CA 1
ATOM 2522 C C . GLN A 1 338 ? -5.859 -3.35 -1.054 1 96 338 GLN A C 1
ATOM 2524 O O . GLN A 1 338 ? -5.578 -2.586 -0.127 1 96 338 GLN A O 1
ATOM 2529 N N . HIS A 1 339 ? -4.938 -3.766 -1.881 1 97.38 339 HIS A N 1
ATOM 2530 C CA . HIS A 1 339 ? -3.529 -3.408 -1.75 1 97.38 339 HIS A CA 1
ATOM 2531 C C . HIS A 1 339 ? -2.959 -3.893 -0.421 1 97.38 339 HIS A C 1
ATOM 2533 O O . HIS A 1 339 ? -2.289 -3.135 0.285 1 97.38 339 HIS A O 1
ATOM 2539 N N . THR A 1 340 ? -3.309 -5.184 -0.119 1 98.75 340 THR A N 1
ATOM 2540 C CA . THR A 1 340 ? -2.971 -5.711 1.198 1 98.75 340 THR A CA 1
ATOM 2541 C C . THR A 1 340 ? -2.521 -7.164 1.1 1 98.75 340 THR A C 1
ATOM 2543 O O . THR A 1 340 ? -2.656 -7.793 0.047 1 98.75 340 THR A O 1
ATOM 2546 N N . LEU A 1 341 ? -1.932 -7.629 2.188 1 98.94 341 LEU A N 1
ATOM 2547 C CA . LEU A 1 341 ? -1.727 -9.039 2.488 1 98.94 341 LEU A CA 1
ATOM 2548 C C . LEU A 1 341 ? -2.475 -9.445 3.754 1 98.94 341 LEU A C 1
ATOM 2550 O O . LEU A 1 341 ? -2.436 -8.727 4.758 1 98.94 341 LEU A O 1
ATOM 2554 N N . GLY A 1 342 ? -3.164 -10.57 3.646 1 98.94 342 GLY A N 1
ATOM 2555 C CA . GLY A 1 342 ? -3.723 -11.211 4.828 1 98.94 342 GLY A CA 1
ATOM 2556 C C . GLY A 1 342 ? -2.875 -12.359 5.336 1 98.94 342 GLY A C 1
ATOM 2557 O O . GLY A 1 342 ? -2.322 -13.133 4.547 1 98.94 342 GLY A O 1
ATOM 2558 N N . PHE A 1 343 ? -2.795 -12.5 6.625 1 98.94 343 PHE A N 1
ATOM 2559 C CA . PHE A 1 343 ? -2.02 -13.547 7.27 1 98.94 343 PHE A CA 1
ATOM 2560 C C . PHE A 1 343 ? -2.92 -14.453 8.102 1 98.94 343 PHE A C 1
ATOM 2562 O O . PHE A 1 343 ? -3.68 -13.969 8.945 1 98.94 343 PHE A O 1
ATOM 2569 N N . ILE A 1 344 ? -2.838 -15.734 7.84 1 98.94 344 ILE A N 1
ATOM 2570 C CA . ILE A 1 344 ? -3.678 -16.719 8.508 1 98.94 344 ILE A CA 1
ATOM 2571 C C . ILE A 1 344 ? -2.799 -17.766 9.195 1 98.94 344 ILE A C 1
ATOM 2573 O O . ILE A 1 344 ? -2.234 -18.641 8.531 1 98.94 344 ILE A O 1
ATOM 2577 N N . PRO A 1 345 ? -2.68 -17.719 10.5 1 98.75 345 PRO A N 1
ATOM 2578 C CA . PRO A 1 345 ? -1.931 -18.781 11.18 1 98.75 345 PRO A CA 1
ATOM 2579 C C . PRO A 1 345 ? -2.541 -20.172 10.969 1 98.75 345 PRO A C 1
ATOM 2581 O O . PRO A 1 345 ? -3.766 -20.312 10.938 1 98.75 345 PRO A O 1
ATOM 2584 N N . LEU A 1 346 ? -1.662 -21.062 10.805 1 98 346 LEU A N 1
ATOM 2585 C CA . LEU A 1 346 ? -2.098 -22.453 10.703 1 98 346 LEU A CA 1
ATOM 2586 C C . LEU A 1 346 ? -1.818 -23.219 12 1 98 346 LEU A C 1
ATOM 2588 O O . LEU A 1 346 ? -0.956 -22.812 12.781 1 98 346 LEU A O 1
ATOM 2592 N N . ASP A 1 347 ? -2.604 -24.297 12.398 1 87.5 347 ASP A N 1
ATOM 2593 C CA . ASP A 1 347 ? -2.402 -25.125 13.578 1 87.5 347 ASP A CA 1
ATOM 2594 C C . ASP A 1 347 ? -1.224 -26.078 13.391 1 87.5 347 ASP A C 1
ATOM 2596 O O . ASP A 1 347 ? -0.926 -26.484 12.266 1 87.5 347 ASP A O 1
ATOM 2600 N N . MET B 1 1 ? -27.891 -16.359 -60.062 1 17.17 1 MET B N 1
ATOM 2601 C CA . MET B 1 1 ? -28 -16.406 -58.594 1 17.17 1 MET B CA 1
ATOM 2602 C C . MET B 1 1 ? -29.234 -15.656 -58.125 1 17.17 1 MET B C 1
ATOM 2604 O O . MET B 1 1 ? -29.266 -15.156 -56.969 1 17.17 1 MET B O 1
ATOM 2608 N N . LYS B 1 2 ? -30.234 -15.625 -58.906 1 19.88 2 LYS B N 1
ATOM 2609 C CA . LYS B 1 2 ? -31.359 -14.688 -58.812 1 19.88 2 LYS B CA 1
ATOM 2610 C C . LYS B 1 2 ? -32.188 -14.938 -57.562 1 19.88 2 LYS B C 1
ATOM 2612 O O . LYS B 1 2 ? -32.219 -16.047 -57.031 1 19.88 2 LYS B O 1
ATOM 2617 N N . LYS B 1 3 ? -33.031 -13.992 -57.156 1 22.28 3 LYS B N 1
ATOM 2618 C CA . LYS B 1 3 ? -33.719 -13.117 -56.219 1 22.28 3 LYS B CA 1
ATOM 2619 C C . LYS B 1 3 ? -35.094 -13.664 -55.844 1 22.28 3 LYS B C 1
ATOM 2621 O O . LYS B 1 3 ? -36.062 -13.477 -56.562 1 22.28 3 LYS B O 1
ATOM 2626 N N . SER B 1 4 ? -35.188 -14.883 -55.281 1 20 4 SER B N 1
ATOM 2627 C CA . SER B 1 4 ? -36.5 -15.461 -55.188 1 20 4 SER B CA 1
ATOM 2628 C C . SER B 1 4 ? -37.438 -14.602 -54.344 1 20 4 SER B C 1
ATOM 2630 O O . SER B 1 4 ? -36.969 -13.773 -53.562 1 20 4 SER B O 1
ATOM 2632 N N . ASN B 1 5 ? -38.719 -14.914 -54.062 1 19.31 5 ASN B N 1
ATOM 2633 C CA . ASN B 1 5 ? -40.156 -14.562 -54.125 1 19.31 5 ASN B CA 1
ATOM 2634 C C . ASN B 1 5 ? -40.719 -14.18 -52.75 1 19.31 5 ASN B C 1
ATOM 2636 O O . ASN B 1 5 ? -41.875 -13.766 -52.656 1 19.31 5 ASN B O 1
ATOM 2640 N N . PRO B 1 6 ? -40.188 -14.414 -51.5 1 23.28 6 PRO B N 1
ATOM 2641 C CA . PRO B 1 6 ? -41.25 -14.789 -50.594 1 23.28 6 PRO B CA 1
ATOM 2642 C C . PRO B 1 6 ? -42.125 -13.594 -50.156 1 23.28 6 PRO B C 1
ATOM 2644 O O . PRO B 1 6 ? -41.562 -12.539 -49.812 1 23.28 6 PRO B O 1
ATOM 2647 N N . ARG B 1 7 ? -43.438 -13.633 -50.469 1 20.42 7 ARG B N 1
ATOM 2648 C CA . ARG B 1 7 ? -44.594 -12.734 -50.312 1 20.42 7 ARG B CA 1
ATOM 2649 C C . ARG B 1 7 ? -44.906 -12.469 -48.844 1 20.42 7 ARG B C 1
ATOM 2651 O O . ARG B 1 7 ? -44.75 -13.367 -48 1 20.42 7 ARG B O 1
ATOM 2658 N N . THR B 1 8 ? -45.312 -11.148 -48.375 1 19.64 8 THR B N 1
ATOM 2659 C CA . THR B 1 8 ? -45.438 -10.188 -47.281 1 19.64 8 THR B CA 1
ATOM 2660 C C . THR B 1 8 ? -46.812 -10.289 -46.625 1 19.64 8 THR B C 1
ATOM 2662 O O . THR B 1 8 ? -47.812 -9.883 -47.219 1 19.64 8 THR B O 1
ATOM 2665 N N . PHE B 1 9 ? -47.281 -11.492 -46 1 20.38 9 PHE B N 1
ATOM 2666 C CA . PHE B 1 9 ? -48.656 -11.578 -45.594 1 20.38 9 PHE B CA 1
ATOM 2667 C C . PHE B 1 9 ? -48.969 -10.539 -44.5 1 20.38 9 PHE B C 1
ATOM 2669 O O . PHE B 1 9 ? -48.25 -10.438 -43.531 1 20.38 9 PHE B O 1
ATOM 2676 N N . HIS B 1 10 ? -49.812 -9.484 -44.812 1 21.19 10 HIS B N 1
ATOM 2677 C CA . HIS B 1 10 ? -50.219 -8.289 -44.094 1 21.19 10 HIS B CA 1
ATOM 2678 C C . HIS B 1 10 ? -51.312 -8.617 -43.094 1 21.19 10 HIS B C 1
ATOM 2680 O O . HIS B 1 10 ? -52.438 -9 -43.469 1 21.19 10 HIS B O 1
ATOM 2686 N N . LEU B 1 11 ? -51.062 -9.367 -41.938 1 19.89 11 LEU B N 1
ATOM 2687 C CA . LEU B 1 11 ? -52.156 -9.734 -41.031 1 19.89 11 LEU B CA 1
ATOM 2688 C C . LEU B 1 11 ? -52.812 -8.484 -40.438 1 19.89 11 LEU B C 1
ATOM 2690 O O . LEU B 1 11 ? -52.156 -7.629 -39.875 1 19.89 11 LEU B O 1
ATOM 2694 N N . IL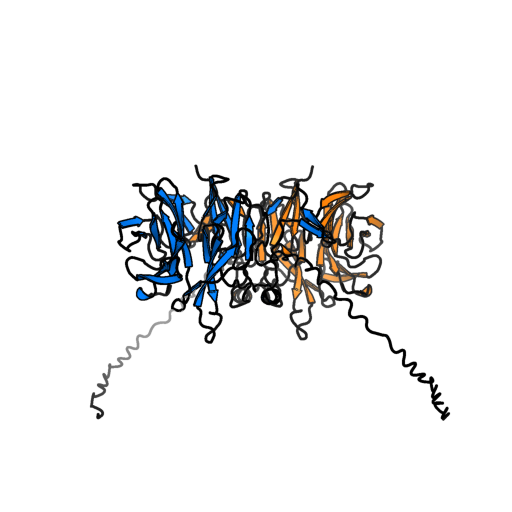E B 1 12 ? -54.031 -8.195 -40.812 1 20.58 12 ILE B N 1
ATOM 2695 C CA . ILE B 1 12 ? -54.938 -7.086 -40.562 1 20.58 12 ILE B CA 1
ATOM 2696 C C . ILE B 1 12 ? -55.531 -7.184 -39.156 1 20.58 12 ILE B C 1
ATOM 2698 O O . ILE B 1 12 ? -56.281 -8.094 -38.875 1 20.58 12 ILE B O 1
ATOM 2702 N N . ILE B 1 13 ? -54.781 -7.273 -38.062 1 21.58 13 ILE B N 1
ATOM 2703 C CA . ILE B 1 13 ? -55.469 -7.527 -36.781 1 21.58 13 ILE B CA 1
ATOM 2704 C C . ILE B 1 13 ? -56.375 -6.34 -36.469 1 21.58 13 ILE B C 1
ATOM 2706 O O . ILE B 1 13 ? -55.938 -5.188 -36.531 1 21.58 13 ILE B O 1
ATOM 2710 N N . ASN B 1 14 ? -57.688 -6.582 -36.375 1 20.31 14 ASN B N 1
ATOM 2711 C CA . ASN B 1 14 ? -58.906 -5.844 -36.125 1 20.31 14 ASN B CA 1
ATOM 2712 C C . ASN B 1 14 ? -58.844 -5.094 -34.781 1 20.31 14 ASN B C 1
ATOM 2714 O O . ASN B 1 14 ? -58.375 -5.641 -33.781 1 20.31 14 ASN B O 1
ATOM 2718 N N . THR B 1 15 ? -59.062 -3.754 -34.781 1 20.55 15 THR B N 1
ATOM 2719 C CA . THR B 1 15 ? -58.875 -2.555 -33.969 1 20.55 15 THR B CA 1
ATOM 2720 C C . THR B 1 15 ? -60 -2.424 -32.969 1 20.55 15 THR B C 1
ATOM 2722 O O . THR B 1 15 ? -60.094 -1.404 -32.281 1 20.55 15 THR B O 1
ATOM 2725 N N . VAL B 1 16 ? -60.688 -3.602 -32.469 1 23.44 16 VAL B N 1
ATOM 2726 C CA . VAL B 1 16 ? -61.906 -3.146 -31.828 1 23.44 16 VAL B CA 1
ATOM 2727 C C . VAL B 1 16 ? -61.562 -2.236 -30.656 1 23.44 16 VAL B C 1
ATOM 2729 O O . VAL B 1 16 ? -60.719 -2.568 -29.828 1 23.44 16 VAL B O 1
ATOM 2732 N N . VAL B 1 17 ? -62.031 -0.99 -30.703 1 21.61 17 VAL B N 1
ATOM 2733 C CA . VAL B 1 17 ? -61.875 0.249 -29.938 1 21.61 17 VAL B CA 1
ATOM 2734 C C . VAL B 1 17 ? -62.688 0.186 -28.656 1 21.61 17 VAL B C 1
ATOM 2736 O O . VAL B 1 17 ? -63.906 0.319 -28.688 1 21.61 17 VAL B O 1
ATOM 2739 N N . LEU B 1 18 ? -62.656 -0.971 -27.859 1 22.78 18 LEU B N 1
ATOM 2740 C CA . LEU B 1 18 ? -63.594 -0.903 -26.75 1 22.78 18 LEU B CA 1
ATOM 2741 C C . LEU B 1 18 ? -63.312 0.299 -25.859 1 22.78 18 LEU B C 1
ATOM 2743 O O . LEU B 1 18 ? -62.188 0.481 -25.406 1 22.78 18 LEU B O 1
ATOM 2747 N N . THR B 1 19 ? -64.125 1.299 -25.922 1 21.7 19 THR B N 1
ATOM 2748 C CA . THR B 1 19 ? -64.125 2.607 -25.281 1 21.7 19 THR B CA 1
ATOM 2749 C C . THR B 1 19 ? -64.375 2.475 -23.797 1 21.7 19 THR B C 1
ATOM 2751 O O . THR B 1 19 ? -65.562 2.254 -23.375 1 21.7 19 THR B O 1
ATOM 2754 N N . THR B 1 20 ? -63.812 1.466 -23.094 1 22.83 20 THR B N 1
ATOM 2755 C CA . THR B 1 20 ? -64.312 1.457 -21.719 1 22.83 20 THR B CA 1
ATOM 2756 C C . THR B 1 20 ? -64 2.797 -21.031 1 22.83 20 THR B C 1
ATOM 2758 O O . THR B 1 20 ? -62.938 3.35 -21.172 1 22.83 20 THR B O 1
ATOM 2761 N N . VAL B 1 21 ? -65.062 3.506 -20.688 1 24.42 21 VAL B N 1
ATOM 2762 C CA . VAL B 1 21 ? -65.188 4.762 -19.953 1 24.42 21 VAL B CA 1
ATOM 2763 C C . VAL B 1 21 ? -64.562 4.633 -18.578 1 24.42 21 VAL B C 1
ATOM 2765 O O . VAL B 1 21 ? -65.062 3.881 -17.734 1 24.42 21 VAL B O 1
ATOM 2768 N N . LEU B 1 22 ? -63.25 4.547 -18.469 1 21.59 22 LEU B N 1
ATOM 2769 C CA . LEU B 1 22 ? -62.625 4.441 -17.141 1 21.59 22 LEU B CA 1
ATOM 2770 C C . LEU B 1 22 ? -62.906 5.691 -16.312 1 21.59 22 LEU B C 1
ATOM 2772 O O . LEU B 1 22 ? -62.562 6.801 -16.734 1 21.59 22 LEU B O 1
ATOM 2776 N N . THR B 1 23 ? -63.969 5.625 -15.516 1 26.14 23 THR B N 1
ATOM 2777 C CA . THR B 1 23 ? -64.25 6.613 -14.477 1 26.14 23 THR B CA 1
ATOM 2778 C C . THR B 1 23 ? -63.031 6.859 -13.617 1 26.14 23 THR B C 1
ATOM 2780 O O . THR B 1 23 ? -62.438 5.922 -13.078 1 26.14 23 THR B O 1
ATOM 2783 N N . ILE B 1 24 ? -62.375 7.949 -13.828 1 23.92 24 ILE B N 1
ATOM 2784 C CA . ILE B 1 24 ? -61.156 8.484 -13.203 1 23.92 24 ILE B CA 1
ATOM 2785 C C . ILE B 1 24 ? -61.438 8.82 -11.742 1 23.92 24 ILE B C 1
ATOM 2787 O O . ILE B 1 24 ? -62.156 9.781 -11.453 1 23.92 24 ILE B O 1
ATOM 2791 N N . GLY B 1 25 ? -61.938 7.809 -10.922 1 26.94 25 GLY B N 1
ATOM 2792 C CA . GLY B 1 25 ? -61.938 8.273 -9.547 1 26.94 25 GLY B CA 1
ATOM 2793 C C . GLY B 1 25 ? -60.625 8.852 -9.094 1 26.94 25 GLY B C 1
ATOM 2794 O O . GLY B 1 25 ? -59.562 8.273 -9.336 1 26.94 25 GLY B O 1
ATOM 2795 N N . VAL B 1 26 ? -60.594 10.133 -8.891 1 28.3 26 VAL B N 1
ATOM 2796 C CA . VAL B 1 26 ? -59.469 10.906 -8.344 1 28.3 26 VAL B CA 1
ATOM 2797 C C . VAL B 1 26 ? -59.125 10.375 -6.961 1 28.3 26 VAL B C 1
ATOM 2799 O O . VAL B 1 26 ? -59.906 10.469 -6.023 1 28.3 26 VAL B O 1
ATOM 2802 N N . SER B 1 27 ? -58.656 9.086 -6.879 1 29.11 27 SER B N 1
ATOM 2803 C CA . SER B 1 27 ? -58.156 8.828 -5.539 1 29.11 27 SER B CA 1
ATOM 2804 C C . SER B 1 27 ? -57.094 9.875 -5.145 1 29.11 27 SER B C 1
ATOM 2806 O O . SER B 1 27 ? -56.219 10.195 -5.93 1 29.11 27 SER B O 1
ATOM 2808 N N . VAL B 1 28 ? -57.438 10.758 -4.211 1 32.84 28 VAL B N 1
ATOM 2809 C CA . VAL B 1 28 ? -56.5 11.578 -3.471 1 32.84 28 VAL B CA 1
ATOM 2810 C C . VAL B 1 28 ? -55.344 10.703 -2.951 1 32.84 28 VAL B C 1
ATOM 2812 O O . VAL B 1 28 ? -55.562 9.797 -2.145 1 32.84 28 VAL B O 1
ATOM 2815 N N . ASN B 1 29 ? -54.438 10.352 -3.812 1 30.59 29 ASN B N 1
ATOM 2816 C CA . ASN B 1 29 ? -53.219 9.734 -3.316 1 30.59 29 ASN B CA 1
ATOM 2817 C C . ASN B 1 29 ? -52.625 10.523 -2.156 1 30.59 29 ASN B C 1
ATOM 2819 O O . ASN B 1 29 ? -52.219 11.688 -2.322 1 30.59 29 ASN B O 1
ATOM 2823 N N . SER B 1 30 ? -53.188 10.242 -1.008 1 34.03 30 SER B N 1
ATOM 2824 C CA . SER B 1 30 ? -52.312 10.68 0.098 1 34.03 30 SER B CA 1
ATOM 2825 C C . SER B 1 30 ? -50.875 10.367 -0.176 1 34.03 30 SER B C 1
ATOM 2827 O O . SER B 1 30 ? -50.5 9.211 -0.414 1 34.03 30 SER B O 1
ATOM 2829 N N . SER B 1 31 ? -50.188 11.273 -0.706 1 32.12 31 SER B N 1
ATOM 2830 C CA . SER B 1 31 ? -48.719 11.203 -0.717 1 32.12 31 SER B CA 1
ATOM 2831 C C . SER B 1 31 ? -48.188 10.758 0.637 1 32.12 31 SER B C 1
ATOM 2833 O O . SER B 1 31 ? -48.281 11.5 1.621 1 32.12 31 SER B O 1
ATOM 2835 N N . THR B 1 32 ? -48.469 9.516 1.032 1 35.56 32 THR B N 1
ATOM 2836 C CA . THR B 1 32 ? -47.531 9.141 2.094 1 35.56 32 THR B CA 1
ATOM 2837 C C . THR B 1 32 ? -46.156 9.711 1.823 1 35.56 32 THR B C 1
ATOM 2839 O O . THR B 1 32 ? -45.594 9.516 0.742 1 35.56 32 THR B O 1
ATOM 2842 N N . ALA B 1 33 ? -45.812 10.75 2.512 1 33.62 33 ALA B N 1
ATOM 2843 C CA . ALA B 1 33 ? -44.406 11.086 2.646 1 33.62 33 ALA B CA 1
ATOM 2844 C C . ALA B 1 33 ? -43.531 9.828 2.768 1 33.62 33 ALA B C 1
ATOM 2846 O O . ALA B 1 33 ? -43.594 9.125 3.779 1 33.62 33 ALA B O 1
ATOM 2847 N N . GLN B 1 34 ? -43.406 9.039 1.735 1 31.47 34 GLN B N 1
ATOM 2848 C CA . GLN B 1 34 ? -42.281 8.133 1.835 1 31.47 34 GLN B CA 1
ATOM 2849 C C . GLN B 1 34 ? -41.125 8.781 2.598 1 31.47 34 GLN B C 1
ATOM 2851 O O . GLN B 1 34 ? -40.594 9.82 2.189 1 31.47 34 GLN B O 1
ATOM 2856 N N . ALA B 1 35 ? -41.062 8.68 3.885 1 34.62 35 ALA B N 1
ATOM 2857 C CA . ALA B 1 35 ? -39.812 9.008 4.57 1 34.62 35 ALA B CA 1
ATOM 2858 C C . ALA B 1 35 ? -38.594 8.766 3.664 1 34.62 35 ALA B C 1
ATOM 2860 O O . ALA B 1 35 ? -38.406 7.652 3.162 1 34.62 35 ALA B O 1
ATOM 2861 N N . GLN B 1 36 ? -38.219 9.695 2.83 1 36.19 36 GLN B N 1
ATOM 2862 C CA . GLN B 1 36 ? -36.906 9.633 2.166 1 36.19 36 GLN B CA 1
ATOM 2863 C C . GLN B 1 36 ? -35.875 8.914 3.037 1 36.19 36 GLN B C 1
ATOM 2865 O O . GLN B 1 36 ? -35.5 9.414 4.098 1 36.19 36 GLN B O 1
ATOM 2870 N N . GLN B 1 37 ? -35.906 7.66 3.223 1 40.72 37 GLN B N 1
ATOM 2871 C CA . GLN B 1 37 ? -34.75 7.008 3.826 1 40.72 37 GLN B CA 1
ATOM 2872 C C . GLN B 1 37 ? -33.469 7.781 3.529 1 40.72 37 GLN B C 1
ATOM 2874 O O . GLN B 1 37 ? -33.094 7.93 2.367 1 40.72 37 GLN B O 1
ATOM 2879 N N . THR B 1 38 ? -33.188 8.891 4.07 1 48.97 38 THR B N 1
ATOM 2880 C CA . THR B 1 38 ? -31.938 9.641 3.977 1 48.97 38 THR B CA 1
ATOM 2881 C C . THR B 1 38 ? -30.75 8.695 3.789 1 48.97 38 THR B C 1
ATOM 2883 O O . THR B 1 38 ? -30.375 7.977 4.715 1 48.97 38 THR B O 1
ATOM 2886 N N . GLU B 1 39 ? -30.5 8.062 2.602 1 66.62 39 GLU B N 1
ATOM 2887 C CA . GLU B 1 39 ? -29.422 7.145 2.236 1 66.62 39 GLU B CA 1
ATOM 2888 C C . GLU B 1 39 ? -28.078 7.66 2.725 1 66.62 39 GLU B C 1
ATOM 2890 O O . GLU B 1 39 ? -27.75 8.828 2.531 1 66.62 39 GLU B O 1
ATOM 2895 N N . SER B 1 40 ? -27.469 6.953 3.652 1 86.44 40 SER B N 1
ATOM 2896 C CA . SER B 1 40 ? -26.141 7.242 4.195 1 86.44 40 SER B CA 1
ATOM 2897 C C . SER B 1 40 ? -25.109 7.445 3.086 1 86.44 40 SER B C 1
ATOM 2899 O O . SER B 1 40 ? -25.25 6.883 1.996 1 86.44 40 SER B O 1
ATOM 2901 N N . TYR B 1 41 ? -24.266 8.508 3.18 1 94.38 41 TYR B N 1
ATOM 2902 C CA . TYR B 1 41 ? -23.172 8.719 2.236 1 94.38 41 TYR B CA 1
ATOM 2903 C C . TYR B 1 41 ? -22.344 7.453 2.086 1 94.38 41 TYR B C 1
ATOM 2905 O O . TYR B 1 41 ? -21.969 6.828 3.08 1 94.38 41 TYR B O 1
ATOM 2913 N N . PRO B 1 42 ? -22.156 7.023 0.857 1 95.12 42 PRO B N 1
ATOM 2914 C CA . PRO B 1 42 ? -21.453 5.75 0.663 1 95.12 42 PRO B CA 1
ATOM 2915 C C . PRO B 1 42 ? -19.969 5.828 1.037 1 95.12 42 PRO B C 1
ATOM 2917 O O . PRO B 1 42 ? -19.219 6.582 0.421 1 95.12 42 PRO B O 1
ATOM 2920 N N . VAL B 1 43 ? -19.562 5.121 2 1 96.56 43 VAL B N 1
ATOM 2921 C CA . VAL B 1 43 ? -18.172 4.957 2.404 1 96.56 43 VAL B CA 1
ATOM 2922 C C . VAL B 1 43 ? -17.812 3.473 2.459 1 96.56 43 VAL B C 1
ATOM 2924 O O . VAL B 1 43 ? -18.688 2.615 2.326 1 96.56 43 VAL B O 1
ATOM 2927 N N . GLY B 1 44 ? -16.562 3.205 2.547 1 96.19 44 GLY B N 1
ATOM 2928 C CA . GLY B 1 44 ? -16.141 1.813 2.617 1 96.19 44 GLY B CA 1
ATOM 2929 C C . GLY B 1 44 ? -16.406 1.181 3.971 1 96.19 44 GLY B C 1
ATOM 2930 O O . GLY B 1 44 ? -16.297 1.843 5.004 1 96.19 44 GLY B O 1
ATOM 2931 N N . ASN B 1 45 ? -16.672 -0.161 3.951 1 95.56 45 ASN B N 1
ATOM 2932 C CA . ASN B 1 45 ? -16.812 -0.964 5.16 1 95.56 45 ASN B CA 1
ATOM 2933 C C . ASN B 1 45 ? -15.461 -1.442 5.684 1 95.56 45 ASN B C 1
ATOM 2935 O O . ASN B 1 45 ? -14.469 -1.443 4.949 1 95.56 45 ASN B O 1
ATOM 2939 N N . PRO B 1 46 ? -15.5 -1.81 6.984 1 97.5 46 PRO B N 1
ATOM 2940 C CA . PRO B 1 46 ? -14.344 -2.59 7.43 1 97.5 46 PRO B CA 1
ATOM 2941 C C . PRO B 1 46 ? -14.102 -3.83 6.574 1 97.5 46 PRO B C 1
ATOM 2943 O O . PRO B 1 46 ? -14.953 -4.199 5.758 1 97.5 46 PRO B O 1
ATOM 2946 N N . LEU B 1 47 ? -12.977 -4.461 6.715 1 98.19 47 LEU B N 1
ATOM 2947 C CA . LEU B 1 47 ? -12.625 -5.621 5.902 1 98.19 47 LEU B CA 1
ATOM 2948 C C . LEU B 1 47 ? -13.695 -6.703 6.012 1 98.19 47 LEU B C 1
ATOM 2950 O O . LEU B 1 47 ? -14.117 -7.051 7.117 1 98.19 47 LEU B O 1
ATOM 2954 N N . GLY B 1 48 ? -14.047 -7.246 4.895 1 98.06 48 GLY B N 1
ATOM 2955 C CA . GLY B 1 48 ? -15.117 -8.219 4.758 1 98.06 48 GLY B CA 1
ATOM 2956 C C . GLY B 1 48 ? -15.75 -8.219 3.379 1 98.06 48 GLY B C 1
ATOM 2957 O O . GLY B 1 48 ? -15.188 -7.676 2.43 1 98.06 48 GLY B O 1
ATOM 2958 N N . LEU B 1 49 ? -16.859 -8.922 3.246 1 96.5 49 LEU B N 1
ATOM 2959 C CA . LEU B 1 49 ? -17.578 -8.984 1.974 1 96.5 49 LEU B CA 1
ATOM 2960 C C . LEU B 1 49 ? -19.062 -8.711 2.166 1 96.5 49 LEU B C 1
ATOM 2962 O O . LEU B 1 49 ? -19.625 -9.062 3.199 1 96.5 49 LEU B O 1
ATOM 2966 N N . THR B 1 50 ? -19.578 -7.988 1.207 1 90.31 50 THR B N 1
ATOM 2967 C CA . THR B 1 50 ? -21.016 -7.797 1.159 1 90.31 50 THR B CA 1
ATOM 2968 C C . THR B 1 50 ? -21.656 -8.703 0.111 1 90.31 50 THR B C 1
ATOM 2970 O O . THR B 1 50 ? -21.219 -8.727 -1.044 1 90.31 50 THR B O 1
ATOM 2973 N N . SER B 1 51 ? -22.484 -9.594 0.538 1 83.06 51 SER B N 1
ATOM 2974 C CA . SER B 1 51 ? -23.234 -10.477 -0.351 1 83.06 51 SER B CA 1
ATOM 2975 C C . SER B 1 51 ? -24.734 -10.344 -0.13 1 83.06 51 SER B C 1
ATOM 2977 O O . SER B 1 51 ? -25.203 -10.461 1 1 83.06 51 SER B O 1
ATOM 2979 N N . GLU B 1 52 ? -25.484 -10.141 -1.237 1 81.5 52 GLU B N 1
ATOM 2980 C CA . GLU B 1 52 ? -26.938 -10 -1.223 1 81.5 52 GLU B CA 1
ATOM 2981 C C . GLU B 1 52 ? -27.375 -8.984 -0.175 1 81.5 52 GLU B C 1
ATOM 2983 O O . GLU B 1 52 ? -28.312 -9.227 0.578 1 81.5 52 GLU B O 1
ATOM 2988 N N . GLY B 1 53 ? -26.562 -7.895 0.025 1 81.44 53 GLY B N 1
ATOM 2989 C CA . GLY B 1 53 ? -26.922 -6.785 0.896 1 81.44 53 GLY B CA 1
ATOM 2990 C C . GLY B 1 53 ? -26.453 -6.977 2.326 1 81.44 53 GLY B C 1
ATOM 2991 O O . GLY B 1 53 ? -26.578 -6.066 3.15 1 81.44 53 GLY B O 1
ATOM 2992 N N . ASP B 1 54 ? -25.984 -8.18 2.578 1 91 54 ASP B N 1
ATOM 2993 C CA . ASP B 1 54 ? -25.516 -8.461 3.936 1 91 54 ASP B CA 1
ATOM 2994 C C . ASP B 1 54 ? -24 -8.391 4.023 1 91 54 ASP B C 1
ATOM 2996 O O . ASP B 1 54 ? -23.297 -9.086 3.287 1 91 54 ASP B O 1
ATOM 3000 N N . PHE B 1 55 ? -23.562 -7.562 4.918 1 94.62 55 PHE B N 1
ATOM 3001 C CA . PHE B 1 55 ? -22.125 -7.457 5.148 1 94.62 55 PHE B CA 1
ATOM 3002 C C . PHE B 1 55 ? -21.656 -8.531 6.125 1 94.62 55 PHE B C 1
ATOM 3004 O O . PHE B 1 55 ? -22.266 -8.727 7.184 1 94.62 55 PHE B O 1
ATOM 3011 N N . LYS B 1 56 ? -20.625 -9.234 5.707 1 97.19 56 LYS B N 1
ATOM 3012 C CA . LYS B 1 56 ? -19.969 -10.211 6.57 1 97.19 56 LYS B CA 1
ATOM 3013 C C . LYS B 1 56 ? -18.5 -9.844 6.805 1 97.19 56 LYS B C 1
ATOM 3015 O O . LYS B 1 56 ? -17.734 -9.703 5.852 1 97.19 56 LYS B O 1
ATOM 3020 N N . PRO B 1 57 ? -18.156 -9.664 8.07 1 97.88 57 PRO B N 1
ATOM 3021 C CA . PRO B 1 57 ? -16.766 -9.312 8.359 1 97.88 57 PRO B CA 1
ATOM 3022 C C . PRO B 1 57 ? -15.789 -10.43 7.996 1 97.88 57 PRO B C 1
ATOM 3024 O O . PRO B 1 57 ? -16.172 -11.602 7.98 1 97.88 57 PRO B O 1
ATOM 3027 N N . ILE B 1 58 ? -14.633 -10.07 7.664 1 98.56 58 ILE B N 1
ATOM 3028 C CA . ILE B 1 58 ? -13.539 -11.008 7.414 1 98.56 58 ILE B CA 1
ATOM 3029 C C . ILE B 1 58 ? -13.344 -11.906 8.633 1 98.56 58 ILE B C 1
ATOM 3031 O O . ILE B 1 58 ? -13.578 -11.484 9.766 1 98.56 58 ILE B O 1
ATOM 3035 N N . SER B 1 59 ? -12.898 -13.164 8.398 1 98.56 59 SER B N 1
ATOM 3036 C CA . SER B 1 59 ? -12.648 -14.086 9.508 1 98.56 59 SER B CA 1
ATOM 3037 C C . SER B 1 59 ? -11.672 -13.484 10.508 1 98.56 59 SER B C 1
ATOM 3039 O O . SER B 1 59 ? -10.68 -12.867 10.125 1 98.56 59 SER B O 1
ATOM 3041 N N . SER B 1 60 ? -11.906 -13.727 11.812 1 97.94 60 SER B N 1
ATOM 3042 C CA . SER B 1 60 ? -11.164 -13.086 12.891 1 97.94 60 SER B CA 1
ATOM 3043 C C . SER B 1 60 ? -9.727 -13.578 12.938 1 97.94 60 SER B C 1
ATOM 3045 O O . SER B 1 60 ? -8.867 -12.938 13.555 1 97.94 60 SER B O 1
ATOM 3047 N N . ASN B 1 61 ? -9.453 -14.734 12.336 1 98.38 61 ASN B N 1
ATOM 3048 C CA . ASN B 1 61 ? -8.094 -15.258 12.375 1 98.38 61 ASN B CA 1
ATOM 3049 C C . ASN B 1 61 ? -7.238 -14.672 11.25 1 98.38 61 ASN B C 1
ATOM 3051 O O . ASN B 1 61 ? -6.074 -15.055 11.086 1 98.38 61 ASN B O 1
ATOM 3055 N N . VAL B 1 62 ? -7.797 -13.773 10.453 1 98.81 62 VAL B N 1
ATOM 3056 C CA . VAL B 1 62 ? -7.039 -13.133 9.383 1 98.81 62 VAL B CA 1
ATOM 3057 C C . VAL B 1 62 ? -6.555 -11.758 9.836 1 98.81 62 VAL B C 1
ATOM 3059 O O . VAL B 1 62 ? -7.359 -10.898 10.188 1 98.81 62 VAL B O 1
ATOM 3062 N N . THR B 1 63 ? -5.258 -11.531 9.898 1 98.81 63 THR B N 1
ATOM 3063 C CA . THR B 1 63 ? -4.684 -10.211 10.141 1 98.81 63 THR B CA 1
ATOM 3064 C C . THR B 1 63 ? -4.188 -9.594 8.828 1 98.81 63 THR B C 1
ATOM 3066 O O . THR B 1 63 ? -3.457 -10.242 8.078 1 98.81 63 THR B O 1
ATOM 3069 N N . VAL B 1 64 ? -4.566 -8.391 8.555 1 98.94 64 VAL B N 1
ATOM 3070 C CA . VAL B 1 64 ? -4.332 -7.789 7.246 1 98.94 64 VAL B CA 1
ATOM 3071 C C . VAL B 1 64 ? -3.451 -6.551 7.391 1 98.94 64 VAL B C 1
ATOM 3073 O O . VAL B 1 64 ? -3.686 -5.715 8.266 1 98.94 64 VAL B O 1
ATOM 3076 N N . TYR B 1 65 ? -2.41 -6.395 6.59 1 98.88 65 TYR B N 1
ATOM 3077 C CA . TYR B 1 65 ? -1.565 -5.207 6.539 1 98.88 65 TYR B CA 1
ATOM 3078 C C . TYR B 1 65 ? -1.543 -4.617 5.133 1 98.88 65 TYR B C 1
ATOM 3080 O O . TYR B 1 65 ? -1.81 -5.316 4.152 1 98.88 65 TYR B O 1
ATOM 3088 N N . GLY B 1 66 ? -1.182 -3.32 5.035 1 98.69 66 GLY B N 1
ATOM 3089 C CA . GLY B 1 66 ? -1.185 -2.623 3.758 1 98.69 66 GLY B CA 1
ATOM 3090 C C . GLY B 1 66 ? -2.176 -1.476 3.709 1 98.69 66 GLY B C 1
ATOM 3091 O O . GLY B 1 66 ? -2.242 -0.666 4.637 1 98.69 66 GLY B O 1
ATOM 3092 N N . ALA B 1 67 ? -2.811 -1.312 2.535 1 98.44 67 ALA B N 1
ATOM 3093 C CA . ALA B 1 67 ? -3.855 -0.322 2.281 1 98.44 67 ALA B CA 1
ATOM 3094 C C . ALA B 1 67 ? -3.307 1.097 2.398 1 98.44 67 ALA B C 1
ATOM 3096 O O . ALA B 1 67 ? -4.016 2.01 2.828 1 98.44 67 ALA B O 1
ATOM 3097 N N . LEU B 1 68 ? -2.047 1.288 2.076 1 98.5 68 LEU B N 1
ATOM 3098 C CA . LEU B 1 68 ? -1.376 2.58 2.166 1 98.5 68 LEU B CA 1
ATOM 3099 C C . LEU B 1 68 ? -0.801 2.988 0.813 1 98.5 68 LEU B C 1
ATOM 3101 O O . LEU B 1 68 ? -0.213 2.162 0.109 1 98.5 68 LEU B O 1
ATOM 3105 N N . GLY B 1 69 ? -1.036 4.199 0.457 1 96.75 69 GLY B N 1
ATOM 3106 C CA . GLY B 1 69 ? -0.545 4.723 -0.807 1 96.75 69 GLY B CA 1
ATOM 3107 C C . GLY B 1 69 ? -0.129 6.18 -0.726 1 96.75 69 GLY B C 1
ATOM 3108 O O . GLY B 1 69 ? -0.975 7.074 -0.764 1 96.75 69 GLY B O 1
ATOM 3109 N N . SER B 1 70 ? 1.131 6.395 -0.581 1 96.75 70 SER B N 1
ATOM 3110 C CA . SER B 1 70 ? 1.737 7.719 -0.601 1 96.75 70 SER B CA 1
ATOM 3111 C C . SER B 1 70 ? 1.106 8.633 0.445 1 96.75 70 SER B C 1
ATOM 3113 O O . SER B 1 70 ? 0.721 9.766 0.139 1 96.75 70 SER B O 1
ATOM 3115 N N . ALA B 1 71 ? 0.953 8.148 1.597 1 98.44 71 ALA B N 1
ATOM 3116 C CA . ALA B 1 71 ? 0.419 8.961 2.688 1 98.44 71 ALA B CA 1
ATOM 3117 C C . ALA B 1 71 ? 1.429 10.016 3.127 1 98.44 71 ALA B C 1
ATOM 3119 O O . ALA B 1 71 ? 2.619 9.727 3.264 1 98.44 71 ALA B O 1
ATOM 3120 N N . GLU B 1 72 ? 0.897 11.227 3.348 1 98.31 72 GLU B N 1
ATOM 3121 C CA . GLU B 1 72 ? 1.742 12.32 3.814 1 98.31 72 GLU B CA 1
ATOM 3122 C C . GLU B 1 72 ? 1.474 12.641 5.281 1 98.31 72 GLU B C 1
ATOM 3124 O O . GLU B 1 72 ? 2.271 13.32 5.93 1 98.31 72 GLU B O 1
ATOM 3129 N N . SER B 1 73 ? 0.331 12.211 5.77 1 98.88 73 SER B N 1
ATOM 3130 C CA . SER B 1 73 ? -0.01 12.484 7.16 1 98.88 73 SER B CA 1
ATOM 3131 C C . SER B 1 73 ? -0.858 11.367 7.754 1 98.88 73 SER B C 1
ATOM 3133 O O . SER B 1 73 ? -1.341 10.492 7.027 1 98.88 73 SER B O 1
ATOM 3135 N N . CYS B 1 74 ? -0.975 11.375 8.977 1 98.88 74 CYS B N 1
ATOM 3136 C CA . CYS B 1 74 ? -1.907 10.562 9.75 1 98.88 74 CYS B CA 1
ATOM 3137 C C . CYS B 1 74 ? -2.422 11.328 10.969 1 98.88 74 CYS B C 1
ATOM 3139 O O . CYS B 1 74 ? -1.841 12.344 11.359 1 98.88 74 CYS B O 1
ATOM 3141 N N . ILE B 1 75 ? -3.498 10.852 11.469 1 98.69 75 ILE B N 1
ATOM 3142 C CA . ILE B 1 75 ? -4.102 11.477 12.641 1 98.69 75 ILE B CA 1
ATOM 3143 C C . ILE B 1 75 ? -4.836 10.422 13.469 1 98.69 75 ILE B C 1
ATOM 3145 O O . ILE B 1 75 ? -5.473 9.523 12.914 1 98.69 75 ILE B O 1
ATOM 3149 N N . TYR B 1 76 ? -4.762 10.57 14.742 1 98.44 76 TYR B N 1
ATOM 3150 C CA . TYR B 1 76 ? -5.48 9.656 15.625 1 98.44 76 TYR B CA 1
ATOM 3151 C C . TYR B 1 76 ? -6.918 10.109 15.82 1 98.44 76 TYR B C 1
ATOM 3153 O O . TYR B 1 76 ? -7.172 11.281 16.125 1 98.44 76 TYR B O 1
ATOM 3161 N N . ASP B 1 77 ? -7.832 9.234 15.602 1 98.31 77 ASP B N 1
ATOM 3162 C CA . ASP B 1 77 ? -9.242 9.43 15.93 1 98.31 77 ASP B CA 1
ATOM 3163 C C . ASP B 1 77 ? -9.578 8.844 17.297 1 98.31 77 ASP B C 1
ATOM 3165 O O . ASP B 1 77 ? -9.719 7.629 17.438 1 98.31 77 ASP B O 1
ATOM 3169 N N . PRO B 1 78 ? -9.773 9.68 18.281 1 95.88 78 PRO B N 1
ATOM 3170 C CA . PRO B 1 78 ? -10.008 9.148 19.625 1 95.88 78 PRO B CA 1
ATOM 3171 C C . PRO B 1 78 ? -11.359 8.461 19.766 1 95.88 78 PRO B C 1
ATOM 3173 O O . PRO B 1 78 ? -11.539 7.613 20.641 1 95.88 78 PRO B O 1
ATOM 3176 N N . GLU B 1 79 ? -12.305 8.82 18.969 1 97.12 79 GLU B N 1
ATOM 3177 C CA . GLU B 1 79 ? -13.633 8.211 19.062 1 97.12 79 GLU B CA 1
ATOM 3178 C C . GLU B 1 79 ? -13.609 6.762 18.578 1 97.12 79 GLU B C 1
ATOM 3180 O O . GLU B 1 79 ? -14.148 5.875 19.25 1 97.12 79 GLU B O 1
ATOM 3185 N N . ARG B 1 80 ? -12.938 6.52 17.453 1 96.94 80 ARG B N 1
ATOM 3186 C CA . ARG B 1 80 ? -12.875 5.168 16.906 1 96.94 80 ARG B CA 1
ATOM 3187 C C . ARG B 1 80 ? -11.68 4.402 17.469 1 96.94 80 ARG B C 1
ATOM 3189 O O . ARG B 1 80 ? -11.602 3.18 17.328 1 96.94 80 ARG B O 1
ATOM 3196 N N . GLU B 1 81 ? -10.773 5.188 18.062 1 98.12 81 GLU B N 1
ATOM 3197 C CA . GLU B 1 81 ? -9.508 4.621 18.516 1 98.12 81 GLU B CA 1
ATOM 3198 C C . GLU B 1 81 ? -8.75 3.98 17.359 1 98.12 81 GLU B C 1
ATOM 3200 O O . GLU B 1 81 ? -8.273 2.85 17.469 1 98.12 81 GLU B O 1
ATOM 3205 N N . LEU B 1 82 ? -8.742 4.648 16.203 1 98.81 82 LEU B N 1
ATOM 3206 C CA . LEU B 1 82 ? -8.055 4.238 14.984 1 98.81 82 LEU B CA 1
ATOM 3207 C C . LEU B 1 82 ? -7.156 5.359 14.461 1 98.81 82 LEU B C 1
ATOM 3209 O O . LEU B 1 82 ? -7.328 6.52 14.836 1 98.81 82 LEU B O 1
ATOM 3213 N N . ILE B 1 83 ? -6.219 4.98 13.688 1 98.94 83 ILE B N 1
ATOM 3214 C CA . ILE B 1 83 ? -5.387 5.93 12.953 1 98.94 83 ILE B CA 1
ATOM 3215 C C . ILE B 1 83 ? -6.02 6.227 11.594 1 98.94 83 ILE B C 1
ATOM 3217 O O . ILE B 1 83 ? -6.293 5.312 10.812 1 98.94 83 ILE B O 1
ATOM 3221 N N . VAL B 1 84 ? -6.293 7.477 11.344 1 98.94 84 VAL B N 1
ATOM 3222 C CA . VAL B 1 84 ? -6.863 7.961 10.086 1 98.94 84 VAL B CA 1
ATOM 3223 C C . VAL B 1 84 ? -5.746 8.383 9.141 1 98.94 84 VAL B C 1
ATOM 3225 O O . VAL B 1 84 ? -4.91 9.227 9.492 1 98.94 84 VAL B O 1
ATOM 3228 N N . VAL B 1 85 ? -5.75 7.832 7.926 1 98.94 85 VAL B N 1
ATOM 3229 C CA . VAL B 1 85 ? -4.609 8.047 7.043 1 98.94 85 VAL B CA 1
ATOM 3230 C C . VAL B 1 85 ? -5.098 8.508 5.672 1 98.94 85 VAL B C 1
ATOM 3232 O O . VAL B 1 85 ? -5.512 7.691 4.844 1 98.94 85 VAL B O 1
ATOM 3235 N N . PRO B 1 86 ? -5.027 9.789 5.375 1 98.88 86 PRO B N 1
ATOM 3236 C CA . PRO B 1 86 ? -5.23 10.219 3.99 1 98.88 86 PRO B CA 1
ATOM 3237 C C . PRO B 1 86 ? -4.121 9.742 3.055 1 98.88 86 PRO B C 1
ATOM 3239 O O . PRO B 1 86 ? -2.938 9.922 3.352 1 98.88 86 PRO B O 1
ATOM 3242 N N . ASN B 1 87 ? -4.531 9.109 1.987 1 98.44 87 ASN B N 1
ATOM 3243 C CA . ASN B 1 87 ? -3.604 8.586 0.984 1 98.44 87 ASN B CA 1
ATOM 3244 C C . ASN B 1 87 ? -3.746 9.328 -0.343 1 98.44 87 ASN B C 1
ATOM 3246 O O . ASN B 1 87 ? -4.859 9.531 -0.828 1 98.44 87 ASN B O 1
ATOM 3250 N N . ARG B 1 88 ? -2.656 9.688 -0.945 1 96.31 88 ARG B N 1
ATOM 3251 C CA . ARG B 1 88 ? -2.674 10.453 -2.189 1 96.31 88 ARG B CA 1
ATOM 3252 C C . ARG B 1 88 ? -3.043 9.562 -3.371 1 96.31 88 ARG B C 1
ATOM 3254 O O . ARG B 1 88 ? -3.738 10 -4.289 1 96.31 88 ARG B O 1
ATOM 3261 N N . GLY B 1 89 ? -2.535 8.289 -3.275 1 91.44 89 GLY B N 1
ATOM 3262 C CA . GLY B 1 89 ? -2.697 7.422 -4.426 1 91.44 89 GLY B CA 1
ATOM 3263 C C . GLY B 1 89 ? -1.827 7.82 -5.605 1 91.44 89 GLY B C 1
ATOM 3264 O O . GLY B 1 89 ? -0.624 8.039 -5.445 1 91.44 89 GLY B O 1
ATOM 3265 N N . ALA B 1 90 ? -2.426 7.906 -6.785 1 86.25 90 ALA B N 1
ATOM 3266 C CA . ALA B 1 90 ? -1.698 8.305 -7.988 1 86.25 90 ALA B CA 1
ATOM 3267 C C . ALA B 1 90 ? -1.463 9.812 -8.008 1 86.25 90 ALA B C 1
ATOM 3269 O O . ALA B 1 90 ? -2.338 10.594 -7.617 1 86.25 90 ALA B O 1
ATOM 3270 N N . PRO B 1 91 ? -0.269 10.188 -8.539 1 85.56 91 PRO B N 1
ATOM 3271 C CA . PRO B 1 91 ? -0.078 11.625 -8.727 1 85.56 91 PRO B CA 1
ATOM 3272 C C . PRO B 1 91 ? -1.147 12.258 -9.617 1 85.56 91 PRO B C 1
ATOM 3274 O O . PRO B 1 91 ? -1.625 11.617 -10.555 1 85.56 91 PRO B O 1
ATOM 3277 N N . GLN B 1 92 ? -1.463 13.484 -9.391 1 88.12 92 GLN B N 1
ATOM 3278 C CA . GLN B 1 92 ? -2.527 14.164 -10.117 1 88.12 92 GLN B CA 1
ATOM 3279 C C . GLN B 1 92 ? -2.221 14.219 -11.609 1 88.12 92 GLN B C 1
ATOM 3281 O O . GLN B 1 92 ? -3.137 14.242 -12.438 1 88.12 92 GLN B O 1
ATOM 3286 N N . GLN B 1 93 ? -0.951 14.234 -11.93 1 84.06 93 GLN B N 1
ATOM 3287 C CA . GLN B 1 93 ? -0.554 14.266 -13.336 1 84.06 93 GLN B CA 1
ATOM 3288 C C . GLN B 1 93 ? -0.966 12.984 -14.047 1 84.06 93 GLN B C 1
ATOM 3290 O O . GLN B 1 93 ? -1.117 12.969 -15.273 1 84.06 93 GLN B O 1
ATOM 3295 N N . VAL B 1 94 ? -1.115 11.969 -13.227 1 82.75 94 VAL B N 1
ATOM 3296 C CA . VAL B 1 94 ? -1.498 10.672 -13.773 1 82.75 94 VAL B CA 1
ATOM 3297 C C . VAL B 1 94 ? -3.016 10.508 -13.711 1 82.75 94 VAL B C 1
ATOM 3299 O O . VAL B 1 94 ? -3.65 10.141 -14.703 1 82.75 94 VAL B O 1
ATOM 3302 N N . GLN B 1 95 ? -3.594 10.82 -12.617 1 87 95 GLN B N 1
ATOM 3303 C CA . GLN B 1 95 ? -5.035 10.711 -12.406 1 87 95 GLN B CA 1
ATOM 3304 C C . GLN B 1 95 ? -5.496 11.625 -11.273 1 87 95 GLN B C 1
ATOM 3306 O O . GLN B 1 95 ? -5.039 11.492 -10.133 1 87 95 GLN B O 1
ATOM 3311 N N . THR B 1 96 ? -6.438 12.531 -11.594 1 92 96 THR B N 1
ATOM 3312 C CA . THR B 1 96 ? -7.012 13.398 -10.578 1 92 96 THR B CA 1
ATOM 3313 C C . THR B 1 96 ? -8.047 12.648 -9.742 1 92 96 THR B C 1
ATOM 3315 O O . THR B 1 96 ? -8.57 11.625 -10.18 1 92 96 THR B O 1
ATOM 3318 N N . ASN B 1 97 ? -8.297 13.18 -8.539 1 95.94 97 ASN B N 1
ATOM 3319 C CA . ASN B 1 97 ? -9.375 12.703 -7.68 1 95.94 97 ASN B CA 1
ATOM 3320 C C . ASN B 1 97 ? -9.195 11.227 -7.332 1 95.94 97 ASN B C 1
ATOM 3322 O O . ASN B 1 97 ? -10.164 10.461 -7.328 1 95.94 97 ASN B O 1
ATOM 3326 N N . ASN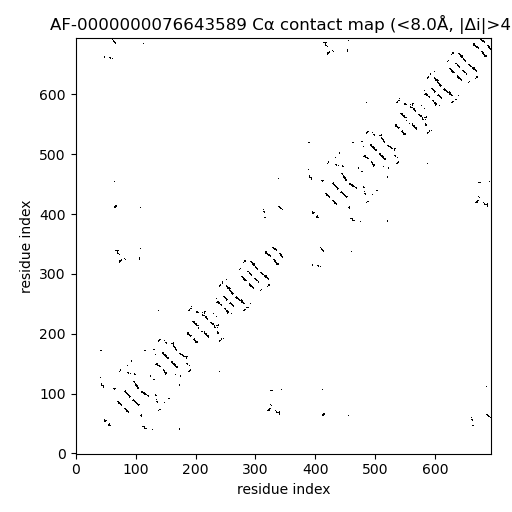 B 1 98 ? -7.973 10.82 -7.02 1 94.06 98 ASN B N 1
ATOM 3327 C CA . ASN B 1 98 ? -7.641 9.422 -6.789 1 94.06 98 ASN B CA 1
ATOM 3328 C C . ASN B 1 98 ? -7.359 9.156 -5.312 1 94.06 98 ASN B C 1
ATOM 3330 O O . ASN B 1 98 ? -7.188 8 -4.91 1 94.06 98 ASN B O 1
ATOM 3334 N N . ALA B 1 99 ? -7.434 10.125 -4.457 1 97.56 99 ALA B N 1
ATOM 3335 C CA . ALA B 1 99 ? -7.035 9.977 -3.061 1 97.56 99 ALA B CA 1
ATOM 3336 C C . ALA B 1 99 ? -8.109 9.25 -2.258 1 97.56 99 ALA B C 1
ATOM 3338 O O . ALA B 1 99 ? -9.258 9.133 -2.707 1 97.56 99 ALA B O 1
ATOM 3339 N N . TRP B 1 100 ? -7.719 8.695 -1.114 1 98.19 100 TRP B N 1
ATOM 3340 C CA . TRP B 1 100 ? -8.656 8.023 -0.218 1 98.19 100 TRP B CA 1
ATOM 3341 C C . TRP B 1 100 ? -8.18 8.117 1.229 1 98.19 100 TRP B C 1
ATOM 3343 O O . TRP B 1 100 ? -7.09 8.625 1.502 1 98.19 100 TRP B O 1
ATOM 3353 N N . VAL B 1 101 ? -9.016 7.715 2.16 1 98.88 101 VAL B N 1
ATOM 3354 C CA . VAL B 1 101 ? -8.672 7.633 3.576 1 98.88 101 VAL B CA 1
ATOM 3355 C C . VAL B 1 101 ? -8.766 6.184 4.047 1 98.88 101 VAL B C 1
ATOM 3357 O O . VAL B 1 101 ? -9.797 5.531 3.873 1 98.88 101 VAL B O 1
ATOM 3360 N N . SER B 1 102 ? -7.73 5.676 4.586 1 98.88 102 SER B N 1
ATOM 3361 C CA . SER B 1 102 ? -7.746 4.375 5.25 1 98.88 102 SER B CA 1
ATOM 3362 C C . SER B 1 102 ? -7.844 4.531 6.766 1 98.88 102 SER B C 1
ATOM 3364 O O . SER B 1 102 ? -7.508 5.586 7.309 1 98.88 102 SER B O 1
ATOM 3366 N N . LEU B 1 103 ? -8.367 3.533 7.441 1 98.94 103 LEU B N 1
ATOM 3367 C CA . LEU B 1 103 ? -8.383 3.424 8.898 1 98.94 103 LEU B CA 1
ATOM 3368 C C . LEU B 1 103 ? -7.527 2.254 9.359 1 98.94 103 LEU B C 1
ATOM 3370 O O . LEU B 1 103 ? -7.758 1.11 8.961 1 98.94 103 LEU B O 1
ATOM 3374 N N . ILE B 1 104 ? -6.559 2.557 10.164 1 98.94 104 ILE B N 1
ATOM 3375 C CA . ILE B 1 104 ? -5.531 1.599 10.562 1 98.94 104 ILE B CA 1
ATOM 3376 C C . ILE B 1 104 ? -5.574 1.385 12.07 1 98.94 104 ILE B C 1
ATOM 3378 O O . ILE B 1 104 ? -5.746 2.338 12.836 1 98.94 104 ILE B O 1
ATOM 3382 N N . ASN B 1 105 ? -5.41 0.142 12.508 1 98.88 105 ASN B N 1
ATOM 3383 C CA . ASN B 1 105 ? -5.359 -0.19 13.93 1 98.88 105 ASN B CA 1
ATOM 3384 C C . ASN B 1 105 ? -4.027 0.22 14.547 1 98.88 105 ASN B C 1
ATOM 3386 O O . ASN B 1 105 ? -3.057 0.477 13.836 1 98.88 105 ASN B O 1
ATOM 3390 N N . HIS B 1 106 ? -3.941 0.122 15.859 1 98.44 106 HIS B N 1
ATOM 3391 C CA . HIS B 1 106 ? -2.756 0.512 16.609 1 98.44 106 HIS B CA 1
ATOM 3392 C C . HIS B 1 106 ? -1.563 -0.37 16.266 1 98.44 106 HIS B C 1
ATOM 3394 O O . HIS B 1 106 ? -0.414 0.069 16.344 1 98.44 106 HIS B O 1
ATOM 3400 N N . ASP B 1 107 ? -1.87 -1.579 15.891 1 98.38 107 ASP B N 1
ATOM 3401 C CA . ASP B 1 107 ? -0.788 -2.525 15.641 1 98.38 107 ASP B CA 1
ATOM 3402 C C . ASP B 1 107 ? -0.375 -2.516 14.172 1 98.38 107 ASP B C 1
ATOM 3404 O O . ASP B 1 107 ? 0.402 -3.367 13.734 1 98.38 107 ASP B O 1
ATOM 3408 N N . GLY B 1 108 ? -0.908 -1.583 13.422 1 98.75 108 GLY B N 1
ATOM 3409 C CA . GLY B 1 108 ? -0.544 -1.444 12.016 1 98.75 108 GLY B CA 1
ATOM 3410 C C . GLY B 1 108 ? -1.439 -2.24 11.086 1 98.75 108 GLY B C 1
ATOM 3411 O O . GLY B 1 108 ? -1.358 -2.096 9.867 1 98.75 108 GLY B O 1
ATOM 3412 N N . SER B 1 109 ? -2.299 -3.1 11.617 1 98.88 109 SER B N 1
ATOM 3413 C CA . SER B 1 109 ? -3.213 -3.859 10.773 1 98.88 109 SER B CA 1
ATOM 3414 C C . SER B 1 109 ? -4.34 -2.979 10.242 1 98.88 109 SER B C 1
ATOM 3416 O O . SER B 1 109 ? -4.648 -1.939 10.828 1 98.88 109 SER B O 1
ATOM 3418 N N . VAL B 1 110 ? -4.953 -3.406 9.219 1 98.88 110 VAL B N 1
ATOM 3419 C CA . VAL B 1 110 ? -5.949 -2.602 8.523 1 98.88 110 VAL B CA 1
ATOM 3420 C C . VAL B 1 110 ? -7.324 -2.82 9.148 1 98.88 110 VAL B C 1
ATOM 3422 O O . VAL B 1 110 ? -7.746 -3.961 9.359 1 98.88 110 VAL B O 1
ATOM 3425 N N . HIS B 1 111 ? -7.992 -1.783 9.5 1 98.81 111 HIS B N 1
ATOM 3426 C CA . HIS B 1 111 ? -9.406 -1.831 9.844 1 98.81 111 HIS B CA 1
ATOM 3427 C C . HIS B 1 111 ? -10.281 -1.657 8.602 1 98.81 111 HIS B C 1
ATOM 3429 O O . HIS B 1 111 ? -11.133 -2.5 8.32 1 98.81 111 HIS B O 1
ATOM 3435 N N . THR B 1 112 ? -10.094 -0.64 7.879 1 98.62 112 THR B N 1
ATOM 3436 C CA . THR B 1 112 ? -10.797 -0.292 6.648 1 98.62 112 THR B CA 1
ATOM 3437 C C . THR B 1 112 ? -9.812 0.187 5.582 1 98.62 112 THR B C 1
ATOM 3439 O O . THR B 1 112 ? -9.094 1.165 5.789 1 98.62 112 THR B O 1
ATOM 3442 N N . SER B 1 113 ? -9.828 -0.457 4.469 1 98.25 113 SER B N 1
ATOM 3443 C CA . SER B 1 113 ? -8.844 -0.132 3.439 1 98.25 113 SER B CA 1
ATOM 3444 C C . SER B 1 113 ? -9.125 1.233 2.82 1 98.25 113 SER B C 1
ATOM 3446 O O . SER B 1 113 ? -8.219 2.053 2.672 1 98.25 113 SER B O 1
ATOM 3448 N N . LYS B 1 114 ? -10.344 1.468 2.453 1 98 114 LYS B N 1
ATOM 3449 C CA . LYS B 1 114 ? -10.797 2.742 1.899 1 98 114 LYS B CA 1
ATOM 3450 C C . LYS B 1 114 ? -12.109 3.186 2.541 1 98 114 LYS B C 1
ATOM 3452 O O . LYS B 1 114 ? -13.188 2.82 2.072 1 98 114 LYS B O 1
ATOM 3457 N N . TRP B 1 115 ? -11.977 3.98 3.555 1 98.5 115 TRP B N 1
ATOM 3458 C CA . TRP B 1 115 ? -13.164 4.52 4.219 1 98.5 115 TRP B CA 1
ATOM 3459 C C . TRP B 1 115 ? -13.805 5.617 3.379 1 98.5 115 TRP B C 1
ATOM 3461 O O . TRP B 1 115 ? -14.953 5.488 2.953 1 98.5 115 TRP B O 1
ATOM 3471 N N . ILE B 1 116 ? -13.062 6.613 3.145 1 98.38 116 ILE B N 1
ATOM 3472 C CA . ILE B 1 116 ? -13.453 7.625 2.17 1 98.38 116 ILE B CA 1
ATOM 3473 C C . ILE B 1 116 ? -12.703 7.391 0.859 1 98.38 116 ILE B C 1
ATOM 3475 O O . ILE B 1 116 ? -11.492 7.164 0.862 1 98.38 116 ILE B O 1
ATOM 3479 N N . GLY B 1 117 ? -13.453 7.438 -0.256 1 97.31 117 GLY B N 1
ATOM 3480 C CA . GLY B 1 117 ? -12.805 7.332 -1.553 1 97.31 117 GLY B CA 1
ATOM 3481 C C . GLY B 1 117 ? -12.797 5.914 -2.098 1 97.31 117 GLY B C 1
ATOM 3482 O O . GLY B 1 117 ? -11.891 5.539 -2.846 1 97.31 117 GLY B O 1
ATOM 3483 N N . MET B 1 118 ? -13.742 5.094 -1.776 1 93.81 118 MET B N 1
ATOM 3484 C CA . MET B 1 118 ? -13.797 3.727 -2.283 1 93.81 118 MET B CA 1
ATOM 3485 C C . MET B 1 118 ? -14.211 3.707 -3.752 1 93.81 118 MET B C 1
ATOM 3487 O O . MET B 1 118 ? -13.93 2.742 -4.465 1 93.81 118 MET B O 1
ATOM 3491 N N . GLN B 1 119 ? -14.828 4.785 -4.207 1 92.94 119 GLN B N 1
ATOM 3492 C CA . GLN B 1 119 ? -15.32 4.859 -5.578 1 92.94 119 GLN B CA 1
ATOM 3493 C C . GLN B 1 119 ? -14.188 5.191 -6.547 1 92.94 119 GLN B C 1
ATOM 3495 O O . GLN B 1 119 ? -13.25 5.914 -6.188 1 92.94 119 GLN B O 1
ATOM 3500 N N . ASN B 1 120 ? -14.312 4.727 -7.703 1 89.25 120 ASN B N 1
ATOM 3501 C CA . ASN B 1 120 ? -13.406 5.199 -8.75 1 89.25 120 ASN B CA 1
ATOM 3502 C C . ASN B 1 120 ? -13.648 6.672 -9.07 1 89.25 120 ASN B C 1
ATOM 3504 O O . ASN B 1 120 ? -14.758 7.176 -8.898 1 89.25 120 ASN B O 1
ATOM 3508 N N . PRO B 1 121 ? -12.602 7.289 -9.547 1 87.56 121 PRO B N 1
ATOM 3509 C CA . PRO B 1 121 ? -12.719 8.727 -9.797 1 87.56 121 PRO B CA 1
ATOM 3510 C C . PRO B 1 121 ? -13.922 9.078 -10.672 1 87.56 121 PRO B C 1
ATOM 3512 O O . PRO B 1 121 ? -14.602 10.078 -10.43 1 87.56 121 PRO B O 1
ATOM 3515 N N . SER B 1 122 ? -14.281 8.25 -11.625 1 88.12 122 SER B N 1
ATOM 3516 C CA . SER B 1 122 ? -15.383 8.547 -12.547 1 88.12 122 SER B CA 1
ATOM 3517 C C . SER B 1 122 ? -16.734 8.453 -11.844 1 88.12 122 SER B C 1
ATOM 3519 O O . SER B 1 122 ? -17.719 9.047 -12.289 1 88.12 122 SER B O 1
ATOM 3521 N N . GLN B 1 123 ? -16.812 7.73 -10.727 1 94.06 123 GLN B N 1
ATOM 3522 C CA . GLN B 1 123 ? -18.047 7.512 -9.992 1 94.06 123 GLN B CA 1
ATOM 3523 C C . GLN B 1 123 ? -18.266 8.602 -8.945 1 94.06 123 GLN B C 1
ATOM 3525 O O . GLN B 1 123 ? -19.375 8.75 -8.422 1 94.06 123 GLN B O 1
ATOM 3530 N N . ARG B 1 124 ? -17.266 9.367 -8.656 1 96.75 124 ARG B N 1
ATOM 3531 C CA . ARG B 1 124 ? -17.281 10.266 -7.508 1 96.75 124 ARG B CA 1
ATOM 3532 C C . ARG B 1 124 ? -18.125 11.492 -7.789 1 96.75 124 ARG B C 1
ATOM 3534 O O . ARG B 1 124 ? -18.656 12.117 -6.859 1 96.75 124 ARG B O 1
ATOM 3541 N N . SER B 1 125 ? -18.266 11.875 -9.07 1 94.69 125 SER B N 1
ATOM 3542 C CA . SER B 1 125 ? -19.062 13.031 -9.445 1 94.69 125 SER B CA 1
ATOM 3543 C C . SER B 1 125 ? -20.562 12.75 -9.273 1 94.69 125 SER B C 1
ATOM 3545 O O . SER B 1 125 ? -21.375 13.672 -9.211 1 94.69 125 SER B O 1
ATOM 3547 N N . GLU B 1 126 ? -20.953 11.422 -9.195 1 94.88 126 GLU B N 1
ATOM 3548 C CA . GLU B 1 126 ? -22.344 11.023 -9.094 1 94.88 126 GLU B CA 1
ATOM 3549 C C . GLU B 1 126 ? -22.812 10.984 -7.641 1 94.88 126 GLU B C 1
ATOM 3551 O O . GLU B 1 126 ? -24 10.844 -7.363 1 94.88 126 GLU B O 1
ATOM 3556 N N . LEU B 1 127 ? -21.859 11.133 -6.773 1 96.44 127 LEU B N 1
ATOM 3557 C CA . LEU B 1 127 ? -22.203 11.141 -5.359 1 96.44 127 LEU B CA 1
ATOM 3558 C C . LEU B 1 127 ? -22.891 12.453 -4.977 1 96.44 127 LEU B C 1
ATOM 3560 O O . LEU B 1 127 ? -22.797 13.445 -5.703 1 96.44 127 LEU B O 1
ATOM 3564 N N . SER B 1 128 ? -23.656 12.367 -3.816 1 95.19 128 SER B N 1
ATOM 3565 C CA . SER B 1 128 ? -24.312 13.555 -3.289 1 95.19 128 SER B CA 1
ATOM 3566 C C . SER B 1 128 ? -23.906 13.812 -1.841 1 95.19 128 SER B C 1
ATOM 3568 O O . SER B 1 128 ? -24.375 13.125 -0.93 1 95.19 128 SER B O 1
ATOM 3570 N N . PRO B 1 129 ? -23.141 14.867 -1.578 1 96.88 129 PRO B N 1
ATOM 3571 C CA . PRO B 1 129 ? -22.438 15.672 -2.584 1 96.88 129 PRO B CA 1
ATOM 3572 C C . PRO B 1 129 ? -21.328 14.906 -3.301 1 96.88 129 PRO B C 1
ATOM 3574 O O . PRO B 1 129 ? -20.953 13.812 -2.871 1 96.88 129 PRO B O 1
ATOM 3577 N N . PRO B 1 130 ? -20.812 15.484 -4.43 1 97.25 130 PRO B N 1
ATOM 3578 C CA . PRO B 1 130 ? -19.672 14.836 -5.098 1 97.25 130 PRO B CA 1
ATOM 3579 C C . PRO B 1 130 ? -18.422 14.789 -4.223 1 97.25 130 PRO B C 1
ATOM 3581 O O . PRO B 1 130 ? -18.219 15.672 -3.387 1 97.25 130 PRO B O 1
ATOM 3584 N N . LEU B 1 131 ? -17.625 13.766 -4.434 1 98.19 131 LEU B N 1
ATOM 3585 C CA . LEU B 1 131 ? -16.344 13.664 -3.732 1 98.19 131 LEU B CA 1
ATOM 3586 C C . LEU B 1 131 ? -15.211 14.211 -4.586 1 98.19 131 LEU B C 1
ATOM 3588 O O . LEU B 1 131 ? -15.031 13.797 -5.734 1 98.19 131 LEU B O 1
ATOM 3592 N N . VAL B 1 132 ? -14.508 15.164 -4.086 1 97.62 132 VAL B N 1
ATOM 3593 C CA . VAL B 1 132 ? -13.258 15.648 -4.668 1 97.62 132 VAL B CA 1
ATOM 3594 C C . VAL B 1 132 ? -12.125 15.492 -3.66 1 97.62 132 VAL B C 1
ATOM 3596 O O . VAL B 1 132 ? -12.195 16.016 -2.545 1 97.62 132 VAL B O 1
ATOM 3599 N N . PHE B 1 133 ? -11.148 14.766 -4.016 1 98.19 133 PHE B N 1
ATOM 3600 C CA . PHE B 1 133 ? -10 14.461 -3.172 1 98.19 133 PHE B CA 1
ATOM 3601 C C . PHE B 1 133 ? -8.766 14.18 -4.02 1 98.19 133 PHE B C 1
ATOM 3603 O O . PHE B 1 133 ? -8.594 13.062 -4.516 1 98.19 133 PHE B O 1
ATOM 3610 N N . ASN B 1 134 ? -7.879 15.133 -4.148 1 97 134 ASN B N 1
ATOM 3611 C CA . ASN B 1 134 ? -6.852 15.109 -5.188 1 97 134 ASN B CA 1
ATOM 3612 C C . ASN B 1 134 ? -5.496 14.695 -4.625 1 97 134 ASN B C 1
ATOM 3614 O O . ASN B 1 134 ? -5.027 13.586 -4.875 1 97 134 ASN B O 1
ATOM 3618 N N . GLU B 1 135 ? -4.938 15.539 -3.787 1 96.06 135 GLU B N 1
ATOM 3619 C CA . GLU B 1 135 ? -3.578 15.328 -3.297 1 96.06 135 GLU B CA 1
ATOM 3620 C C . GLU B 1 135 ? -3.449 15.75 -1.834 1 96.06 135 GLU B C 1
ATOM 3622 O O . GLU B 1 135 ? -2.777 16.734 -1.521 1 96.06 135 GLU B O 1
ATOM 3627 N N . PRO B 1 136 ? -3.996 14.938 -0.983 1 98.31 136 PRO B N 1
ATOM 3628 C CA . PRO B 1 136 ? -3.953 15.297 0.436 1 98.31 136 PRO B CA 1
ATOM 3629 C C . PRO B 1 136 ? -2.531 15.352 0.988 1 98.31 136 PRO B C 1
ATOM 3631 O O . PRO B 1 136 ? -1.692 14.523 0.634 1 98.31 136 PRO B O 1
ATOM 3634 N N . LEU B 1 137 ? -2.252 16.344 1.797 1 98.12 137 LEU B N 1
ATOM 3635 C CA . LEU B 1 137 ? -1.003 16.516 2.531 1 98.12 137 LEU B CA 1
ATOM 3636 C C . LEU B 1 137 ? -1.241 16.438 4.035 1 98.12 137 LEU B C 1
ATOM 3638 O O . LEU B 1 137 ? -1.655 15.391 4.547 1 98.12 137 LEU B O 1
ATOM 3642 N N . GLY B 1 138 ? -1.11 17.5 4.789 1 98.81 138 GLY B N 1
ATOM 3643 C CA . GLY B 1 138 ? -1.375 17.516 6.219 1 98.81 138 GLY B CA 1
ATOM 3644 C C . GLY B 1 138 ? -2.85 17.391 6.555 1 98.81 138 GLY B C 1
ATOM 3645 O O . GLY B 1 138 ? -3.707 17.781 5.754 1 98.81 138 GLY B O 1
ATOM 3646 N N . SER B 1 139 ? -3.092 16.922 7.766 1 98.88 139 SER B N 1
ATOM 3647 C CA . SER B 1 139 ? -4.473 16.734 8.195 1 98.88 139 SER B CA 1
ATOM 3648 C C . SER B 1 139 ? -4.602 16.859 9.711 1 98.88 139 SER B C 1
ATOM 3650 O O . SER B 1 139 ? -3.607 16.734 10.438 1 98.88 139 SER B O 1
ATOM 3652 N N . THR B 1 140 ? -5.812 17.156 10.125 1 98.81 140 THR B N 1
ATOM 3653 C CA . THR B 1 140 ? -6.148 17.188 11.547 1 98.81 140 THR B CA 1
ATOM 3654 C C . THR B 1 140 ? -7.629 16.891 11.758 1 98.81 140 THR B C 1
ATOM 3656 O O . THR B 1 140 ? -8.414 16.906 10.805 1 98.81 140 THR B O 1
ATOM 3659 N N . ILE B 1 141 ? -7.957 16.484 12.945 1 98.75 141 ILE B N 1
ATOM 3660 C CA . ILE B 1 141 ? -9.352 16.297 13.336 1 98.75 141 ILE B CA 1
ATOM 3661 C C . ILE B 1 141 ? -9.719 17.281 14.438 1 98.75 141 ILE B C 1
ATOM 3663 O O . ILE B 1 141 ? -8.984 17.422 15.43 1 98.75 141 ILE B O 1
ATOM 3667 N N . ALA B 1 142 ? -10.766 17.984 14.234 1 98.31 142 ALA B N 1
ATOM 3668 C CA . ALA B 1 142 ? -11.305 18.906 15.242 1 98.31 142 ALA B CA 1
ATOM 3669 C C . ALA B 1 142 ? -12.828 18.938 15.18 1 98.31 142 ALA B C 1
ATOM 3671 O O . ALA B 1 142 ? -13.414 19.062 14.102 1 98.31 142 ALA B O 1
ATOM 3672 N N . ASP B 1 143 ? -13.453 18.781 16.344 1 97.25 143 ASP B N 1
ATOM 3673 C CA . ASP B 1 143 ? -14.898 18.891 16.5 1 97.25 143 ASP B CA 1
ATOM 3674 C C . ASP B 1 143 ? -15.633 17.984 15.508 1 97.25 143 ASP B C 1
ATOM 3676 O O . ASP B 1 143 ? -16.547 18.438 14.812 1 97.25 143 ASP B O 1
ATOM 3680 N N . GLY B 1 144 ? -15.203 16.812 15.344 1 97.88 144 GLY B N 1
ATOM 3681 C CA . GLY B 1 144 ? -15.875 15.805 14.539 1 97.88 144 GLY B CA 1
ATOM 3682 C C . GLY B 1 144 ? -15.656 15.984 13.047 1 97.88 144 GLY B C 1
ATOM 3683 O O . GLY B 1 144 ? -16.375 15.398 12.234 1 97.88 144 GLY B O 1
ATOM 3684 N N . ILE B 1 145 ? -14.703 16.828 12.703 1 98.62 145 ILE B N 1
ATOM 3685 C CA . ILE B 1 145 ? -14.43 17.109 11.297 1 98.62 145 ILE B CA 1
ATOM 3686 C C . ILE B 1 145 ? -12.984 16.734 10.969 1 98.62 145 ILE B C 1
ATOM 3688 O O . ILE B 1 145 ? -12.062 17.078 11.727 1 98.62 145 ILE B O 1
ATOM 3692 N N . LEU B 1 146 ? -12.797 16 9.898 1 98.88 146 LEU B N 1
ATOM 3693 C CA . LEU B 1 146 ? -11.477 15.797 9.305 1 98.88 146 LEU B CA 1
ATOM 3694 C C . LEU B 1 146 ? -11.125 16.938 8.359 1 98.88 146 LEU B C 1
ATOM 3696 O O . LEU B 1 146 ? -11.844 17.203 7.395 1 98.88 146 LEU B O 1
ATOM 3700 N N . TYR B 1 147 ? -10.086 17.672 8.648 1 98.94 147 TYR B N 1
ATOM 3701 C CA . TYR B 1 147 ? -9.531 18.703 7.781 1 98.94 147 TYR B CA 1
ATOM 3702 C C . TYR B 1 147 ? -8.305 18.188 7.043 1 98.94 147 TYR B C 1
ATOM 3704 O O . TYR B 1 147 ? -7.395 17.625 7.656 1 98.94 147 TYR B O 1
ATOM 3712 N N . VAL B 1 148 ? -8.281 18.391 5.719 1 98.94 148 VAL B N 1
ATOM 3713 C CA . VAL B 1 148 ? -7.152 17.906 4.934 1 98.94 148 VAL B CA 1
ATOM 3714 C C . VAL B 1 148 ? -6.668 19.016 3.996 1 98.94 148 VAL B C 1
ATOM 3716 O O . VAL B 1 148 ? -7.457 19.594 3.238 1 98.94 148 VAL B O 1
ATOM 3719 N N . ALA B 1 149 ? -5.371 19.359 4.082 1 98.88 149 ALA B N 1
ATOM 3720 C CA . ALA B 1 149 ? -4.766 20.219 3.064 1 98.88 149 ALA B CA 1
ATOM 3721 C C . ALA B 1 149 ? -4.742 19.516 1.707 1 98.88 149 ALA B C 1
ATOM 3723 O O . ALA B 1 149 ? -4.207 18.406 1.579 1 98.88 149 ALA B O 1
ATOM 3724 N N . ASP B 1 150 ? -5.336 20.109 0.743 1 98.44 150 ASP B N 1
ATOM 3725 C CA . ASP B 1 150 ? -5.453 19.578 -0.614 1 98.44 150 ASP B CA 1
ATOM 3726 C C . ASP B 1 150 ? -5.309 20.703 -1.648 1 98.44 150 ASP B C 1
ATOM 3728 O O . ASP B 1 150 ? -4.891 21.812 -1.317 1 98.44 150 ASP B O 1
ATOM 3732 N N . ARG B 1 151 ? -5.457 20.344 -2.898 1 96.94 151 ARG B N 1
ATOM 3733 C CA . ARG B 1 151 ? -5.402 21.375 -3.936 1 96.94 151 ARG B CA 1
ATOM 3734 C C . ARG B 1 151 ? -6.23 20.969 -5.152 1 96.94 151 ARG B C 1
ATOM 3736 O O . ARG B 1 151 ? -6.484 19.781 -5.371 1 96.94 151 ARG B O 1
ATOM 3743 N N . ASP B 1 152 ? -6.695 21.891 -5.816 1 96.44 152 ASP B N 1
ATOM 3744 C CA . ASP B 1 152 ? -7.277 21.734 -7.145 1 96.44 152 ASP B CA 1
ATOM 3745 C C . ASP B 1 152 ? -6.328 22.234 -8.227 1 96.44 152 ASP B C 1
ATOM 3747 O O . ASP B 1 152 ? -5.52 23.141 -7.977 1 96.44 152 ASP B O 1
ATOM 3751 N N . GLY B 1 153 ? -6.41 21.594 -9.344 1 94.31 153 GLY B N 1
ATOM 3752 C CA . GLY B 1 153 ? -5.578 22.016 -10.461 1 94.31 153 GLY B CA 1
ATOM 3753 C C . GLY B 1 153 ? -4.129 21.609 -10.312 1 94.31 153 GLY B C 1
ATOM 3754 O O . GLY B 1 153 ? -3.828 20.594 -9.68 1 94.31 153 GLY B O 1
ATOM 3755 N N . GLY B 1 154 ? -3.176 22.297 -11.133 1 90.75 154 GLY B N 1
ATOM 3756 C CA . GLY B 1 154 ? -1.75 22.016 -11.086 1 90.75 154 GLY B CA 1
ATOM 3757 C C . GLY B 1 154 ? -1.344 20.844 -11.977 1 90.75 154 GLY B C 1
ATOM 3758 O O . GLY B 1 154 ? -0.318 20.203 -11.734 1 90.75 154 GLY B O 1
ATOM 3759 N N . THR B 1 155 ? -2.193 20.469 -12.844 1 89.56 155 THR B N 1
ATOM 3760 C CA . THR B 1 155 ? -1.901 19.312 -13.68 1 89.56 155 THR B CA 1
ATOM 3761 C C . THR B 1 155 ? -1.271 19.75 -15 1 89.56 155 THR B C 1
ATOM 3763 O O . THR B 1 155 ? -0.901 18.906 -15.828 1 89.56 155 THR B O 1
ATOM 3766 N N . GLY B 1 156 ? -1.16 21.047 -15.211 1 86.81 156 GLY B N 1
ATOM 3767 C CA . GLY B 1 156 ? -0.587 21.609 -16.422 1 86.81 156 GLY B CA 1
ATOM 3768 C C . GLY B 1 156 ? -0.587 23.125 -16.438 1 86.81 156 GLY B C 1
ATOM 3769 O O . GLY B 1 156 ? -1.104 23.75 -15.516 1 86.81 156 GLY B O 1
ATOM 3770 N N . ASN B 1 157 ? -0.099 23.672 -17.422 1 86.94 157 ASN B N 1
ATOM 3771 C CA . ASN B 1 157 ? 0.056 25.109 -17.531 1 86.94 157 ASN B CA 1
ATOM 3772 C C . ASN B 1 157 ? -1.296 25.828 -17.562 1 86.94 157 ASN B C 1
ATOM 3774 O O . ASN B 1 157 ? -1.42 26.953 -17.094 1 86.94 157 ASN B O 1
ATOM 3778 N N . ASP B 1 158 ? -2.281 25.219 -18.109 1 91 158 ASP B N 1
ATOM 3779 C CA . ASP B 1 158 ? -3.602 25.812 -18.25 1 91 158 ASP B CA 1
ATOM 3780 C C . ASP B 1 158 ? -4.516 25.406 -17.094 1 91 158 ASP B C 1
ATOM 3782 O O . ASP B 1 158 ? -5.73 25.609 -17.156 1 91 158 ASP B O 1
ATOM 3786 N N . ASP B 1 159 ? -3.99 24.875 -16.031 1 93.19 159 ASP B N 1
ATOM 3787 C CA . ASP B 1 159 ? -4.73 24.422 -14.859 1 93.19 159 ASP B CA 1
ATOM 3788 C C . ASP B 1 159 ? -4.012 24.828 -13.57 1 93.19 159 ASP B C 1
ATOM 3790 O O . ASP B 1 159 ? -3.488 23.969 -12.852 1 93.19 159 ASP B O 1
ATOM 3794 N N . PRO B 1 160 ? -4.051 26.125 -13.336 1 93.19 160 PRO B N 1
ATOM 3795 C CA . PRO B 1 160 ? -3.311 26.594 -12.164 1 93.19 160 PRO B CA 1
ATOM 3796 C C . PRO B 1 160 ? -3.764 25.906 -10.867 1 93.19 160 PRO B C 1
ATOM 3798 O O . PRO B 1 160 ? -4.953 25.641 -10.695 1 93.19 160 PRO B O 1
ATOM 3801 N N . SER B 1 161 ? -2.773 25.734 -10.047 1 95.56 161 SER B N 1
ATOM 3802 C CA . SER B 1 161 ? -3.051 25.109 -8.758 1 95.56 161 SER B CA 1
ATOM 3803 C C . SER B 1 161 ? -3.66 26.109 -7.777 1 95.56 161 SER B C 1
ATOM 3805 O O . SER B 1 161 ? -3.254 27.266 -7.734 1 95.56 161 SER B O 1
ATOM 3807 N N . VAL B 1 162 ? -4.621 25.672 -6.988 1 97.69 162 VAL B N 1
ATOM 3808 C CA . VAL B 1 162 ? -5.203 26.453 -5.91 1 97.69 162 VAL B CA 1
ATOM 3809 C C . VAL B 1 162 ? -5.332 25.609 -4.652 1 97.69 162 VAL B C 1
ATOM 3811 O O . VAL B 1 162 ? -5.754 24.453 -4.719 1 97.69 162 VAL B O 1
ATOM 3814 N N . ALA B 1 163 ? -4.98 26.219 -3.525 1 98.5 163 ALA B N 1
ATOM 3815 C CA . ALA B 1 163 ? -5.062 25.516 -2.248 1 98.5 163 ALA B CA 1
ATOM 3816 C C . ALA B 1 163 ? -6.516 25.344 -1.808 1 98.5 163 ALA B C 1
ATOM 3818 O O . ALA B 1 163 ? -7.312 26.281 -1.896 1 98.5 163 ALA B O 1
ATOM 3819 N N . VAL B 1 164 ? -6.812 24.172 -1.369 1 98.69 164 VAL B N 1
ATOM 3820 C CA . VAL B 1 164 ? -8.148 23.859 -0.864 1 98.69 164 VAL B CA 1
ATOM 3821 C C . VAL B 1 164 ? -8.031 23.078 0.439 1 98.69 164 VAL B C 1
ATOM 3823 O O . VAL B 1 164 ? -7.242 22.125 0.535 1 98.69 164 VAL B O 1
ATOM 3826 N N . ILE B 1 165 ? -8.719 23.438 1.441 1 98.88 165 ILE B N 1
ATOM 3827 C CA . ILE B 1 165 ? -8.93 22.609 2.623 1 98.88 165 ILE B CA 1
ATOM 3828 C C . ILE B 1 165 ? -10.195 21.766 2.441 1 98.88 165 ILE B C 1
ATOM 3830 O O . ILE B 1 165 ? -11.297 22.312 2.363 1 98.88 165 ILE B O 1
ATOM 3834 N N . ARG B 1 166 ? -9.984 20.453 2.324 1 98.88 166 ARG B N 1
ATOM 3835 C CA . ARG B 1 166 ? -11.109 19.516 2.295 1 98.88 166 ARG B CA 1
ATOM 3836 C C . ARG B 1 166 ? -11.594 19.219 3.707 1 98.88 166 ARG B C 1
ATOM 3838 O O . ARG B 1 166 ? -10.789 19.016 4.617 1 98.88 166 ARG B O 1
ATOM 3845 N N . ARG B 1 167 ? -12.914 19.188 3.844 1 98.81 167 ARG B N 1
ATOM 3846 C CA . ARG B 1 167 ? -13.516 18.844 5.125 1 98.81 167 ARG B CA 1
ATOM 3847 C C . ARG B 1 167 ? -14.445 17.641 4.973 1 98.81 167 ARG B C 1
ATOM 3849 O O . ARG B 1 167 ? -15.227 17.562 4.02 1 98.81 167 ARG B O 1
ATOM 3856 N N . PHE B 1 168 ? -14.328 16.703 5.883 1 98.88 168 PHE B N 1
ATOM 3857 C CA . PHE B 1 168 ? -15.188 15.516 5.898 1 98.88 168 PHE B CA 1
ATOM 3858 C C . PHE B 1 168 ? -15.773 15.289 7.285 1 98.88 168 PHE B C 1
ATOM 3860 O O . PHE B 1 168 ? -15.086 15.477 8.297 1 98.88 168 PHE B O 1
ATOM 3867 N N . SER B 1 169 ? -17.031 14.836 7.363 1 98.62 169 SER B N 1
ATOM 3868 C CA . SER B 1 169 ? -17.625 14.406 8.625 1 98.62 169 SER B CA 1
ATOM 3869 C C . SER B 1 169 ? -16.969 13.141 9.148 1 98.62 169 SER B C 1
ATOM 3871 O O . SER B 1 169 ? -16.969 12.109 8.477 1 98.62 169 SER B O 1
ATOM 3873 N N . MET B 1 170 ? -16.453 13.211 10.383 1 98.38 170 MET B N 1
ATOM 3874 C CA . MET B 1 170 ? -15.852 12.016 10.969 1 98.38 170 MET B CA 1
ATOM 3875 C C . MET B 1 170 ? -16.922 10.961 11.266 1 98.38 170 MET B C 1
ATOM 3877 O O . MET B 1 170 ? -16.625 9.766 11.328 1 98.38 170 MET B O 1
ATOM 3881 N N . GLU B 1 171 ? -18.094 11.391 11.406 1 97.5 171 GLU B N 1
ATOM 3882 C CA . GLU B 1 171 ? -19.188 10.477 11.711 1 97.5 171 GLU B CA 1
ATOM 3883 C C . GLU B 1 171 ? -19.594 9.672 10.484 1 97.5 171 GLU B C 1
ATOM 3885 O O . GLU B 1 171 ? -19.797 8.453 10.562 1 97.5 171 GLU B O 1
ATOM 3890 N N . THR B 1 172 ? -19.656 10.344 9.266 1 97.5 172 THR B N 1
ATOM 3891 C CA . THR B 1 172 ? -20.297 9.695 8.125 1 97.5 172 THR B CA 1
ATOM 3892 C C . THR B 1 172 ? -19.312 9.555 6.961 1 97.5 172 THR B C 1
ATOM 3894 O O . THR B 1 172 ? -19.562 8.797 6.023 1 97.5 172 THR B O 1
ATOM 3897 N N . GLY B 1 173 ? -18.25 10.312 7 1 98.12 173 GLY B N 1
ATOM 3898 C CA . GLY B 1 173 ? -17.328 10.344 5.871 1 98.12 173 GLY B CA 1
ATOM 3899 C C . GLY B 1 173 ? -17.797 11.281 4.766 1 98.12 173 GLY B C 1
ATOM 3900 O O . GLY B 1 173 ? -17.109 11.43 3.75 1 98.12 173 GLY B O 1
ATOM 3901 N N . LYS B 1 174 ? -18.875 11.93 4.938 1 98.31 174 LYS B N 1
ATOM 3902 C CA . LYS B 1 174 ? -19.469 12.812 3.934 1 98.31 174 LYS B CA 1
ATOM 3903 C C . LYS B 1 174 ? -18.656 14.094 3.777 1 98.31 174 LYS B C 1
ATOM 3905 O O . LYS B 1 174 ? -18.234 14.695 4.77 1 98.31 174 LYS B O 1
ATOM 3910 N N . PRO B 1 175 ? -18.375 14.469 2.516 1 98.56 175 PRO B N 1
ATOM 3911 C CA . PRO B 1 175 ? -17.75 15.781 2.314 1 98.56 175 PRO B CA 1
ATOM 3912 C C . PRO B 1 175 ? -18.609 16.922 2.85 1 98.56 175 PRO B C 1
ATOM 3914 O O . PRO B 1 175 ? -19.844 16.891 2.727 1 98.56 175 PRO B O 1
ATOM 3917 N N . LEU B 1 176 ? -17.953 17.828 3.471 1 98.38 176 LEU B N 1
ATOM 3918 C CA . LEU B 1 176 ? -18.547 19.109 3.869 1 98.38 176 LEU B CA 1
ATOM 3919 C C . LEU B 1 176 ? -18.062 20.234 2.965 1 98.38 176 LEU B C 1
ATOM 3921 O O . LEU B 1 176 ? -17.406 19.984 1.953 1 98.38 176 LEU B O 1
ATOM 3925 N N . GLU B 1 177 ? -18.422 21.438 3.271 1 97.62 177 GLU B N 1
ATOM 3926 C CA . GLU B 1 177 ? -18.031 22.562 2.43 1 97.62 177 GLU B CA 1
ATOM 3927 C C . GLU B 1 177 ? -16.516 22.766 2.459 1 97.62 177 GLU B C 1
ATOM 3929 O O . GLU B 1 177 ? -15.914 22.797 3.531 1 97.62 177 GLU B O 1
ATOM 3934 N N . ASP B 1 178 ? -15.953 22.891 1.299 1 98.12 178 ASP B N 1
ATOM 3935 C CA . ASP B 1 178 ? -14.523 23.172 1.156 1 98.12 178 ASP B CA 1
ATOM 3936 C C . ASP B 1 178 ? -14.203 24.609 1.536 1 98.12 178 ASP B C 1
ATOM 3938 O O . ASP B 1 178 ? -15.078 25.469 1.527 1 98.12 178 ASP B O 1
ATOM 3942 N N . ILE B 1 179 ? -12.945 24.828 1.91 1 98.62 179 ILE B N 1
ATOM 3943 C CA . ILE B 1 179 ? -12.406 26.172 2.049 1 98.62 179 ILE B CA 1
ATOM 3944 C C . ILE B 1 179 ? -11.305 26.391 1.016 1 98.62 179 ILE B C 1
ATOM 3946 O O . ILE B 1 179 ? -10.258 25.75 1.071 1 98.62 179 ILE B O 1
ATOM 3950 N N . ARG B 1 180 ? -11.516 27.297 0.156 1 98.44 180 ARG B N 1
ATOM 3951 C CA . ARG B 1 180 ? -10.539 27.625 -0.881 1 98.44 180 ARG B CA 1
ATOM 3952 C C . ARG B 1 180 ? -9.727 28.859 -0.504 1 98.44 180 ARG B C 1
ATOM 3954 O O . ARG B 1 180 ? -10.297 29.875 -0.086 1 98.44 180 ARG B O 1
ATOM 3961 N N . ILE B 1 181 ? -8.477 28.734 -0.538 1 98.62 181 ILE B N 1
ATOM 3962 C CA . ILE B 1 181 ? -7.594 29.875 -0.384 1 98.62 181 ILE B CA 1
ATOM 3963 C C . ILE B 1 181 ? -7.102 30.344 -1.754 1 98.62 181 ILE B C 1
ATOM 3965 O O . ILE B 1 181 ? -6.039 29.922 -2.211 1 98.62 181 ILE B O 1
ATOM 3969 N N . GLU B 1 182 ? -7.785 31.25 -2.363 1 97.5 182 GLU B N 1
ATOM 3970 C CA . GLU B 1 182 ? -7.609 31.609 -3.764 1 97.5 182 GLU B CA 1
ATOM 3971 C C . GLU B 1 182 ? -6.211 32.156 -4.016 1 97.5 182 GLU B C 1
ATOM 3973 O O . GLU B 1 182 ? -5.648 31.984 -5.098 1 97.5 182 GLU B O 1
ATOM 3978 N N . ASP B 1 183 ? -5.652 32.75 -3.018 1 96.75 183 ASP B N 1
ATOM 3979 C CA . ASP B 1 183 ? -4.371 33.438 -3.186 1 96.75 183 ASP B CA 1
ATOM 3980 C C . ASP B 1 183 ? -3.209 32.469 -2.879 1 96.75 183 ASP B C 1
ATOM 3982 O O . ASP B 1 183 ? -2.062 32.906 -2.76 1 96.75 183 ASP B O 1
ATOM 3986 N N . SER B 1 184 ? -3.508 31.234 -2.756 1 97.75 184 SER B N 1
ATOM 3987 C CA . SER B 1 184 ? -2.469 30.25 -2.453 1 97.75 184 SER B CA 1
ATOM 3988 C C . SER B 1 184 ? -2.467 29.125 -3.465 1 97.75 184 SER B C 1
ATOM 3990 O O . SER B 1 184 ? -3.506 28.5 -3.717 1 97.75 184 SER B O 1
ATOM 3992 N N . PRO B 1 185 ? -1.304 28.797 -4.008 1 95.81 185 PRO B N 1
ATOM 3993 C CA . PRO B 1 185 ? -1.245 27.656 -4.918 1 95.81 185 PRO B CA 1
ATOM 3994 C C . PRO B 1 185 ? -1.352 26.312 -4.188 1 95.81 185 PRO B C 1
ATOM 3996 O O . PRO B 1 185 ? -1.818 25.328 -4.766 1 95.81 185 PRO B O 1
ATOM 3999 N N . TRP B 1 186 ? -0.841 26.219 -3 1 95.5 186 TRP B N 1
ATOM 4000 C CA . TRP B 1 186 ? -0.915 24.984 -2.225 1 95.5 186 TRP B CA 1
ATOM 4001 C C . TRP B 1 186 ? -0.588 25.234 -0.757 1 95.5 186 TRP B C 1
ATOM 4003 O O . TRP B 1 186 ? 0.023 26.25 -0.421 1 95.5 186 TRP B O 1
ATOM 4013 N N . ILE B 1 187 ? -1.035 24.391 0.079 1 98.44 187 ILE B N 1
ATOM 4014 C CA . ILE B 1 187 ? -0.778 24.422 1.515 1 98.44 187 ILE B CA 1
ATOM 4015 C C . ILE B 1 187 ? -0.29 23.047 1.973 1 98.44 187 ILE B C 1
ATOM 4017 O O . ILE B 1 187 ? -0.515 22.047 1.293 1 98.44 187 ILE B O 1
ATOM 4021 N N . ASN B 1 188 ? 0.406 23 3.055 1 98.5 188 ASN B N 1
ATOM 4022 C CA . ASN B 1 188 ? 1.103 21.781 3.449 1 98.5 188 ASN B CA 1
ATOM 4023 C C . ASN B 1 188 ? 0.453 21.141 4.668 1 98.5 188 ASN B C 1
ATOM 4025 O O . ASN B 1 188 ? -0.096 20.031 4.578 1 98.5 188 ASN B O 1
ATOM 4029 N N . ASP B 1 189 ? 0.517 21.766 5.816 1 98.88 189 ASP B N 1
ATOM 4030 C CA . ASP B 1 189 ? -0.047 21.203 7.035 1 98.88 189 ASP B CA 1
ATOM 4031 C C . ASP B 1 189 ? -1.121 22.109 7.625 1 98.88 189 ASP B C 1
ATOM 4033 O O . ASP B 1 189 ? -1.258 23.266 7.211 1 98.88 189 ASP B O 1
ATOM 4037 N N . ILE B 1 190 ? -1.902 21.562 8.547 1 98.81 190 ILE B N 1
ATOM 4038 C CA . ILE B 1 190 ? -3.066 22.281 9.047 1 98.81 190 ILE B CA 1
ATOM 4039 C C . ILE B 1 190 ? -3.277 21.953 10.523 1 98.81 190 ILE B C 1
ATOM 4041 O O . ILE B 1 190 ? -3.059 20.812 10.945 1 98.81 190 ILE B O 1
ATOM 4045 N N . THR B 1 191 ? -3.703 22.875 11.25 1 98.81 191 THR B N 1
ATOM 4046 C CA . THR B 1 191 ? -4.188 22.688 12.609 1 98.81 191 THR B CA 1
ATOM 4047 C C . THR B 1 191 ? -5.387 23.578 12.898 1 98.81 191 THR B C 1
ATOM 4049 O O . THR B 1 191 ? -5.613 24.562 12.188 1 98.81 191 THR B O 1
ATOM 4052 N N . VAL B 1 192 ? -6.16 23.234 13.828 1 98.75 192 VAL B N 1
ATOM 4053 C CA . VAL B 1 192 ? -7.359 23.969 14.219 1 98.75 192 VAL B CA 1
ATOM 4054 C C . VAL B 1 192 ? -7.32 24.266 15.711 1 98.75 192 VAL B C 1
ATOM 4056 O O . VAL B 1 192 ? -7.168 23.359 16.531 1 98.75 192 VAL B O 1
ATOM 4059 N N . ALA B 1 193 ? -7.477 25.547 16.016 1 98.44 193 ALA B N 1
ATOM 4060 C CA . ALA B 1 193 ? -7.5 25.953 17.406 1 98.44 193 ALA B CA 1
ATOM 4061 C C . ALA B 1 193 ? -8.852 25.656 18.047 1 98.44 193 ALA B C 1
ATOM 4063 O O . ALA B 1 193 ? -9.82 25.359 17.359 1 98.44 193 ALA B O 1
ATOM 4064 N N . GLU B 1 194 ? -8.906 25.797 19.375 1 97 194 GLU B N 1
ATOM 4065 C CA . GLU B 1 194 ? -10.102 25.453 20.141 1 97 194 GLU B CA 1
ATOM 4066 C C . GLU B 1 194 ? -11.289 26.312 19.719 1 97 194 GLU B C 1
ATOM 4068 O O . GLU B 1 194 ? -12.43 25.844 19.719 1 97 194 GLU B O 1
ATOM 4073 N N . ASP B 1 195 ? -11.039 27.547 19.328 1 97.19 195 ASP B N 1
ATOM 4074 C CA . ASP B 1 195 ? -12.125 28.453 18.969 1 97.19 195 ASP B CA 1
ATOM 4075 C C . ASP B 1 195 ? -12.57 28.25 17.531 1 97.19 195 ASP B C 1
ATOM 4077 O O . ASP B 1 195 ? -13.445 28.953 17.031 1 97.19 195 ASP B O 1
ATOM 4081 N N . GLY B 1 196 ? -11.898 27.328 16.812 1 98 196 GLY B N 1
ATOM 4082 C CA . GLY B 1 196 ? -12.289 27.016 15.445 1 98 196 GLY B CA 1
ATOM 4083 C C . GLY B 1 196 ? -11.406 27.688 14.406 1 98 196 GLY B C 1
ATOM 4084 O O . GLY B 1 196 ? -11.57 27.453 13.211 1 98 196 GLY B O 1
ATOM 4085 N N . THR B 1 197 ? -10.477 28.531 14.883 1 98.75 197 THR B N 1
ATOM 4086 C CA . THR B 1 197 ? -9.562 29.172 13.945 1 98.75 197 THR B CA 1
ATOM 4087 C C . THR B 1 197 ? -8.633 28.141 13.305 1 98.75 197 THR B C 1
ATOM 4089 O O . THR B 1 197 ? -8.062 27.297 14 1 98.75 197 THR B O 1
ATOM 4092 N N . ILE B 1 198 ? -8.5 28.203 11.984 1 98.88 198 ILE B N 1
ATOM 4093 C CA . ILE B 1 198 ? -7.637 27.297 11.234 1 98.88 198 ILE B CA 1
ATOM 4094 C C . ILE B 1 198 ? -6.316 27.984 10.914 1 98.88 198 ILE B C 1
ATOM 4096 O O . ILE B 1 198 ? -6.301 29.156 10.5 1 98.88 198 ILE B O 1
ATOM 4100 N N . TYR B 1 199 ? -5.219 27.344 11.172 1 98.94 199 TYR B N 1
ATOM 4101 C CA . TYR B 1 199 ? -3.9 27.75 10.703 1 98.94 199 TYR B CA 1
ATOM 4102 C C . TYR B 1 199 ? -3.316 26.719 9.742 1 98.94 199 TYR B C 1
ATOM 4104 O O . TYR B 1 199 ? -3.396 25.516 9.984 1 98.94 199 TYR B O 1
ATOM 4112 N N . THR B 1 200 ? -2.807 27.172 8.625 1 98.88 200 THR B N 1
ATOM 4113 C CA . THR B 1 200 ? -2.221 26.266 7.652 1 98.88 200 THR B CA 1
ATOM 4114 C C . THR B 1 200 ? -0.957 26.859 7.043 1 98.88 200 THR B C 1
ATOM 4116 O O . THR B 1 200 ? -0.852 28.078 6.895 1 98.88 200 THR B O 1
ATOM 4119 N N . THR B 1 201 ? -0.025 26.031 6.75 1 98.88 201 THR B N 1
ATOM 4120 C CA . THR B 1 201 ? 1.257 26.484 6.227 1 98.88 201 THR B CA 1
ATOM 4121 C C . THR B 1 201 ? 1.267 26.438 4.699 1 98.88 201 THR B C 1
ATOM 4123 O O . THR B 1 201 ? 0.719 25.516 4.102 1 98.88 201 THR B O 1
ATOM 4126 N N . GLN B 1 202 ? 1.825 27.438 4.156 1 98.56 202 GLN B N 1
ATOM 4127 C CA . GLN B 1 202 ? 2.236 27.453 2.756 1 98.56 202 GLN B CA 1
ATOM 4128 C C . GLN B 1 202 ? 3.756 27.391 2.627 1 98.56 202 GLN B C 1
ATOM 4130 O O . GLN B 1 202 ? 4.445 28.391 2.852 1 98.56 202 GLN B O 1
ATOM 4135 N N . THR B 1 203 ? 4.195 26.203 2.238 1 97 203 THR B N 1
ATOM 4136 C CA . THR B 1 203 ? 5.629 25.938 2.209 1 97 203 THR B CA 1
ATOM 4137 C C . THR B 1 203 ? 6.328 26.844 1.207 1 97 203 THR B C 1
ATOM 4139 O O . THR B 1 203 ? 7.43 27.344 1.468 1 97 203 THR B O 1
ATOM 4142 N N . GLY B 1 204 ? 5.637 27.031 0.071 1 93.56 204 GLY B N 1
ATOM 4143 C CA . GLY B 1 204 ? 6.148 27.953 -0.924 1 93.56 204 GLY B CA 1
ATOM 4144 C C . GLY B 1 204 ? 7.176 27.344 -1.851 1 93.56 204 GLY B C 1
ATOM 4145 O O . GLY B 1 204 ? 7.129 26.141 -2.121 1 93.56 204 GLY B O 1
ATOM 4146 N N . ASP B 1 205 ? 8.008 28.125 -2.346 1 82.5 205 ASP B N 1
ATOM 4147 C CA . ASP B 1 205 ? 9.031 27.766 -3.324 1 82.5 205 ASP B CA 1
ATOM 4148 C C . ASP B 1 205 ? 10.125 26.906 -2.688 1 82.5 205 ASP B C 1
ATOM 4150 O O . ASP B 1 205 ? 10.617 27.234 -1.604 1 82.5 205 ASP B O 1
ATOM 4154 N N . LEU B 1 206 ? 10.555 25.766 -3.273 1 81.12 206 LEU B N 1
ATOM 4155 C CA . LEU B 1 206 ? 11.602 24.875 -2.787 1 81.12 206 LEU B CA 1
ATOM 4156 C C . LEU B 1 206 ? 12.844 24.969 -3.664 1 81.12 206 LEU B C 1
ATOM 4158 O O . LEU B 1 206 ? 13.812 24.219 -3.467 1 81.12 206 LEU B O 1
ATOM 4162 N N . GLY B 1 207 ? 12.938 25.938 -4.508 1 78.38 207 GLY B N 1
ATOM 4163 C CA . GLY B 1 207 ? 14.023 26.031 -5.473 1 78.38 207 GLY B CA 1
ATOM 4164 C C . GLY B 1 207 ? 15.328 26.516 -4.859 1 78.38 207 GLY B C 1
ATOM 4165 O O . GLY B 1 207 ? 15.445 26.594 -3.635 1 78.38 207 GLY B O 1
ATOM 4166 N N . GLN B 1 208 ? 16.422 26.703 -5.586 1 82.12 208 GLN B N 1
ATOM 4167 C CA . GLN B 1 208 ? 17.781 27.062 -5.168 1 82.12 208 GLN B CA 1
ATOM 4168 C C . GLN B 1 208 ? 17.797 28.406 -4.461 1 82.12 208 GLN B C 1
ATOM 4170 O O . GLN B 1 208 ? 18.5 28.594 -3.465 1 82.12 208 GLN B O 1
ATOM 4175 N N . ASN B 1 209 ? 17 29.344 -4.957 1 84.44 209 ASN B N 1
ATOM 4176 C CA . ASN B 1 209 ? 16.859 30.672 -4.363 1 84.44 209 ASN B CA 1
ATOM 4177 C C . ASN B 1 209 ? 15.391 31.016 -4.09 1 84.44 209 ASN B C 1
ATOM 4179 O O . ASN B 1 209 ? 14.82 31.891 -4.742 1 84.44 209 ASN B O 1
ATOM 4183 N N . PRO B 1 210 ? 14.922 30.312 -3.094 1 88.5 210 PRO B N 1
ATOM 4184 C CA . PRO B 1 210 ? 13.484 30.5 -2.871 1 88.5 210 PRO B CA 1
ATOM 4185 C C . PRO B 1 210 ? 13.141 31.906 -2.393 1 88.5 210 PRO B C 1
ATOM 4187 O O . PRO B 1 210 ? 13.898 32.5 -1.628 1 88.5 210 PRO B O 1
ATOM 4190 N N . ASP B 1 211 ? 11.977 32.469 -2.875 1 92.81 211 ASP B N 1
ATOM 4191 C CA . ASP B 1 211 ? 11.453 33.781 -2.451 1 92.81 211 ASP B CA 1
ATOM 4192 C C . ASP B 1 211 ? 10.742 33.656 -1.102 1 92.81 211 ASP B C 1
ATOM 4194 O O . ASP B 1 211 ? 9.656 33.094 -1.01 1 92.81 211 ASP B O 1
ATOM 4198 N N . PRO B 1 212 ? 11.266 34.219 -0.091 1 95.25 212 PRO B N 1
ATOM 4199 C CA . PRO B 1 212 ? 10.68 34.125 1.247 1 95.25 212 PRO B CA 1
ATOM 4200 C C . PRO B 1 212 ? 9.242 34.625 1.307 1 95.25 212 PRO B C 1
ATOM 4202 O O . PRO B 1 212 ? 8.484 34.25 2.197 1 95.25 212 PRO B O 1
ATOM 4205 N N . GLN B 1 213 ? 8.859 35.469 0.319 1 95.44 213 GLN B N 1
ATOM 4206 C CA . GLN B 1 213 ? 7.516 36.031 0.33 1 95.44 213 GLN B CA 1
ATOM 4207 C C . GLN B 1 213 ? 6.473 34.969 -0.005 1 95.44 213 GLN B C 1
ATOM 4209 O O . GLN B 1 213 ? 5.273 35.188 0.18 1 95.44 213 GLN B O 1
ATOM 4214 N N . THR B 1 214 ? 6.965 33.75 -0.465 1 96.69 214 THR B N 1
ATOM 4215 C CA . THR B 1 214 ? 6.051 32.688 -0.786 1 96.69 214 THR B CA 1
ATOM 4216 C C . THR B 1 214 ? 5.805 31.797 0.437 1 96.69 214 THR B C 1
ATOM 4218 O O . THR B 1 214 ? 4.895 30.969 0.437 1 96.69 214 THR B O 1
ATOM 4221 N N . TRP B 1 215 ? 6.609 32.031 1.459 1 97.94 215 TRP B N 1
ATOM 4222 C CA . TRP B 1 215 ? 6.418 31.297 2.709 1 97.94 215 TRP B CA 1
ATOM 4223 C C . TRP B 1 215 ? 5.355 31.953 3.574 1 97.94 215 TRP B C 1
ATOM 4225 O O . TRP B 1 215 ? 5.496 33.125 3.951 1 97.94 215 TRP B O 1
ATOM 4235 N N . LYS B 1 216 ? 4.297 31.25 3.85 1 98.44 216 LYS B N 1
ATOM 4236 C CA . LYS B 1 216 ? 3.213 31.875 4.594 1 98.44 216 LYS B CA 1
ATOM 4237 C C . LYS B 1 216 ? 2.596 30.906 5.594 1 98.44 216 LYS B C 1
ATOM 4239 O O . LYS B 1 216 ? 2.666 29.688 5.41 1 98.44 216 LYS B O 1
ATOM 4244 N N . ILE B 1 217 ? 2.061 31.438 6.602 1 98.81 217 ILE B N 1
ATOM 4245 C CA . ILE B 1 217 ? 1.017 30.812 7.406 1 98.81 217 ILE B CA 1
ATOM 4246 C C . ILE B 1 217 ? -0.301 31.547 7.215 1 98.81 217 ILE B C 1
ATOM 4248 O O . ILE B 1 217 ? -0.367 32.781 7.41 1 98.81 217 ILE B O 1
ATOM 4252 N N . TRP B 1 218 ? -1.267 30.828 6.773 1 98.88 218 TRP B N 1
ATOM 4253 C CA . TRP B 1 218 ? -2.604 31.391 6.641 1 98.88 218 TRP B CA 1
ATOM 4254 C C . TRP B 1 218 ? -3.406 31.203 7.922 1 98.88 218 TRP B C 1
ATOM 4256 O O . TRP B 1 218 ? -3.262 30.188 8.609 1 98.88 218 TRP B O 1
ATOM 4266 N N . LYS B 1 219 ? -4.234 32.188 8.195 1 98.88 219 LYS B N 1
ATOM 4267 C CA . LYS B 1 219 ? -5.211 32.156 9.281 1 98.88 219 LYS B CA 1
ATOM 4268 C C . LYS B 1 219 ? -6.633 32.281 8.75 1 98.88 219 LYS B C 1
ATOM 4270 O O . LYS B 1 219 ? -6.926 33.219 7.98 1 98.88 219 LYS B O 1
ATOM 4275 N N . ILE B 1 220 ? -7.426 31.359 9.094 1 98.88 220 ILE B N 1
ATOM 4276 C CA . ILE B 1 220 ? -8.828 31.406 8.703 1 98.88 220 ILE B CA 1
ATOM 4277 C C . ILE B 1 220 ? -9.711 31.453 9.953 1 98.88 220 ILE B C 1
ATOM 4279 O O . ILE B 1 220 ? -9.711 30.516 10.758 1 98.88 220 ILE B O 1
ATOM 4283 N N . SER B 1 221 ? -10.523 32.5 10.117 1 98.25 221 SER B N 1
ATOM 4284 C CA . SER B 1 221 ? -11.391 32.656 11.281 1 98.25 221 SER B CA 1
ATOM 4285 C C . SER B 1 221 ? -12.562 31.688 11.227 1 98.25 221 SER B C 1
ATOM 4287 O O . SER B 1 221 ? -12.867 31.125 10.172 1 98.25 221 SER B O 1
ATOM 4289 N N . PRO B 1 222 ? -13.203 31.484 12.359 1 96.94 222 PRO B N 1
ATOM 4290 C CA . PRO B 1 222 ? -14.383 30.609 12.359 1 96.94 222 PRO B CA 1
ATOM 4291 C C . PRO B 1 222 ? -15.477 31.109 11.414 1 96.94 222 PRO B C 1
ATOM 4293 O O . PRO B 1 222 ? -16.297 30.312 10.953 1 96.94 222 PRO B O 1
ATOM 4296 N N . GLN B 1 223 ? -15.469 32.406 11.102 1 96.69 223 GLN B N 1
ATOM 4297 C CA . GLN B 1 223 ? -16.469 33 10.211 1 96.69 223 GLN B CA 1
ATOM 4298 C C . GLN B 1 223 ? -16.031 32.875 8.75 1 96.69 223 GLN B C 1
ATOM 4300 O O . GLN B 1 223 ? -16.781 33.219 7.84 1 96.69 223 GLN B O 1
ATOM 4305 N N . GLY B 1 224 ? -14.828 32.438 8.562 1 96.69 224 GLY B N 1
ATOM 4306 C CA . GLY B 1 224 ? -14.406 32.125 7.203 1 96.69 224 GLY B CA 1
ATOM 4307 C C . GLY B 1 224 ? -13.5 33.188 6.609 1 96.69 224 GLY B C 1
ATOM 4308 O O . GLY B 1 224 ? -13.133 33.125 5.434 1 96.69 224 GLY B O 1
ATOM 4309 N N . THR B 1 225 ? -13.141 34.156 7.438 1 98.12 225 THR B N 1
ATOM 4310 C CA . THR B 1 225 ? -12.242 35.188 6.934 1 98.12 225 THR B CA 1
ATOM 4311 C C . THR B 1 225 ? -10.82 34.656 6.809 1 98.12 225 THR B C 1
ATOM 4313 O O . THR B 1 225 ? -10.258 34.125 7.777 1 98.12 225 THR B O 1
ATOM 4316 N N . ILE B 1 226 ? -10.211 34.781 5.637 1 98.75 226 ILE B N 1
ATOM 4317 C CA . ILE B 1 226 ? -8.859 34.312 5.352 1 98.75 226 ILE B CA 1
ATOM 4318 C C . ILE B 1 226 ? -7.879 35.469 5.391 1 98.75 226 ILE B C 1
ATOM 4320 O O . ILE B 1 226 ? -8.102 36.5 4.758 1 98.75 226 ILE B O 1
ATOM 4324 N N . SER B 1 227 ? -6.809 35.344 6.168 1 98.44 227 SER B N 1
ATOM 4325 C CA . SER B 1 227 ? -5.777 36.375 6.262 1 98.44 227 SER B CA 1
ATOM 4326 C C . SER B 1 227 ? -4.395 35.75 6.41 1 98.44 227 SER B C 1
ATOM 4328 O O . SER B 1 227 ? -4.266 34.562 6.684 1 98.44 227 SER B O 1
ATOM 4330 N N . GLU B 1 228 ? -3.377 36.531 6.125 1 98.38 228 GLU B N 1
ATOM 4331 C CA . GLU B 1 228 ? -1.995 36.125 6.363 1 98.38 228 GLU B CA 1
ATOM 4332 C C . GLU B 1 228 ? -1.624 36.281 7.836 1 98.38 228 GLU B C 1
ATOM 4334 O O . GLU B 1 228 ? -1.724 37.375 8.398 1 98.38 228 GLU B O 1
ATOM 4339 N N . PHE B 1 229 ? -1.217 35.219 8.445 1 98.5 229 PHE B N 1
ATOM 4340 C CA . PHE B 1 229 ? -0.782 35.25 9.836 1 98.5 229 PHE B CA 1
ATOM 4341 C C . PHE B 1 229 ? 0.678 35.656 9.945 1 98.5 229 PHE B C 1
ATOM 4343 O O . PHE B 1 229 ? 1.007 36.594 10.688 1 98.5 229 PHE B O 1
ATOM 4350 N N . THR B 1 230 ? 1.532 34.969 9.227 1 97.44 230 THR B N 1
ATOM 4351 C CA . THR B 1 230 ? 2.951 35.281 9.094 1 97.44 230 THR B CA 1
ATOM 4352 C C . THR B 1 230 ? 3.412 35.094 7.652 1 97.44 230 THR B C 1
ATOM 4354 O O . THR B 1 230 ? 2.971 34.156 6.973 1 97.44 230 THR B O 1
ATOM 4357 N N . VAL B 1 231 ? 4.328 35.969 7.219 1 97.44 231 VAL B N 1
ATOM 4358 C CA . VAL B 1 231 ? 4.91 35.906 5.887 1 97.44 231 VAL B CA 1
ATOM 4359 C C . VAL B 1 231 ? 6.426 36.094 5.973 1 97.44 231 VAL B C 1
ATOM 4361 O O . VAL B 1 231 ? 6.91 37 6.633 1 97.44 231 VAL B O 1
ATOM 4364 N N . GLY B 1 232 ? 7.098 35.188 5.371 1 96.56 232 GLY B N 1
ATOM 4365 C CA . GLY B 1 232 ? 8.547 35.344 5.297 1 96.56 232 GLY B CA 1
ATOM 4366 C C . GLY B 1 232 ? 9.234 35.094 6.629 1 96.56 232 GLY B C 1
ATOM 4367 O O . GLY B 1 232 ? 8.648 34.531 7.547 1 96.56 232 GLY B O 1
ATOM 4368 N N . ASN B 1 233 ? 10.445 35.562 6.719 1 94.25 233 ASN B N 1
ATOM 4369 C CA . ASN B 1 233 ? 11.195 35.375 7.957 1 94.25 233 ASN B CA 1
ATOM 4370 C C . ASN B 1 233 ? 10.375 35.75 9.18 1 94.25 233 ASN B C 1
ATOM 4372 O O . ASN B 1 233 ? 9.625 36.719 9.148 1 94.25 233 ASN B O 1
ATOM 4376 N N . PRO B 1 234 ? 10.438 34.906 10.211 1 96.38 234 PRO B N 1
ATOM 4377 C CA . PRO B 1 234 ? 11.461 33.875 10.477 1 96.38 234 PRO B CA 1
ATOM 4378 C C . PRO B 1 234 ? 11.055 32.5 9.961 1 96.38 234 PRO B C 1
ATOM 4380 O O . PRO B 1 234 ? 11.828 31.547 10.078 1 96.38 234 PRO B O 1
ATOM 4383 N N . ILE B 1 235 ? 9.859 32.375 9.445 1 97 235 ILE B N 1
ATOM 4384 C CA . ILE B 1 235 ? 9.555 31.062 8.875 1 97 235 ILE B CA 1
ATOM 4385 C C . ILE B 1 235 ? 10.398 30.828 7.629 1 97 235 ILE B C 1
ATOM 4387 O O . ILE B 1 235 ? 10.672 31.75 6.871 1 97 235 ILE B O 1
ATOM 4391 N N . ASN B 1 236 ? 10.906 29.672 7.461 1 97.19 236 ASN B N 1
ATOM 4392 C CA . ASN B 1 236 ? 11.797 29.25 6.379 1 97.19 236 ASN B CA 1
ATOM 4393 C C . ASN B 1 236 ? 11.336 27.938 5.754 1 97.19 236 ASN B C 1
ATOM 4395 O O . ASN B 1 236 ? 11.703 26.859 6.223 1 97.19 236 ASN B O 1
ATOM 4399 N N . VAL B 1 237 ? 10.516 28.094 4.594 1 97 237 VAL B N 1
ATOM 4400 C CA . VAL B 1 237 ? 9.875 26.938 3.965 1 97 237 VAL B CA 1
ATOM 4401 C C . VAL B 1 237 ? 9.07 26.156 5.004 1 97 237 VAL B C 1
ATOM 4403 O O . VAL B 1 237 ? 9.367 25 5.285 1 97 237 VAL B O 1
ATOM 4406 N N . PRO B 1 238 ? 8.047 26.859 5.602 1 98.44 238 PRO B N 1
ATOM 4407 C CA . PRO B 1 238 ? 7.289 26.234 6.691 1 98.44 238 PRO B CA 1
ATOM 4408 C C . PRO B 1 238 ? 6.566 24.953 6.262 1 98.44 238 PRO B C 1
ATOM 4410 O O . PRO B 1 238 ? 6.129 24.859 5.113 1 98.44 238 PRO B O 1
ATOM 4413 N N . ASN B 1 239 ? 6.477 23.984 7.176 1 98.5 239 ASN B N 1
ATOM 4414 C CA . ASN B 1 239 ? 5.855 22.703 6.891 1 98.5 239 ASN B CA 1
ATOM 4415 C C . ASN B 1 239 ? 4.875 22.297 7.992 1 98.5 239 ASN B C 1
ATOM 4417 O O . ASN B 1 239 ? 3.744 22.781 8.031 1 98.5 239 ASN B O 1
ATOM 4421 N N . GLY B 1 240 ? 5.285 21.625 9.078 1 98.81 240 GLY B N 1
ATOM 4422 C CA . GLY B 1 240 ? 4.414 21.172 10.148 1 98.81 240 GLY B CA 1
ATOM 4423 C C . GLY B 1 240 ? 3.912 22.312 11.023 1 98.81 240 GLY B C 1
ATOM 4424 O O . GLY B 1 240 ? 4.637 23.266 11.281 1 98.81 240 GLY B O 1
ATOM 4425 N N . ILE B 1 241 ? 2.727 22.203 11.516 1 98.94 241 ILE B N 1
ATOM 4426 C CA . ILE B 1 241 ? 2.127 23.219 12.375 1 98.94 241 ILE B CA 1
ATOM 4427 C C . ILE B 1 241 ? 1.218 22.547 13.406 1 98.94 241 ILE B C 1
ATOM 4429 O O . ILE B 1 241 ? 0.531 21.562 13.094 1 98.94 241 ILE B O 1
ATOM 4433 N N . ALA B 1 242 ? 1.243 23.016 14.609 1 98.88 242 ALA B N 1
ATOM 4434 C CA . ALA B 1 242 ? 0.414 22.516 15.703 1 98.88 242 ALA B CA 1
ATOM 4435 C C . ALA B 1 242 ? 0.134 23.625 16.719 1 98.88 242 ALA B C 1
ATOM 4437 O O . ALA B 1 242 ? 0.749 24.688 16.672 1 98.88 242 ALA B O 1
ATOM 4438 N N . ILE B 1 243 ? -0.812 23.375 17.547 1 98.62 243 ILE B N 1
ATOM 4439 C CA . ILE B 1 243 ? -1.133 24.25 18.672 1 98.62 243 ILE B CA 1
ATOM 4440 C C . ILE B 1 243 ? -0.593 23.656 19.969 1 98.62 243 ILE B C 1
ATOM 4442 O O . ILE B 1 243 ? -0.825 22.469 20.25 1 98.62 243 ILE B O 1
ATOM 4446 N N . ASP B 1 244 ? 0.147 24.391 20.688 1 98.06 244 ASP B N 1
ATOM 4447 C CA . ASP B 1 244 ? 0.634 23.844 21.953 1 98.06 244 ASP B CA 1
ATOM 4448 C C . ASP B 1 244 ? -0.42 23.984 23.047 1 98.06 244 ASP B C 1
ATOM 4450 O O . ASP B 1 244 ? -1.489 24.547 22.828 1 98.06 244 ASP B O 1
ATOM 4454 N N . PRO B 1 245 ? -0.183 23.453 24.266 1 96.75 245 PRO B N 1
ATOM 4455 C CA . PRO B 1 245 ? -1.198 23.438 25.312 1 96.75 245 PRO B CA 1
ATOM 4456 C C . PRO B 1 245 ? -1.597 24.828 25.781 1 96.75 245 PRO B C 1
ATOM 4458 O O . PRO B 1 245 ? -2.678 25.016 26.344 1 96.75 245 PRO B O 1
ATOM 4461 N N . ASP B 1 246 ? -0.821 25.828 25.562 1 97 246 ASP B N 1
ATOM 4462 C CA . ASP B 1 246 ? -1.105 27.203 25.984 1 97 246 ASP B CA 1
ATOM 4463 C C . ASP B 1 246 ? -1.864 27.969 24.891 1 97 246 ASP B C 1
ATOM 4465 O O . ASP B 1 246 ? -2.172 29.141 25.047 1 97 246 ASP B O 1
ATOM 4469 N N . GLY B 1 247 ? -2.08 27.297 23.734 1 97.88 247 GLY B N 1
ATOM 4470 C CA . GLY B 1 247 ? -2.838 27.906 22.641 1 97.88 247 GLY B CA 1
ATOM 4471 C C . GLY B 1 247 ? -1.965 28.625 21.641 1 97.88 247 GLY B C 1
ATOM 4472 O O . GLY B 1 247 ? -2.473 29.312 20.75 1 97.88 247 GLY B O 1
ATOM 4473 N N . ASN B 1 248 ? -0.648 28.5 21.797 1 98.62 248 ASN B N 1
ATOM 4474 C CA . ASN B 1 248 ? 0.269 29.109 20.844 1 98.62 248 ASN B CA 1
ATOM 4475 C C . ASN B 1 248 ? 0.415 28.266 19.594 1 98.62 248 ASN B C 1
ATOM 4477 O O . ASN B 1 248 ? 0.165 27.047 19.609 1 98.62 248 ASN B O 1
ATOM 4481 N N . ILE B 1 249 ? 0.792 28.938 18.484 1 98.88 249 ILE B N 1
ATOM 4482 C CA . ILE B 1 249 ? 0.984 28.297 17.203 1 98.88 249 ILE B CA 1
ATOM 4483 C C . ILE B 1 249 ? 2.453 27.906 17.031 1 98.88 249 ILE B C 1
ATOM 4485 O O . ILE B 1 249 ? 3.332 28.781 17.078 1 98.88 249 ILE B O 1
ATOM 4489 N N . VAL B 1 250 ? 2.711 26.656 16.844 1 98.94 250 VAL B N 1
ATOM 4490 C CA . VAL B 1 250 ? 4.074 26.156 16.703 1 98.94 250 VAL B CA 1
ATOM 4491 C C . VAL B 1 250 ? 4.293 25.656 15.273 1 98.94 250 VAL B C 1
ATOM 4493 O O . VAL B 1 250 ? 3.49 24.891 14.742 1 98.94 250 VAL B O 1
ATOM 4496 N N . VAL B 1 251 ? 5.359 26.109 14.648 1 98.88 251 VAL B N 1
ATOM 4497 C CA . VAL B 1 251 ? 5.641 25.812 13.25 1 98.88 251 VAL B CA 1
ATOM 4498 C C . VAL B 1 251 ? 7.039 25.219 13.117 1 98.88 251 VAL B C 1
ATOM 4500 O O . VAL B 1 251 ? 7.984 25.688 13.758 1 98.88 251 VAL B O 1
ATOM 4503 N N . VAL B 1 252 ? 7.078 24.188 12.312 1 98.56 252 VAL B N 1
ATOM 4504 C CA . VAL B 1 252 ? 8.352 23.547 12 1 98.56 252 VAL B CA 1
ATOM 4505 C C . VAL B 1 252 ? 8.812 23.969 10.609 1 98.56 252 VAL B C 1
ATOM 4507 O O . VAL B 1 252 ? 8.016 23.969 9.664 1 98.56 252 VAL B O 1
ATOM 4510 N N . ASN B 1 253 ? 10.109 24.312 10.484 1 98.19 253 ASN B N 1
ATOM 4511 C CA . ASN B 1 253 ? 10.695 24.688 9.211 1 98.19 253 ASN B CA 1
ATOM 4512 C C . ASN B 1 253 ? 11.312 23.5 8.492 1 98.19 253 ASN B C 1
ATOM 4514 O O . ASN B 1 253 ? 11.953 22.656 9.125 1 98.19 253 ASN B O 1
ATOM 4518 N N . PHE B 1 254 ? 11.133 23.469 7.234 1 97.88 254 PHE B N 1
ATOM 4519 C CA . PHE B 1 254 ? 11.875 22.562 6.375 1 97.88 254 PHE B CA 1
ATOM 4520 C C . PHE B 1 254 ? 13.266 23.109 6.082 1 97.88 254 PHE B C 1
ATOM 4522 O O . PHE B 1 254 ? 14.242 22.359 6.039 1 97.88 254 PHE B O 1
ATOM 4529 N N . GLY B 1 255 ? 13.383 24.359 5.898 1 96.75 255 GLY B N 1
ATOM 4530 C CA . GLY B 1 255 ? 14.578 25.016 5.387 1 96.75 255 GLY B CA 1
ATOM 4531 C C . GLY B 1 255 ? 15.695 25.094 6.41 1 96.75 255 GLY B C 1
ATOM 4532 O O . GLY B 1 255 ? 16.859 25.266 6.051 1 96.75 255 GLY B O 1
ATOM 4533 N N . ASN B 1 256 ? 15.398 25.078 7.613 1 97.25 256 ASN B N 1
ATOM 4534 C CA . ASN B 1 256 ? 16.344 25.047 8.734 1 97.25 256 ASN B CA 1
ATOM 4535 C C . ASN B 1 256 ? 15.758 24.281 9.922 1 97.25 256 ASN B C 1
ATOM 4537 O O . ASN B 1 256 ? 14.633 23.781 9.859 1 97.25 256 ASN B O 1
ATOM 4541 N N . PRO B 1 257 ? 16.469 24.078 11.062 1 98.5 257 PRO B N 1
ATOM 4542 C CA . PRO B 1 257 ? 16 23.219 12.148 1 98.5 257 PRO B CA 1
ATOM 4543 C C . PRO B 1 257 ? 15.094 23.953 13.133 1 98.5 257 PRO B C 1
ATOM 4545 O O . PRO B 1 257 ? 14.734 23.391 14.18 1 98.5 257 PRO B O 1
ATOM 4548 N N . ASP B 1 258 ? 14.703 25.203 12.828 1 98.62 258 ASP B N 1
ATOM 4549 C CA . ASP B 1 258 ? 13.961 26.031 13.773 1 98.62 258 ASP B CA 1
ATOM 4550 C C . ASP B 1 258 ? 12.555 25.469 14 1 98.62 258 ASP B C 1
ATOM 4552 O O . ASP B 1 258 ? 11.898 25.016 13.062 1 98.62 258 ASP B O 1
ATOM 4556 N N . VAL B 1 259 ? 12.164 25.453 15.219 1 98.81 259 VAL B N 1
ATOM 4557 C CA . VAL B 1 259 ? 10.797 25.25 15.695 1 98.81 259 VAL B CA 1
ATOM 4558 C C . VAL B 1 259 ? 10.281 26.531 16.344 1 98.81 259 VAL B C 1
ATOM 4560 O O . VAL B 1 259 ? 10.742 26.906 17.438 1 98.81 259 VAL B O 1
ATOM 4563 N N . LEU B 1 260 ? 9.375 27.172 15.688 1 98.88 260 LEU B N 1
ATOM 4564 C CA . LEU B 1 260 ? 8.969 28.531 16.062 1 98.88 260 LEU B CA 1
ATOM 4565 C C . LEU B 1 260 ? 7.625 28.5 16.781 1 98.88 260 LEU B C 1
ATOM 4567 O O . LEU B 1 260 ? 6.676 27.875 16.328 1 98.88 260 LEU B O 1
ATOM 4571 N N . THR B 1 261 ? 7.562 29.172 17.875 1 98.75 261 THR B N 1
ATOM 4572 C CA . THR B 1 261 ? 6.309 29.344 18.609 1 98.75 261 THR B CA 1
ATOM 4573 C C . THR B 1 261 ? 5.824 30.781 18.531 1 98.75 261 THR B C 1
ATOM 4575 O O . THR B 1 261 ? 6.543 31.703 18.922 1 98.75 261 THR B O 1
ATOM 4578 N N . PHE B 1 262 ? 4.594 30.938 18.062 1 98.81 262 PHE B N 1
ATOM 4579 C CA . PHE B 1 262 ? 3.969 32.25 17.938 1 98.81 262 PHE B CA 1
ATOM 4580 C C . PHE B 1 262 ? 2.764 32.344 18.859 1 98.81 262 PHE B C 1
ATOM 4582 O O . PHE B 1 262 ? 2.025 31.391 19.047 1 98.81 262 PHE B O 1
ATOM 4589 N N . SER B 1 263 ? 2.537 33.562 19.359 1 98.5 263 SER B N 1
ATOM 4590 C CA . SER B 1 263 ? 1.256 33.844 20 1 98.5 263 SER B CA 1
ATOM 4591 C C . SER B 1 263 ? 0.131 33.938 18.969 1 98.5 263 SER B C 1
ATOM 4593 O O . SER B 1 263 ? 0.386 34.094 17.781 1 98.5 263 SER B O 1
ATOM 4595 N N . PRO B 1 264 ? -1.1 33.844 19.406 1 97.56 264 PRO B N 1
ATOM 4596 C CA . PRO B 1 264 ? -2.221 33.969 18.484 1 97.56 264 PRO B CA 1
ATOM 4597 C C . PRO B 1 264 ? -2.252 35.312 17.766 1 97.56 264 PRO B C 1
ATOM 4599 O O . PRO B 1 264 ? -2.85 35.438 16.688 1 97.56 264 PRO B O 1
ATOM 4602 N N . ASP B 1 265 ? -1.581 36.344 18.328 1 95.81 265 ASP B N 1
ATOM 4603 C CA . ASP B 1 265 ? -1.557 37.688 17.703 1 95.81 265 ASP B CA 1
ATOM 4604 C C . ASP B 1 265 ? -0.388 37.781 16.734 1 95.81 265 ASP B C 1
ATOM 4606 O O . ASP B 1 265 ? -0.227 38.812 16.078 1 95.81 265 ASP B O 1
ATOM 4610 N N . GLY B 1 266 ? 0.463 36.719 16.672 1 96.62 266 GLY B N 1
ATOM 4611 C CA . GLY B 1 266 ? 1.488 36.688 15.648 1 96.62 266 GLY B CA 1
ATOM 4612 C C . GLY B 1 266 ? 2.873 37.031 16.172 1 96.62 266 GLY B C 1
ATOM 4613 O O . GLY B 1 266 ? 3.826 37.125 15.398 1 96.62 266 GLY B O 1
ATOM 4614 N N . GLU B 1 267 ? 2.977 37.219 17.484 1 97.69 267 GLU B N 1
ATOM 4615 C CA . GLU B 1 267 ? 4.281 37.5 18.078 1 97.69 267 GLU B CA 1
ATOM 4616 C C . GLU B 1 267 ? 5.117 36.25 18.234 1 97.69 267 GLU B C 1
ATOM 4618 O O . GLU B 1 267 ? 4.625 35.219 18.703 1 97.69 267 GLU B O 1
ATOM 4623 N N . LEU B 1 268 ? 6.383 36.312 17.781 1 98.44 268 LEU B N 1
ATOM 4624 C CA . LEU B 1 268 ? 7.297 35.188 18.016 1 98.44 268 LEU B CA 1
ATOM 4625 C C . LEU B 1 268 ? 7.684 35.094 19.484 1 98.44 268 LEU B C 1
ATOM 4627 O O . LEU B 1 268 ? 8.344 36 20.016 1 98.44 268 LEU B O 1
ATOM 4631 N N . LEU B 1 269 ? 7.332 34.031 20.109 1 98.06 269 LEU B N 1
ATOM 4632 C CA . LEU B 1 269 ? 7.555 33.875 21.547 1 98.06 269 LEU B CA 1
ATOM 4633 C C . LEU B 1 269 ? 8.859 33.125 21.812 1 98.06 269 LEU B C 1
ATOM 4635 O O . LEU B 1 269 ? 9.539 33.406 22.812 1 98.06 269 LEU B O 1
ATOM 4639 N N . LYS B 1 270 ? 9.094 32.125 20.984 1 96.44 270 LYS B N 1
ATOM 4640 C CA . LYS B 1 270 ? 10.211 31.219 21.25 1 96.44 270 LYS B CA 1
ATOM 4641 C C . LYS B 1 270 ? 10.703 30.562 19.969 1 96.44 270 LYS B C 1
ATOM 4643 O O . LYS B 1 270 ? 9.914 30.281 19.062 1 96.44 270 LYS B O 1
ATOM 4648 N N . THR B 1 271 ? 12.031 30.406 19.844 1 97.88 271 THR B N 1
ATOM 4649 C CA . THR B 1 271 ? 12.648 29.578 18.812 1 97.88 271 THR B CA 1
ATOM 4650 C C . THR B 1 271 ? 13.422 28.422 19.422 1 97.88 271 THR B C 1
ATOM 4652 O O . THR B 1 271 ? 14.336 28.625 20.234 1 97.88 271 THR B O 1
ATOM 4655 N N . GLU B 1 272 ? 13.008 27.234 19.188 1 98.31 272 GLU B N 1
ATOM 4656 C CA . GLU B 1 272 ? 13.742 26 19.516 1 98.31 272 GLU B CA 1
ATOM 4657 C C . GLU B 1 272 ? 14.352 25.391 18.25 1 98.31 272 GLU B C 1
ATOM 4659 O O . GLU B 1 272 ? 14.18 25.906 17.156 1 98.31 272 GLU B O 1
ATOM 4664 N N . ASN B 1 273 ? 15.156 24.375 18.484 1 98.5 273 ASN B N 1
ATOM 4665 C CA . ASN B 1 273 ? 15.773 23.719 17.344 1 98.5 273 ASN B CA 1
ATOM 4666 C C . ASN B 1 273 ? 15.594 22.203 17.406 1 98.5 273 ASN B C 1
ATOM 4668 O O . ASN B 1 273 ? 15.922 21.578 18.422 1 98.5 273 ASN B O 1
ATOM 4672 N N . ALA B 1 274 ? 15.062 21.641 16.312 1 98.75 274 ALA B N 1
ATOM 4673 C CA . ALA B 1 274 ? 15.164 20.188 16.141 1 98.75 274 ALA B CA 1
ATOM 4674 C C . ALA B 1 274 ? 16.609 19.766 15.875 1 98.75 274 ALA B C 1
ATOM 4676 O O . ALA B 1 274 ? 17.469 20.609 15.648 1 98.75 274 ALA B O 1
ATOM 4677 N N . VAL B 1 275 ? 16.859 18.469 15.914 1 98.69 275 VAL B N 1
ATOM 4678 C CA . VAL B 1 275 ? 18.219 17.984 15.656 1 98.69 275 VAL B CA 1
ATOM 4679 C C . VAL B 1 275 ? 18.547 18.156 14.172 1 98.69 275 VAL B C 1
ATOM 4681 O O . VAL B 1 275 ? 19.672 18.5 13.82 1 98.69 275 VAL B O 1
ATOM 4684 N N . GLN B 1 276 ? 17.578 17.984 13.344 1 98.38 276 GLN B N 1
ATOM 4685 C CA . GLN B 1 276 ? 17.781 18 11.898 1 98.38 276 GLN B CA 1
ATOM 4686 C C . GLN B 1 276 ? 16.922 19.062 11.234 1 98.38 276 GLN B C 1
ATOM 4688 O O . GLN B 1 276 ? 15.781 19.297 11.641 1 98.38 276 GLN B O 1
ATOM 4693 N N . ALA B 1 277 ? 17.453 19.688 10.156 1 97.88 277 ALA B N 1
ATOM 4694 C CA . ALA B 1 277 ? 16.609 20.469 9.25 1 97.88 277 ALA B CA 1
ATOM 4695 C C . ALA B 1 277 ? 15.711 19.562 8.422 1 97.88 277 ALA B C 1
ATOM 4697 O O . ALA B 1 277 ? 15.711 18.344 8.602 1 97.88 277 ALA B O 1
ATOM 4698 N N . GLY B 1 278 ? 14.938 20.172 7.566 1 97.56 278 GLY B N 1
ATOM 4699 C CA . GLY B 1 278 ? 14.047 19.375 6.738 1 97.56 278 GLY B CA 1
ATOM 4700 C C . GLY B 1 278 ? 12.797 18.938 7.469 1 97.56 278 GLY B C 1
ATOM 4701 O O . GLY B 1 278 ? 12.281 17.844 7.215 1 97.56 278 GLY B O 1
ATOM 4702 N N . GLY B 1 279 ? 12.336 19.734 8.398 1 98.44 279 GLY B N 1
ATOM 4703 C CA . GLY B 1 279 ? 11.188 19.375 9.219 1 98.44 279 GLY B CA 1
ATOM 4704 C C . GLY B 1 279 ? 9.906 19.219 8.414 1 98.44 279 GLY B C 1
ATOM 4705 O O . GLY B 1 279 ? 9.68 19.953 7.449 1 98.44 279 GLY B O 1
ATOM 4706 N N . ASP B 1 280 ? 9.031 18.281 8.82 1 98.62 280 ASP B N 1
ATOM 4707 C CA . ASP B 1 280 ? 7.766 18.016 8.148 1 98.62 280 ASP B CA 1
ATOM 4708 C C . ASP B 1 280 ? 6.609 18 9.148 1 98.62 280 ASP B C 1
ATOM 4710 O O . ASP B 1 280 ? 5.805 18.938 9.188 1 98.62 280 ASP B O 1
ATOM 4714 N N . GLY B 1 281 ? 6.562 17.016 10.062 1 98.75 281 GLY B N 1
ATOM 4715 C CA . GLY B 1 281 ? 5.477 16.906 11.023 1 98.75 281 GLY B CA 1
ATOM 4716 C C . GLY B 1 281 ? 5.887 17.297 12.43 1 98.75 281 GLY B C 1
ATOM 4717 O O . GLY B 1 281 ? 7.074 17.297 12.758 1 98.75 281 GLY B O 1
ATOM 4718 N N . ILE B 1 282 ? 4.855 17.594 13.258 1 98.88 282 ILE B N 1
ATOM 4719 C CA . ILE B 1 282 ? 5.07 17.922 14.664 1 98.88 282 ILE B CA 1
ATOM 4720 C C . ILE B 1 282 ? 3.893 17.406 15.492 1 98.88 282 ILE B C 1
ATOM 4722 O O . ILE B 1 282 ? 2.738 17.516 15.07 1 98.88 282 ILE B O 1
ATOM 4726 N N . GLU B 1 283 ? 4.219 16.828 16.562 1 98.75 283 GLU B N 1
ATOM 4727 C CA . GLU B 1 283 ? 3.285 16.484 17.625 1 98.75 283 GLU B CA 1
ATOM 4728 C C . GLU B 1 283 ? 3.713 17.109 18.953 1 98.75 283 GLU B C 1
ATOM 4730 O O . GLU B 1 283 ? 4.895 17.078 19.312 1 98.75 283 GLU B O 1
ATOM 4735 N N . ILE B 1 284 ? 2.789 17.734 19.609 1 98.62 284 ILE B N 1
ATOM 4736 C CA . ILE B 1 284 ? 3.068 18.344 20.906 1 98.62 284 ILE B CA 1
ATOM 4737 C C . ILE B 1 284 ? 2.258 17.625 21.984 1 98.62 284 ILE B C 1
ATOM 4739 O O . ILE B 1 284 ? 1.025 17.625 21.953 1 98.62 284 ILE B O 1
ATOM 4743 N N . MET B 1 285 ? 2.955 17.125 22.922 1 97.94 285 MET B N 1
ATOM 4744 C CA . MET B 1 285 ? 2.338 16.375 24.016 1 97.94 285 MET B CA 1
ATOM 4745 C C . MET B 1 285 ? 1.78 17.328 25.062 1 97.94 285 MET B C 1
ATOM 4747 O O . MET B 1 285 ? 2.16 18.5 25.109 1 97.94 285 MET B O 1
ATOM 4751 N N . PRO B 1 286 ? 0.921 16.844 25.953 1 96.44 286 PRO B N 1
ATOM 4752 C CA . PRO B 1 286 ? 0.322 17.703 26.984 1 96.44 286 PRO B CA 1
ATOM 4753 C C . PRO B 1 286 ? 1.362 18.328 27.891 1 96.44 286 PRO B C 1
ATOM 4755 O O . PRO B 1 286 ? 1.148 19.438 28.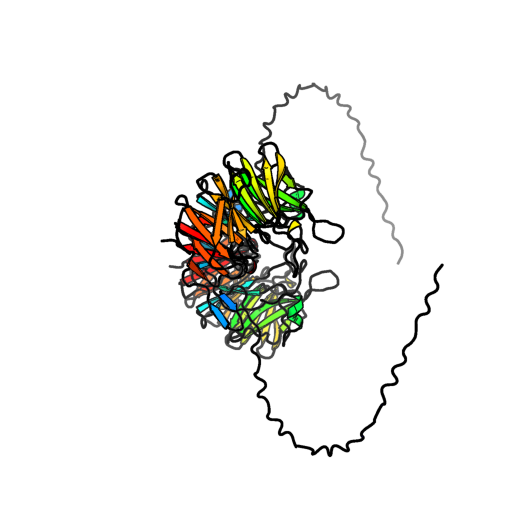406 1 96.44 286 PRO B O 1
ATOM 4758 N N . ASP B 1 287 ? 2.453 17.703 28.109 1 96.44 287 ASP B N 1
ATOM 4759 C CA . ASP B 1 287 ? 3.473 18.234 29.016 1 96.44 287 ASP B CA 1
ATOM 4760 C C . ASP B 1 287 ? 4.391 19.219 28.281 1 96.44 287 ASP B C 1
ATOM 4762 O O . ASP B 1 287 ? 5.332 19.75 28.875 1 96.44 287 ASP B O 1
ATOM 4766 N N . GLY B 1 288 ? 4.207 19.359 27 1 96.94 288 GLY B N 1
ATOM 4767 C CA . GLY B 1 288 ? 4.98 20.312 26.219 1 96.94 288 GLY B CA 1
ATOM 4768 C C . GLY B 1 288 ? 6.074 19.672 25.391 1 96.94 288 GLY B C 1
ATOM 4769 O O . GLY B 1 288 ? 6.734 20.344 24.594 1 96.94 288 GLY B O 1
ATOM 4770 N N . THR B 1 289 ? 6.277 18.375 25.609 1 98.31 289 THR B N 1
ATOM 4771 C CA . THR B 1 289 ? 7.25 17.672 24.781 1 98.31 289 THR B CA 1
ATOM 4772 C C . THR B 1 289 ? 6.848 17.734 23.312 1 98.31 289 THR B C 1
ATOM 4774 O O . THR B 1 289 ? 5.672 17.562 22.969 1 98.31 289 THR B O 1
ATOM 4777 N N . LYS B 1 290 ? 7.832 18 22.469 1 98.81 290 LYS B N 1
ATOM 4778 C CA . LYS B 1 290 ? 7.586 18.062 21.031 1 98.81 290 LYS B CA 1
ATOM 4779 C C . LYS B 1 290 ? 8.32 16.938 20.297 1 98.81 290 LYS B C 1
ATOM 4781 O O . LYS B 1 290 ? 9.469 16.625 20.625 1 98.81 290 LYS B O 1
ATOM 4786 N N . TYR B 1 291 ? 7.695 16.281 19.391 1 98.94 291 TYR B N 1
ATOM 4787 C CA . TYR B 1 291 ? 8.305 15.383 18.422 1 98.94 291 TYR B CA 1
ATOM 4788 C C . TYR B 1 291 ? 8.242 15.961 17.016 1 98.94 291 TYR B C 1
ATOM 4790 O O . TYR B 1 291 ? 7.188 16.438 16.594 1 98.94 291 TYR B O 1
ATOM 4798 N N . ILE B 1 292 ? 9.352 15.953 16.312 1 98.94 292 ILE B N 1
ATOM 4799 C CA . ILE B 1 292 ? 9.43 16.547 14.977 1 98.94 292 ILE B CA 1
ATOM 4800 C C . ILE B 1 292 ? 10.047 15.531 14.008 1 98.94 292 ILE B C 1
ATOM 4802 O O . ILE B 1 292 ? 11.102 14.953 14.281 1 98.94 292 ILE B O 1
ATOM 4806 N N . SER B 1 293 ? 9.406 15.297 12.906 1 98.94 293 SER B N 1
ATOM 4807 C CA . SER B 1 293 ? 9.977 14.477 11.844 1 98.94 293 SER B CA 1
ATOM 4808 C C . SER B 1 293 ? 10.75 15.328 10.844 1 98.94 293 SER B C 1
ATOM 4810 O O . SER B 1 293 ? 10.375 16.469 10.562 1 98.94 293 SER B O 1
ATOM 4812 N N . SER B 1 294 ? 11.805 14.805 10.305 1 98.69 294 SER B N 1
ATOM 4813 C CA . SER B 1 294 ? 12.539 15.406 9.195 1 98.69 294 SER B CA 1
ATOM 4814 C C . SER B 1 294 ? 12.359 14.586 7.918 1 98.69 294 SER B C 1
ATOM 4816 O O . SER B 1 294 ? 12.977 13.531 7.762 1 98.69 294 SER B O 1
ATOM 4818 N N . VAL B 1 295 ? 11.609 15.086 7.004 1 98.06 295 VAL B N 1
ATOM 4819 C CA . VAL B 1 295 ? 11.359 14.367 5.758 1 98.06 295 VAL B CA 1
ATOM 4820 C C . VAL B 1 295 ? 12.641 14.328 4.922 1 98.06 295 VAL B C 1
ATOM 4822 O O . VAL B 1 295 ? 12.867 13.383 4.168 1 98.06 295 VAL B O 1
ATOM 4825 N N . ARG B 1 296 ? 13.477 15.305 5.086 1 95.75 296 ARG B N 1
ATOM 4826 C CA . ARG B 1 296 ? 14.703 15.414 4.301 1 95.75 296 ARG B CA 1
ATOM 4827 C C . ARG B 1 296 ? 15.773 14.461 4.824 1 95.75 296 ARG B C 1
ATOM 4829 O O . ARG B 1 296 ? 16.484 13.828 4.039 1 95.75 296 ARG B O 1
ATOM 4836 N N . GLN B 1 297 ? 15.852 14.367 6.16 1 97.25 297 GLN B N 1
ATOM 4837 C CA . GLN B 1 297 ? 17.016 13.68 6.715 1 97.25 297 GLN B CA 1
ATOM 4838 C C . GLN B 1 297 ? 16.594 12.406 7.449 1 97.25 297 GLN B C 1
ATOM 4840 O O . GLN B 1 297 ? 17.453 11.617 7.863 1 97.25 297 GLN B O 1
ATOM 4845 N N . GLY B 1 298 ? 15.328 12.227 7.703 1 98.44 298 GLY B N 1
ATOM 4846 C CA . GLY B 1 298 ? 14.812 10.93 8.125 1 98.44 298 GLY B CA 1
ATOM 4847 C C . GLY B 1 298 ? 14.898 10.719 9.625 1 98.44 298 GLY B C 1
ATOM 4848 O O . GLY B 1 298 ? 14.922 9.578 10.094 1 98.44 298 GLY B O 1
ATOM 4849 N N . GLY B 1 299 ? 15.023 11.805 10.406 1 98.69 299 GLY B N 1
ATOM 4850 C CA . GLY B 1 299 ? 15.086 11.672 11.852 1 98.69 299 GLY B CA 1
ATOM 4851 C C . GLY B 1 299 ? 13.812 12.094 12.547 1 98.69 299 GLY B C 1
ATOM 4852 O O . GLY B 1 299 ? 13.008 12.844 11.992 1 98.69 299 GLY B O 1
ATOM 4853 N N . ILE B 1 300 ? 13.594 11.555 13.742 1 98.94 300 ILE B N 1
ATOM 4854 C CA . ILE B 1 300 ? 12.578 12.039 14.672 1 98.94 300 ILE B CA 1
ATOM 4855 C C . ILE B 1 300 ? 13.25 12.703 15.867 1 98.94 300 ILE B C 1
ATOM 4857 O O . ILE B 1 300 ? 13.914 12.039 16.672 1 98.94 300 ILE B O 1
ATOM 4861 N N . SER B 1 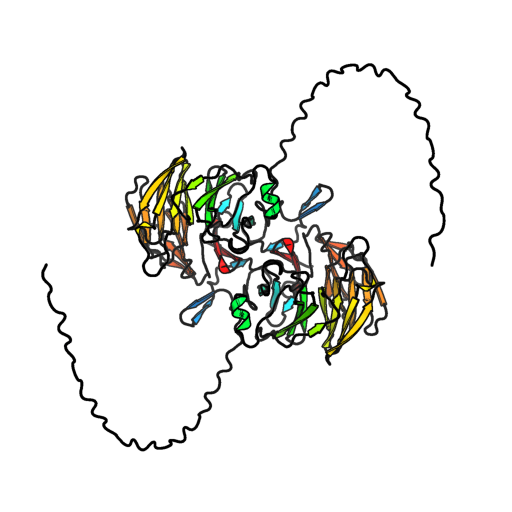301 ? 13.047 14.016 16 1 98.94 301 SER B N 1
ATOM 4862 C CA . SER B 1 301 ? 13.562 14.773 17.141 1 98.94 301 SER B CA 1
ATOM 4863 C C . SER B 1 301 ? 12.562 14.797 18.281 1 98.94 301 SER B C 1
ATOM 4865 O O . SER B 1 301 ? 11.359 14.93 18.062 1 98.94 301 SER B O 1
ATOM 4867 N N . ARG B 1 302 ? 13.07 14.664 19.422 1 98.88 302 ARG B N 1
ATOM 4868 C CA . ARG B 1 302 ? 12.32 14.953 20.656 1 98.88 302 ARG B CA 1
ATOM 4869 C C . ARG B 1 302 ? 12.891 16.188 21.359 1 98.88 302 ARG B C 1
ATOM 4871 O O . ARG B 1 302 ? 14.094 16.281 21.562 1 98.88 302 ARG B O 1
ATOM 4878 N N . ILE B 1 303 ? 12.016 17.141 21.641 1 98.69 303 ILE B N 1
ATOM 4879 C CA . ILE B 1 303 ? 12.375 18.312 22.453 1 98.69 303 ILE B CA 1
ATOM 4880 C C . ILE B 1 303 ? 11.594 18.297 23.75 1 98.69 303 ILE B C 1
ATOM 4882 O O . ILE B 1 303 ? 10.391 18.578 23.766 1 98.69 303 ILE B O 1
ATOM 4886 N N . SER B 1 304 ? 12.25 18 24.797 1 97.31 304 SER B N 1
ATOM 4887 C CA . SER B 1 304 ? 11.633 18.125 26.109 1 97.31 304 SER B CA 1
ATOM 4888 C C . SER B 1 304 ? 11.555 19.578 26.562 1 97.31 304 SER B C 1
ATOM 4890 O O . SER B 1 304 ? 12.391 20.391 26.156 1 97.31 304 SER B O 1
ATOM 4892 N N . PRO B 1 305 ? 10.547 19.875 27.391 1 94.44 305 PRO B N 1
ATOM 4893 C CA . PRO B 1 305 ? 10.477 21.25 27.875 1 94.44 305 PRO B CA 1
ATOM 4894 C C . PRO B 1 305 ? 11.766 21.719 28.531 1 94.44 305 PRO B C 1
ATOM 4896 O O . PRO B 1 305 ? 12.227 21.094 29.5 1 94.44 305 PRO B O 1
ATOM 4899 N N . GLY B 1 306 ? 12.266 22.75 28.047 1 90.38 306 GLY B N 1
ATOM 4900 C CA . GLY B 1 306 ? 13.469 23.312 28.625 1 90.38 306 GLY B CA 1
ATOM 4901 C C . GLY B 1 306 ? 14.727 22.547 28.25 1 90.38 306 GLY B C 1
ATOM 4902 O O . GLY B 1 306 ? 15.828 22.922 28.656 1 90.38 306 GLY B O 1
ATOM 4903 N N . GLY B 1 307 ? 14.578 21.5 27.484 1 92.44 307 GLY B N 1
ATOM 4904 C CA . GLY B 1 307 ? 15.727 20.672 27.156 1 92.44 307 GLY B CA 1
ATOM 4905 C C . GLY B 1 307 ? 16.188 20.844 25.719 1 92.44 307 GLY B C 1
ATOM 4906 O O . GLY B 1 307 ? 15.562 21.578 24.938 1 92.44 307 GLY B O 1
ATOM 4907 N N . SER B 1 308 ? 17.312 20.188 25.453 1 95.25 308 SER B N 1
ATOM 4908 C CA . SER B 1 308 ? 17.812 20.141 24.078 1 95.25 308 SER B CA 1
ATOM 4909 C C . SER B 1 308 ? 17.172 19.016 23.281 1 95.25 308 SER B C 1
ATOM 4911 O O . SER B 1 308 ? 16.719 18.031 23.859 1 95.25 308 SER B O 1
ATOM 4913 N N . ALA B 1 309 ? 17.172 19.203 21.969 1 98.31 309 ALA B N 1
ATOM 4914 C CA . ALA B 1 309 ? 16.609 18.172 21.094 1 98.31 309 ALA B CA 1
ATOM 4915 C C . ALA B 1 309 ? 17.516 16.953 21.031 1 98.31 309 ALA B C 1
ATOM 4917 O O . ALA B 1 309 ? 18.734 17.062 21.062 1 98.31 309 ALA B O 1
ATOM 4918 N N . GLU B 1 310 ? 16.922 15.797 20.938 1 98.62 310 GLU B N 1
ATOM 4919 C CA . GLU B 1 310 ? 17.625 14.539 20.688 1 98.62 310 GLU B CA 1
ATOM 4920 C C . GLU B 1 310 ? 16.906 13.695 19.641 1 98.62 310 GLU B C 1
ATOM 4922 O O . GLU B 1 310 ? 15.688 13.828 19.469 1 98.62 310 GLU B O 1
ATOM 4927 N N . LEU B 1 311 ? 17.625 12.836 18.922 1 98.56 311 LEU B N 1
ATOM 4928 C CA . LEU B 1 311 ? 17.016 11.898 17.984 1 98.56 311 LEU B CA 1
ATOM 4929 C C . LEU B 1 311 ? 16.531 10.648 18.703 1 98.56 311 LEU B C 1
ATOM 4931 O O . LEU B 1 311 ? 17.297 10.023 19.453 1 98.56 311 LEU B O 1
ATOM 4935 N N . ILE B 1 312 ? 15.32 10.266 18.453 1 98.75 312 ILE B N 1
ATOM 4936 C CA . ILE B 1 312 ? 14.836 9.039 19.078 1 98.75 312 ILE B CA 1
ATOM 4937 C C . ILE B 1 312 ? 14.703 7.945 18.016 1 98.75 312 ILE B C 1
ATOM 4939 O O . ILE B 1 312 ? 14.531 6.77 18.344 1 98.75 312 ILE B O 1
ATOM 4943 N N . ALA B 1 313 ? 14.773 8.266 16.781 1 98.81 313 ALA B N 1
ATOM 4944 C CA . ALA B 1 313 ? 14.805 7.371 15.617 1 98.81 313 ALA B CA 1
ATOM 4945 C C . ALA B 1 313 ? 15.477 8.047 14.422 1 98.81 313 ALA B C 1
ATOM 4947 O O . ALA B 1 313 ? 15.414 9.266 14.281 1 98.81 313 ALA B O 1
ATOM 4948 N N . GLU B 1 314 ? 16.078 7.258 13.555 1 98.44 314 GLU B N 1
ATOM 4949 C CA . GLU B 1 314 ? 16.828 7.82 12.438 1 98.44 314 GLU B CA 1
ATOM 4950 C C . GLU B 1 314 ? 16.703 6.949 11.188 1 98.44 314 GLU B C 1
ATOM 4952 O O . GLU B 1 314 ? 16.203 5.82 11.266 1 98.44 314 GLU B O 1
ATOM 4957 N N . ASN B 1 315 ? 17.125 7.582 10.062 1 98.31 315 ASN B N 1
ATOM 4958 C CA . ASN B 1 315 ? 17.219 6.934 8.758 1 98.31 315 ASN B CA 1
ATOM 4959 C C . ASN B 1 315 ? 15.859 6.418 8.289 1 98.31 315 ASN B C 1
ATOM 4961 O O . ASN B 1 315 ? 15.758 5.316 7.754 1 98.31 315 ASN B O 1
ATOM 4965 N N . ILE B 1 316 ? 14.82 7.121 8.578 1 98.62 316 ILE B N 1
ATOM 4966 C CA . ILE B 1 316 ? 13.469 6.832 8.117 1 98.62 316 ILE B CA 1
ATOM 4967 C C . ILE B 1 316 ? 13.234 7.508 6.766 1 98.62 316 ILE B C 1
ATOM 4969 O O . ILE B 1 316 ? 13.148 8.734 6.684 1 98.62 316 ILE B O 1
ATOM 4973 N N . PRO B 1 317 ? 13.086 6.746 5.707 1 97.62 317 PRO B N 1
ATOM 4974 C CA . PRO B 1 317 ? 12.898 7.371 4.395 1 97.62 317 PRO B CA 1
ATOM 4975 C C . PRO B 1 317 ? 11.602 8.172 4.301 1 97.62 317 PRO B C 1
ATOM 4977 O O . PRO B 1 317 ? 10.531 7.66 4.629 1 97.62 317 PRO B O 1
ATOM 4980 N N . SER B 1 318 ? 11.742 9.438 3.91 1 97.31 318 SER B N 1
ATOM 4981 C CA . SER B 1 318 ? 10.609 10.32 3.646 1 97.31 318 SER B CA 1
ATOM 4982 C C . SER B 1 318 ? 9.695 10.422 4.863 1 97.31 318 SER B C 1
ATOM 4984 O O . SER B 1 318 ? 8.477 10.273 4.742 1 97.31 318 SER B O 1
ATOM 4986 N N . ALA B 1 319 ? 10.227 10.602 6.043 1 98.75 319 ALA B N 1
ATOM 4987 C CA . ALA B 1 319 ? 9.438 10.758 7.262 1 98.75 319 ALA B CA 1
ATOM 4988 C C . ALA B 1 319 ? 8.586 12.023 7.207 1 98.75 319 ALA B C 1
ATOM 4990 O O . ALA B 1 319 ? 9.078 13.125 7.484 1 98.75 319 ALA B O 1
ATOM 4991 N N . ALA B 1 320 ? 7.332 11.852 6.965 1 98.75 320 ALA B N 1
ATOM 4992 C CA . ALA B 1 320 ? 6.438 12.977 6.719 1 98.75 320 ALA B CA 1
ATOM 4993 C C . ALA B 1 320 ? 5.707 13.391 7.992 1 98.75 320 ALA B C 1
ATOM 4995 O O . ALA B 1 320 ? 6.305 13.43 9.07 1 98.75 320 ALA B O 1
ATOM 4996 N N . SER B 1 321 ? 4.445 13.93 7.863 1 98.81 321 SER B N 1
ATOM 4997 C CA . SER B 1 321 ? 3.707 14.508 8.984 1 98.81 321 SER B CA 1
ATOM 4998 C C . SER B 1 321 ? 3.215 13.422 9.938 1 98.81 321 SER B C 1
ATOM 5000 O O . SER B 1 321 ? 2.25 12.719 9.641 1 98.81 321 SER B O 1
ATOM 5002 N N . ILE B 1 322 ? 3.764 13.367 11.133 1 98.88 322 ILE B N 1
ATOM 5003 C CA . ILE B 1 322 ? 3.596 12.281 12.094 1 98.88 322 ILE B CA 1
ATOM 5004 C C . ILE B 1 322 ? 2.322 12.516 12.906 1 98.88 322 ILE B C 1
ATOM 5006 O O . ILE B 1 322 ? 1.789 13.625 12.945 1 98.88 322 ILE B O 1
ATOM 5010 N N . CYS B 1 323 ? 1.875 11.438 13.578 1 98.75 323 CYS B N 1
ATOM 5011 C CA . CYS B 1 323 ? 0.827 11.57 14.586 1 98.75 323 CYS B CA 1
ATOM 5012 C C . CYS B 1 323 ? 1.146 10.734 15.82 1 98.75 323 CYS B C 1
ATOM 5014 O O . CYS B 1 323 ? 1.99 9.836 15.766 1 98.75 323 CYS B O 1
ATOM 5016 N N . TYR B 1 324 ? 0.576 11.156 16.906 1 98.81 324 TYR B N 1
ATOM 5017 C CA . TYR B 1 324 ? 0.662 10.414 18.156 1 98.81 324 TYR B CA 1
ATOM 5018 C C . TYR B 1 324 ? -0.552 9.508 18.344 1 98.81 324 TYR B C 1
ATOM 5020 O O . TYR B 1 324 ? -1.693 9.961 18.219 1 98.81 324 TYR B O 1
ATOM 5028 N N . ASP B 1 325 ? -0.281 8.227 18.516 1 98.69 325 ASP B N 1
ATOM 5029 C CA . ASP B 1 325 ? -1.272 7.207 18.828 1 98.69 325 ASP B CA 1
ATOM 5030 C C . ASP B 1 325 ? -1.275 6.887 20.328 1 98.69 325 ASP B C 1
ATOM 5032 O O . ASP B 1 325 ? -0.51 6.039 20.781 1 98.69 325 ASP B O 1
ATOM 5036 N N . PRO B 1 326 ? -2.188 7.539 21.125 1 98 326 PRO B N 1
ATOM 5037 C CA . PRO B 1 326 ? -2.207 7.293 22.562 1 98 326 PRO B CA 1
ATOM 5038 C C . PRO B 1 326 ? -2.662 5.879 22.922 1 98 326 PRO B C 1
ATOM 5040 O O . PRO B 1 326 ? -2.383 5.391 24.016 1 98 326 PRO B O 1
ATOM 5043 N N . GLY B 1 327 ? -3.422 5.258 22.031 1 97.06 327 GLY B N 1
ATOM 5044 C CA . GLY B 1 327 ? -3.902 3.91 22.297 1 97.06 327 GLY B CA 1
ATOM 5045 C C . GLY B 1 327 ? -2.781 2.912 22.516 1 97.06 327 GLY B C 1
ATOM 5046 O O . GLY B 1 327 ? -2.924 1.978 23.312 1 97.06 327 GLY B O 1
ATOM 5047 N N . ALA B 1 328 ? -1.642 3.107 21.828 1 98.12 328 ALA B N 1
ATOM 5048 C CA . ALA B 1 328 ? -0.492 2.219 21.969 1 98.12 328 ALA B CA 1
ATOM 5049 C C . ALA B 1 328 ? 0.738 2.982 22.453 1 98.12 328 ALA B C 1
ATOM 5051 O O . ALA B 1 328 ? 1.844 2.438 22.484 1 98.12 328 ALA B O 1
ATOM 5052 N N . ASN B 1 329 ? 0.56 4.262 22.859 1 98.44 329 ASN B N 1
ATOM 5053 C CA . ASN B 1 329 ? 1.655 5.141 23.25 1 98.44 329 ASN B CA 1
ATOM 5054 C C . ASN B 1 329 ? 2.82 5.066 22.266 1 98.44 329 ASN B C 1
ATOM 5056 O O . ASN B 1 329 ? 3.932 4.691 22.641 1 98.44 329 ASN B O 1
ATOM 5060 N N . GLN B 1 330 ? 2.596 5.52 21.062 1 98.88 330 GLN B N 1
ATOM 5061 C CA . GLN B 1 330 ? 3.59 5.438 20 1 98.88 330 GLN B CA 1
ATOM 5062 C C . GLN B 1 330 ? 3.406 6.566 18.984 1 98.88 330 GLN B C 1
ATOM 5064 O O . GLN B 1 330 ? 2.344 7.191 18.922 1 98.88 330 GLN B O 1
ATOM 5069 N N . LEU B 1 331 ? 4.469 6.859 18.266 1 98.94 331 LEU B N 1
ATOM 5070 C CA . LEU B 1 331 ? 4.379 7.727 17.094 1 98.94 331 LEU B CA 1
ATOM 5071 C C . LEU B 1 331 ? 4.145 6.906 15.828 1 98.94 331 LEU B C 1
ATOM 5073 O O . LEU B 1 331 ? 4.668 5.797 15.695 1 98.94 331 LEU B O 1
ATOM 5077 N N . VAL B 1 332 ? 3.363 7.41 14.977 1 98.94 332 VAL B N 1
ATOM 5078 C CA . VAL B 1 332 ? 3.16 6.852 13.641 1 98.94 332 VAL B CA 1
ATOM 5079 C C . VAL B 1 332 ? 3.727 7.801 12.594 1 98.94 332 VAL B C 1
ATOM 5081 O O . VAL B 1 332 ? 3.451 9.008 12.617 1 98.94 332 VAL B O 1
ATOM 5084 N N . VAL B 1 333 ? 4.52 7.277 11.688 1 98.94 333 VAL B N 1
ATOM 5085 C CA . VAL B 1 333 ? 5.262 8.086 10.727 1 98.94 333 VAL B CA 1
ATOM 5086 C C . VAL B 1 333 ? 4.895 7.672 9.305 1 98.94 333 VAL B C 1
ATOM 5088 O O . VAL B 1 333 ? 5.32 6.609 8.836 1 98.94 333 VAL B O 1
ATOM 5091 N N . PRO B 1 334 ? 4.105 8.469 8.594 1 98.88 334 PRO B N 1
ATOM 5092 C CA . PRO B 1 334 ? 3.963 8.211 7.16 1 98.88 334 PRO B CA 1
ATOM 5093 C C . PRO B 1 334 ? 5.289 8.305 6.41 1 98.88 334 PRO B C 1
ATOM 5095 O O . PRO B 1 334 ? 6.047 9.258 6.605 1 98.88 334 PRO B O 1
ATOM 5098 N N . MET B 1 335 ? 5.566 7.344 5.664 1 98.62 335 MET B N 1
ATOM 5099 C CA . MET B 1 335 ? 6.719 7.328 4.77 1 98.62 335 MET B CA 1
ATOM 5100 C C . MET B 1 335 ? 6.277 7.387 3.311 1 98.62 335 MET B C 1
ATOM 5102 O O . MET B 1 335 ? 6.203 6.355 2.641 1 98.62 335 MET B O 1
ATOM 5106 N N . THR B 1 336 ? 6.105 8.539 2.795 1 97.25 336 THR B N 1
ATOM 5107 C CA . THR B 1 336 ? 5.332 8.844 1.596 1 97.25 336 THR B CA 1
ATOM 5108 C C . THR B 1 336 ? 5.84 8.031 0.408 1 97.25 336 THR B C 1
ATOM 5110 O O . THR B 1 336 ? 5.07 7.332 -0.251 1 97.25 336 THR B O 1
ATOM 5113 N N . SER B 1 337 ? 7.129 8.047 0.179 1 93.88 337 SER B N 1
ATOM 5114 C CA . SER B 1 337 ? 7.688 7.441 -1.023 1 93.88 337 SER B CA 1
ATOM 5115 C C . SER B 1 337 ? 7.691 5.918 -0.921 1 93.88 337 SER B C 1
ATOM 5117 O O . SER B 1 337 ? 7.848 5.227 -1.928 1 93.88 337 SER B O 1
ATOM 5119 N N . GLN B 1 338 ? 7.523 5.449 0.29 1 96 338 GLN B N 1
ATOM 5120 C CA . GLN B 1 338 ? 7.582 4.008 0.507 1 96 338 GLN B CA 1
ATOM 5121 C C . GLN B 1 338 ? 6.184 3.395 0.51 1 96 338 GLN B C 1
ATOM 5123 O O . GLN B 1 338 ? 6.039 2.17 0.522 1 96 338 GLN B O 1
ATOM 5128 N N . HIS B 1 339 ? 5.148 4.188 0.564 1 97.38 339 HIS B N 1
ATOM 5129 C CA . HIS B 1 339 ? 3.775 3.703 0.687 1 97.38 339 HIS B CA 1
ATOM 5130 C C . HIS B 1 339 ? 3.588 2.906 1.974 1 97.38 339 HIS B C 1
ATOM 5132 O O . HIS B 1 339 ? 3.02 1.812 1.953 1 97.38 339 HIS B O 1
ATOM 5138 N N . THR B 1 340 ? 4.137 3.51 3.07 1 98.75 340 THR B N 1
ATOM 5139 C CA . THR B 1 340 ? 4.172 2.775 4.332 1 98.75 340 THR B CA 1
ATOM 5140 C C . THR B 1 340 ? 3.873 3.703 5.504 1 98.75 340 THR B C 1
ATOM 5142 O O . THR B 1 340 ? 3.824 4.926 5.34 1 98.75 340 THR B O 1
ATOM 5145 N N . LEU B 1 341 ? 3.611 3.08 6.645 1 98.94 341 LEU B N 1
ATOM 5146 C CA . LEU B 1 341 ? 3.639 3.701 7.965 1 98.94 341 LEU B CA 1
ATOM 5147 C C . LEU B 1 341 ? 4.695 3.047 8.852 1 98.94 341 LEU B C 1
ATOM 5149 O O . LEU B 1 341 ? 4.809 1.82 8.883 1 98.94 341 LEU B O 1
ATOM 5153 N N . GLY B 1 342 ? 5.465 3.91 9.5 1 98.94 342 GLY B N 1
ATOM 5154 C CA . GLY B 1 342 ? 6.348 3.453 10.562 1 98.94 342 GLY B CA 1
ATOM 5155 C C . GLY B 1 342 ? 5.773 3.672 11.953 1 98.94 342 GLY B C 1
ATOM 5156 O O . GLY B 1 342 ? 5.148 4.699 12.211 1 98.94 342 GLY B O 1
ATOM 5157 N N . PHE B 1 343 ? 6.008 2.744 12.836 1 98.94 343 PHE B N 1
ATOM 5158 C CA . PHE B 1 343 ? 5.527 2.807 14.211 1 98.94 343 PHE B CA 1
ATOM 5159 C C . PHE B 1 343 ? 6.691 2.818 15.188 1 98.94 343 PHE B C 1
ATOM 5161 O O . PHE B 1 343 ? 7.566 1.953 15.133 1 98.94 343 PHE B O 1
ATOM 5168 N N . ILE B 1 344 ? 6.695 3.814 16.047 1 98.94 344 ILE B N 1
ATOM 5169 C CA . ILE B 1 344 ? 7.773 4.004 17.016 1 98.94 344 ILE B CA 1
ATOM 5170 C C . ILE B 1 344 ? 7.199 4.02 18.422 1 98.94 344 ILE B C 1
ATOM 5172 O O . ILE B 1 344 ? 6.598 5.008 18.844 1 98.94 344 ILE B O 1
ATOM 5176 N N . PRO B 1 345 ? 7.383 2.963 19.203 1 98.75 345 PRO B N 1
ATOM 5177 C CA . PRO B 1 345 ? 6.934 3.004 20.594 1 98.75 345 PRO B CA 1
ATOM 5178 C C . PRO B 1 345 ? 7.629 4.098 21.406 1 98.75 345 PRO B C 1
ATOM 5180 O O . PRO B 1 345 ? 8.82 4.352 21.203 1 98.75 345 PRO B O 1
ATOM 5183 N N . LEU B 1 346 ? 6.84 4.688 22.203 1 98 346 LEU B N 1
ATOM 5184 C CA . LEU B 1 346 ? 7.387 5.676 23.125 1 98 346 LEU B CA 1
ATOM 5185 C C . LEU B 1 346 ? 7.5 5.102 24.531 1 98 346 LEU B C 1
ATOM 5187 O O . LEU B 1 346 ? 6.793 4.152 24.891 1 98 346 LEU B O 1
ATOM 5191 N N . ASP B 1 347 ? 8.477 5.543 25.422 1 87.56 347 ASP B N 1
ATOM 5192 C CA . ASP B 1 347 ? 8.648 5.117 26.812 1 87.56 347 ASP B CA 1
ATOM 5193 C C . ASP B 1 347 ? 7.578 5.734 27.703 1 87.56 347 ASP B C 1
ATOM 5195 O O . ASP B 1 347 ? 7.094 6.836 27.438 1 87.56 347 ASP B O 1
#

Nearest PDB structures (foldseek):
  7zq2-assembly1_A  TM=8.018E-01  e=2.530E-08  synthetic construct
  2qc5-assembly1_A  TM=6.400E-01  e=1.110E-09  Staphylococcus cohnii
  2z2p-assembly1_B  TM=6.471E-01  e=3.230E-08  Staphylococcus aureus
  4zlr-assembly1_A  TM=6.896E-01  e=1.332E-07  Drosophila melanogaster
  8qie-assembly1_Sg  TM=5.913E-01  e=3.561E-08  Leishmania major strain Friedlin

Foldseek 3Di:
DDPPDDPPPPPPPDCPPPPPPPPPPPPPPPPPPPPPPPDFFDFFAWDADADPNDTDHDDPPDWAAALFAQWFAWEADPVVLWIKTKHQHDAVLVPFQQIFIFTAHPVRTGGTSGGGRPDDPVCQVVTVPRDGDGGWAAWYDDPQKIWTWDWWFPNDDVTQIWIKIWIAGNVRRHTDDIQTDRVARTWHYWDAFPQGKIKTWQLADPDPDGDQQRTFIWIAHNVGDIDTLDTGPPAASWAEWYAELVRWIWIAHQRAQWIWTAHPNNHTDDIAGAPDHQWAAWDADNQGWIWTAHQPFAFIWIDDVVDHIDTPDGDHHRFHHWYASPVQQWIWTDRRVVSGIDIGHDD/DDDDDDDDPPPPPDDPPPPPPPPPPPPPPPPPPPVPPPDFFDFFAWDFDADPNDTDHDDPVDWAAALFAQWFAWEADPVVLWIKTKHQHDAVLVPFQQIFIFTAHPVRTGGTSGGGRPDDPVCQVVTVPGDGDGGWAAWYDDPQKIWTWDWWFPNDDVTQIWIKIWIAGNVRRHTDDIQTDRVARTWHYWDAFPQGKIKTWQLADPDPDGDQQRTFIWIAHNVGDIDTLDTGPPAASWAEWYAELVRWIWIAHQRAQWIWTAHPNNHTDDIAGAPDHQWHAWDADNQGWIWTAHQPFAFIWIDDVVDHIDTPDGDHHRFHHWYASPVQQWIWTDRRVVSGIDIGHDD

Sequence (694 aa):
MKKSNPRTFHLIINTVVLTTVLTIGVSVNSSTAQAQQTESYPVGNPLGLTSEGDFKPISSNVTVYGALGSAESCIYDPERELIVVPNRGAPQQVQTNNAWVSLINHDGSVHTSKWIGMQNPSQRSELSPPLVFNEPLGSTIADGILYVADRDGGTGNDDPSVAVIRRFSMETGKPLEDIRIEDSPWINDITVAEDGTIYTTQTGDLGQNPDPQTWKIWKISPQGTISEFTVGNPINVPNGIAIDPDGNIVVVNFGNPDVLTFSPDGELLKTENAVQAGGDGIEIMPDGTKYISSVRQGGISRISPGGSAELIAENIPSAASICYDPGANQLVVPMTSQHTLGFIPLDMKKSNPRTFHLIINTVVLTTVLTIGVSVNSSTAQAQQTESYPVGNPLGLTSEGDFKPISSNVTVYGALGSAESCIYDPERELIVVPNRGAPQQVQTNNAWVSLINHDGSVHTSKWIGMQNPSQRSELSPPLVFNEPLGSTIADGILYVADRDGGTGNDDPSVAVIRRFSMETGKPLEDIRIEDSPWINDITVAEDGTIYTTQTGDLGQNPDPQTWKIWKISPQGTISEFTVGNPINVPNGIAIDPDGNIVVVNFGNPDVLTFSPDGELLKTENAVQAGGDGIEIMPDGTKYISSVRQGGISRISPGGSAELIAENIPSAASICYDPGANQLVVPMTSQHTLGFIPLD

Radius of gyration: 31.68 Å; Cα contacts (8 Å, |Δi|>4): 1863; chains: 2; bounding box: 124×103×88 Å

Solvent-accessible surface area (backbone atoms only — not comparable to full-atom values): 35852 Å² total; per-residue (Å²): 133,87,77,82,80,84,82,77,82,77,80,78,78,81,71,81,75,77,78,73,80,74,80,76,73,79,71,77,69,72,72,68,70,68,74,72,71,78,74,74,54,90,51,40,61,58,57,30,36,72,55,98,88,41,76,38,66,36,36,87,68,52,50,34,36,30,36,36,34,35,18,30,15,35,33,59,37,79,88,79,63,30,37,39,32,46,18,15,50,50,56,54,77,78,37,62,39,44,18,32,26,19,34,27,38,84,86,55,31,53,44,18,48,31,31,36,54,62,59,53,54,85,55,22,69,76,38,85,72,53,62,82,39,32,48,45,35,18,44,37,75,56,96,62,29,36,39,30,23,20,41,45,66,58,64,48,91,92,29,68,39,26,15,27,38,44,29,27,33,64,87,58,55,38,71,50,79,68,46,71,42,84,92,30,56,49,44,35,18,32,32,70,48,95,84,49,32,33,40,34,18,17,30,52,56,84,58,98,77,50,57,50,81,46,15,31,30,39,32,29,43,70,88,63,53,74,46,80,58,46,61,18,76,86,57,35,38,28,26,12,39,39,65,43,87,88,62,29,42,32,38,27,14,25,70,37,29,45,34,37,30,23,40,87,88,55,48,80,73,47,79,46,53,44,70,51,38,22,22,25,12,47,41,66,42,90,84,54,32,33,40,34,23,8,31,74,63,10,33,32,19,37,31,45,70,95,51,71,42,40,74,80,40,38,27,33,56,38,20,22,22,35,26,61,37,76,92,68,41,23,40,37,30,16,13,28,89,48,13,26,39,32,36,33,74,56,136,137,82,83,81,75,90,81,83,83,79,79,77,79,81,72,83,76,78,77,74,80,74,77,76,72,79,69,80,71,72,72,68,76,67,74,70,73,78,72,74,56,89,52,40,62,59,56,30,36,72,54,98,86,41,76,37,65,37,36,86,68,51,50,36,35,29,37,36,32,35,17,30,15,35,34,58,37,79,88,79,64,30,37,39,31,46,18,14,51,48,56,53,78,78,37,61,39,46,18,33,25,20,32,27,38,85,86,55,33,54,44,16,49,30,31,35,55,65,58,54,54,85,53,22,69,77,40,83,72,52,64,81,40,32,49,44,33,18,44,37,76,57,95,62,29,38,40,28,22,20,40,45,66,57,65,46,91,93,29,67,40,28,15,26,36,43,30,27,34,64,86,58,56,38,71,51,80,66,47,70,41,83,93,30,55,49,43,34,17,34,32,68,47,94,84,49,34,34,40,33,18,16,29,51,56,84,58,97,78,49,56,50,82,46,14,32,30,39,32,31,42,70,88,63,53,74,45,80,57,46,62,18,78,89,55,36,38,26,25,12,38,38,64,44,87,87,60,30,42,33,36,27,13,26,69,36,30,45,33,38,31,22,42,85,89,56,48,79,74,47,78,47,53,45,70,50,38,22,21,26,11,46,42,66,42,88,83,53,32,33,40,35,21,9,32,73,64,10,33,31,19,37,30,44,73,96,51,72,42,39,75,80,40,38,27,34,56,38,20,23,22,34,24,61,37,75,95,67,42,24,39,38,31,15,13,27,88,48,13,26,39,31,37,33,74,54,135

InterPro domains:
  IPR001258 NHL repeat [PS51125] (232-265)
  IPR011042 Six-bladed beta-propeller, TolB-like [G3DSA:2.120.10.30] (72-341)
  IPR013658 SMP-30/Gluconolactonase/LRE-like region [PF08450] (184-330)